Protein 7RM9 (pdb70)

GO terms:
  GO:0047995 (2R)-hydroxyphenylpyruvate reductase [NAD(P)H] activity (F, EXP)
  GO:0005829 cytosol (C, TAS)
  GO:0004470 malic enzyme activity (F, TAS)
  GO:0043490 malate-aspartate shuttle (P, IMP)
  GO:0030060 L-malate dehydrogenase (NAD+) activity (F, EXP)
  GO:0043490 malate-aspartate shuttle (P, TAS)
  GO:0005515 protein binding (F, IPI)
  GO:0005829 cytosol (C, IDA)
  GO:0005737 cytoplasm (C, IDA)
  GO:0019674 NAD+ metabolic process (P, IDA)
  GO:0006739 NADP+ metabolic process (P, IDA)
  GO:0070062 extracellular exosome (C, HDA)
  GO:0005576 extracellular region (C, HDA)

Sequence (658 aa):
MSEPIRVLVTGAAGQIAYSLLYSIGNGSVFGKDQPIILVLLDITPMMGVLDGVLMELQDCALPLLKDVIATDKEDVAFKDLDVAILVGSMPRREGMERKDLLKANVKIFKSQGAALDKYAKKSVKVIVVGNPANTNCLTASSKSAPSIPKENFSCLTRLDHNRAKAQIALKLGVTANDVKNVIIWGNHSSTQYPDVNHAKVKLQGKEVGVYEALKDDSWLKGEFVTTVQQRGAAVIKARKLSSSAMSAAKAICDHVRDIWFGTPEGEFVSMGVISDGNSYGVPDDLLYSFPVVIKNKTWKFVEGLPINDFSREKMDLTAKELTEEKESAFEFLSSMSEPIRVLVTGAAGQIAYSLLYSIGNGSVFGKDQPIILVLLDITPMMGVLDGVLMELQDCALPLLKDVIATDKEDVAFKDLDVAILVGSMPDLLKANVKIFKSQGAALDKYAKKSVKVIVVGNPANTNCLTASKSAPSIPKEENFSCLTRLDHNRAKAQIALKLGVTANDVKNVIIWGNHSSTQYPDVNHAKVKLQGKEVGVYEALKDDSWLKGEFVTTVQQRGAAVIKARKLSSAMSAAKAICDHVRDIWFGTPEGEFVSMGVISDGNSYGVPDDLLYSFPVVIKNKTWKFVEGLPINDFSREKMDLTAKELTEEKESAFEFLSS

Nearest PDB structures (foldseek):
  7rm9-assembly1_B  TM=9.940E-01  e=1.970E-64  Homo sapiens
  7rrl-assembly1_A  TM=9.859E-01  e=1.661E-63  Homo sapiens
  4mdh-assembly1_A  TM=9.901E-01  e=1.061E-57  Sus scrofa
  5nue-assembly1_B  TM=9.878E-01  e=7.211E-50  Arabidopsis thaliana
  5a1t-assembly1_A  TM=9.744E-01  e=2.202E-39  Trichomonas vaginalis

Radius of gyration: 25.95 Å; Cα contacts (8 Å, |Δi|>4): 1481; chains: 2; bounding box: 58×52×78 Å

Solvent-accessible surface area: 24828 Å² total; per-residue (Å²): 165,59,82,51,16,44,0,0,0,2,12,0,10,30,56,34,0,17,29,0,0,38,6,1,0,55,8,51,2,5,16,80,90,17,19,0,26,0,0,0,15,22,112,94,106,61,46,43,20,0,72,0,1,34,24,0,4,77,0,0,4,15,76,15,25,131,71,30,45,39,13,52,123,61,65,60,0,0,98,69,0,21,0,0,1,0,12,14,40,101,81,20,163,95,80,55,73,15,104,79,2,10,104,50,1,0,138,70,0,89,48,11,0,46,3,0,36,103,69,8,78,101,74,0,34,0,1,0,13,4,30,3,1,0,3,0,0,9,12,0,15,107,26,0,110,54,4,65,85,75,15,0,4,0,7,0,22,10,0,6,1,4,1,19,4,18,1,8,110,96,26,70,30,55,12,74,61,1,45,14,0,0,0,0,0,1,17,10,36,41,2,4,2,1,3,51,26,1,84,0,44,54,186,87,52,110,50,10,1,38,111,22,30,171,54,82,91,40,2,84,31,51,0,6,77,50,1,29,79,22,6,32,40,0,14,133,20,21,130,87,29,10,0,7,1,6,3,22,0,0,2,12,4,2,67,15,13,37,129,16,24,65,172,46,52,19,5,2,3,0,0,8,0,59,64,19,75,9,61,10,64,89,53,4,2,0,0,0,1,0,58,6,153,124,79,86,37,132,21,22,88,70,26,104,41,72,117,45,2,71,101,44,1,64,86,0,5,118,19,5,47,86,8,53,109,42,4,150,64,71,37,88,122,168,50,81,48,17,44,0,0,0,2,11,0,13,30,74,42,0,18,31,1,0,38,6,1,0,40,3,41,3,4,13,146,79,15,8,0,34,0,0,0,12,19,111,93,113,59,38,44,32,0,78,0,1,35,37,0,1,56,0,0,3,15,68,10,21,110,68,27,45,33,13,42,118,59,68,63,0,0,102,57,0,20,0,0,1,0,14,20,32,76,153,141,98,27,126,32,1,6,85,44,0,74,45,15,0,42,1,0,37,138,57,8,80,102,75,0,33,0,0,0,12,6,77,24,0,0,4,3,0,10,1,0,14,55,21,0,109,54,4,66,82,75,15,0,3,0,5,0,20,10,2,1,1,10,1,12,8,15,0,8,119,104,31,72,34,50,8,77,37,0,50,12,0,0,0,0,0,3,37,30,62,41,5,4,2,1,4,53,35,3,90,0,103,38,174,66,143,83,40,15,1,46,116,16,21,179,54,83,92,26,3,90,31,117,0,11,74,41,2,45,84,21,20,64,42,0,74,162,19,10,144,98,30,12,0,6,0,6,4,25,0,1,3,10,3,2,66,17,11,38,124,16,24,78,108,60,34,18,3,1,3,0,0,9,0,54,62,19,74,9,64,9,65,88,68,3,3,0,0,0,1,0,48,7,154,129,81,86,37,133,21,23,99,68,28,106,40,72,129,44,2,68,94,58,0,63,84,0,7,115,40,5,42,84,34,37,118,71,1,58,88,26,36,108,119

Organism: Homo sapiens (NCBI:txid9606)

Foldseek 3Di:
DDDEAEEEEEVCLDQQNLLAPVCVLQAVQQHPPHAYAYEYEYADVSQVSVVVVVVVVVVVVRPSDPYYHYDHDLLVRAAAHQEYEYADADADFAPDWLLVRLLVGLVVLLVNLLSNQPGYDLNHQYEAEYTQGFLSQLNSCVSRVSRPQQSTWYFPLLLVLVLLPVLCVLQVHDSVQKADFFFKFTLTLLTAGDQQPIWGQDPNDIDGSCVRRVCVCCNLPVSSNCSRCVQSVVCVVPVDTDNNSSSVSVSVVSNCLNAWDDPPGWGWIFGQCPPPPLPQDGSGRIIATWTHDPSGTDGDPDDDADPSNNVSNVVNSVVRVVSNVVNVVSVVD/DDDEAEEEEEVCLAQQNLLAPCCVLQQVQQHNPYAYAYEYEYAPVSQVSVVVSVVVVVVVVRPSDPYYHYDHDLLVRAAAHQEYEAADAPCVRLLRLLVVLLVNLLSNQPGYDLNHQYEAEHPQGFLSQLSSCVSRVSRPQQSTWYFPLLLVLLLLCVLCVLQVHDSVQKADFFFKFGLALLTDGHQQPMWGQDPRDIDRSCVRNVCVVCNLPVSSNCSRCVQVVVCVVPVGGPNNSSSVSVSVVSNCLNAWDDPPGWGWIFGQCPPPPLPQDGSGRIIATWTHDPSGTDGPPDDDADPSRNVSNVVSSVVRVVSNVVNVVSNVD

Structure (mmCIF, N/CA/C/O backbone):
data_7RM9
#
_entry.id   7RM9
#
_cell.length_a   51.503
_cell.length_b   84.312
_cell.length_c   77.652
_cell.angle_alpha   90.000
_cell.angle_beta   91.223
_cell.angle_gamma   90.000
#
_symmetry.space_group_name_H-M   'P 1 21 1'
#
loop_
_entity.id
_entity.type
_entity.pdbx_description
1 polymer 'Malate dehydrogenase, cytoplasmic'
2 non-polymer 'MALONATE ION'
3 water water
#
loop_
_atom_site.group_PDB
_atom_site.id
_atom_site.type_symbol
_atom_site.label_atom_id
_atom_site.label_alt_id
_atom_site.label_comp_id
_atom_site.label_asym_id
_atom_site.label_entity_id
_atom_site.label_seq_id
_atom_site.pdbx_PDB_ins_code
_atom_site.Cartn_x
_atom_site.Cartn_y
_atom_site.Cartn_z
_atom_site.occupancy
_atom_site.B_iso_or_equiv
_atom_site.auth_seq_id
_atom_site.auth_comp_id
_atom_site.auth_asym_id
_atom_site.auth_atom_id
_atom_site.pdbx_PDB_model_num
ATOM 1 N N . MET A 1 1 ? 79.63277 0.18718 177.58861 1.000 37.99554 1 MET A N 1
ATOM 2 C CA . MET A 1 1 ? 79.84933 1.63132 177.55531 1.000 35.96837 1 MET A CA 1
ATOM 3 C C . MET A 1 1 ? 80.87869 2.01467 176.49627 1.000 37.13632 1 MET A C 1
ATOM 4 O O . MET A 1 1 ? 81.90793 1.35459 176.34483 1.000 36.02787 1 MET A O 1
ATOM 9 N N . SER A 1 2 ? 80.60036 3.08718 175.76122 1.000 28.03587 2 SER A N 1
ATOM 10 C CA . SER A 1 2 ? 81.60148 3.65855 174.87720 1.000 27.40140 2 SER A CA 1
ATOM 11 C C . SER A 1 2 ? 82.58669 4.51009 175.67674 1.000 27.04272 2 SER A C 1
ATOM 12 O O . SER A 1 2 ? 82.37398 4.81917 176.85210 1.000 29.36557 2 SER A O 1
ATOM 15 N N . GLU A 1 3 ? 83.68866 4.88055 175.02412 1.000 26.51264 3 GLU A N 1
ATOM 16 C CA . GLU A 1 3 ? 84.58021 5.87513 175.59811 1.000 24.62517 3 GLU A CA 1
ATOM 17 C C . GLU A 1 3 ? 83.84771 7.21368 175.70605 1.000 24.27778 3 GLU A C 1
ATOM 18 O O . GLU A 1 3 ? 83.04058 7.54804 174.83261 1.000 24.60491 3 GLU A O 1
ATOM 20 N N . PRO A 1 4 ? 84.11201 7.99614 176.75221 1.000 22.79089 4 PRO A N 1
ATOM 21 C CA . PRO A 1 4 ? 83.38991 9.26305 176.93993 1.000 19.37460 4 PRO A CA 1
ATOM 22 C C . PRO A 1 4 ? 83.60699 10.21848 175.77627 1.000 20.55265 4 PRO A C 1
ATOM 23 O O . PRO A 1 4 ? 84.67345 10.24059 175.16071 1.000 21.89492 4 PRO A O 1
ATOM 27 N N . ILE A 1 5 ? 82.58313 11.01855 175.47367 1.000 17.44684 5 ILE A N 1
ATOM 28 C CA . ILE A 1 5 ? 82.73757 12.12327 174.52993 1.000 16.55419 5 ILE A CA 1
ATOM 29 C C . ILE A 1 5 ? 82.70445 13.42714 175.31462 1.000 19.84496 5 ILE A C 1
ATOM 30 O O . ILE A 1 5 ? 82.11613 13.51097 176.39980 1.000 19.40857 5 ILE A O 1
ATOM 35 N N . ARG A 1 6 ? 83.34501 14.45068 174.75640 1.000 17.47377 6 ARG A N 1
ATOM 36 C CA . ARG A 1 6 ? 83.45817 15.75870 175.38946 1.000 17.37679 6 ARG A CA 1
ATOM 37 C C . ARG A 1 6 ? 82.50671 16.70942 174.68009 1.000 18.05620 6 ARG A C 1
ATOM 38 O O . ARG A 1 6 ? 82.61101 16.90403 173.46211 1.000 15.73712 6 ARG A O 1
ATOM 46 N N . VAL A 1 7 ? 81.57053 17.27632 175.43552 1.000 15.45327 7 VAL A N 1
ATOM 47 C CA . VAL A 1 7 ? 80.49803 18.10426 174.89483 1.000 13.69729 7 VAL A CA 1
ATOM 48 C C . VAL A 1 7 ? 80.56829 19.45723 175.57844 1.000 14.35322 7 VAL A C 1
ATOM 49 O O . VAL A 1 7 ? 80.45931 19.53576 176.80958 1.000 17.08691 7 VAL A O 1
ATOM 53 N N . LEU A 1 8 ? 80.72535 20.52015 174.78864 1.000 13.37505 8 LEU A N 1
ATOM 54 C CA . LEU A 1 8 ? 80.71913 21.89320 175.28975 1.000 11.98498 8 LEU A CA 1
ATOM 55 C C . LEU A 1 8 ? 79.34738 22.53730 175.11905 1.000 12.84267 8 LEU A C 1
ATOM 56 O 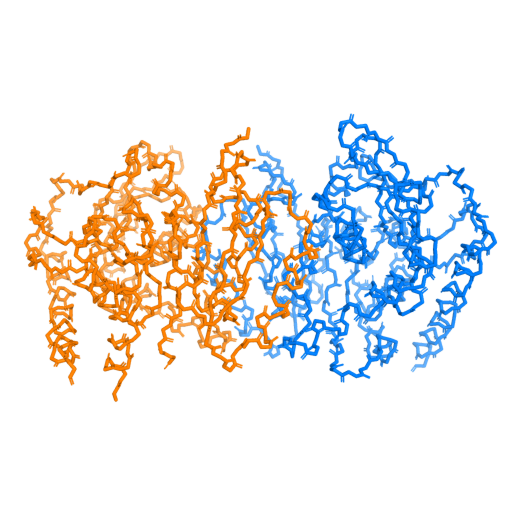O . LEU A 1 8 ? 78.72851 22.42098 174.06056 1.000 15.36376 8 LEU A O 1
ATOM 61 N N . VAL A 1 9 ? 78.87722 23.22518 176.16073 1.000 12.93343 9 VAL A N 1
ATOM 62 C CA . VAL A 1 9 ? 77.74627 24.14079 176.04965 1.000 12.89862 9 VAL A CA 1
ATOM 63 C C . VAL A 1 9 ? 78.23379 25.51361 176.49640 1.000 14.36238 9 VAL A C 1
ATOM 64 O O . VAL A 1 9 ? 78.71852 25.66310 177.62455 1.000 14.01788 9 VAL A O 1
ATOM 68 N N . THR A 1 10 ? 78.14593 26.50676 175.60534 1.000 14.22195 10 THR A N 1
ATOM 69 C CA . THR A 1 10 ? 78.50012 27.86908 175.99104 1.000 13.14436 10 THR A CA 1
ATOM 70 C C . THR A 1 10 ? 77.25883 28.58767 176.51052 1.000 13.09411 10 THR A C 1
ATOM 71 O O . THR A 1 10 ? 76.14330 28.06912 176.43837 1.000 15.65187 10 THR A O 1
ATOM 75 N N . GLY A 1 11 ? 77.45839 29.79563 177.03646 1.000 13.51889 11 GLY A N 1
ATOM 76 C CA . GLY A 1 11 ? 76.34635 30.46309 177.71752 1.000 15.15006 11 GLY A CA 1
ATOM 77 C C . GLY A 1 11 ? 75.76902 29.59758 178.81532 1.000 16.90399 11 GLY A C 1
ATOM 78 O O . GLY A 1 11 ? 74.54779 29.59459 179.04340 1.000 17.55021 11 GLY A O 1
ATOM 79 N N . ALA A 1 12 ? 76.63346 28.85220 179.50828 1.000 14.79980 12 ALA A N 1
ATOM 80 C CA . ALA A 1 12 ? 76.18402 27.73833 180.33197 1.000 16.19658 12 ALA A CA 1
ATOM 81 C C . ALA A 1 12 ? 75.48313 28.17409 181.60548 1.000 18.12173 12 ALA A C 1
ATOM 82 O O . ALA A 1 12 ? 74.83148 27.33712 182.23483 1.000 17.58591 12 ALA A O 1
ATOM 84 N N . ALA A 1 13 ? 75.62052 29.43910 182.01163 1.000 15.23821 13 ALA A N 1
ATOM 85 C CA . ALA A 1 13 ? 74.91450 29.96767 183.16989 1.000 17.68536 13 ALA A CA 1
ATOM 86 C C . ALA A 1 13 ? 73.55631 30.54663 182.80479 1.000 17.92624 13 ALA A C 1
ATOM 87 O O . ALA A 1 13 ? 72.83066 31.01290 183.69871 1.000 18.61981 13 ALA A O 1
ATOM 89 N N . GLY A 1 14 ? 73.18251 30.49255 181.52051 1.000 14.01042 14 GLY A N 1
ATOM 90 C CA . GLY A 1 14 ? 71.96885 31.11118 181.03810 1.000 16.12885 14 GLY A CA 1
ATOM 91 C C . GLY A 1 14 ? 70.79387 30.14731 180.94140 1.000 14.65568 14 GLY A C 1
ATOM 92 O O . GLY A 1 14 ? 70.86858 28.97234 181.29441 1.000 15.86030 14 GLY A O 1
ATOM 93 N N . GLN A 1 15 ? 69.68695 30.68717 180.41816 1.000 16.01954 15 GLN A N 1
ATOM 94 C CA . GLN A 1 15 ? 68.39936 30.01177 180.53563 1.000 15.34536 15 GLN A CA 1
ATOM 95 C C . GLN A 1 15 ? 68.30701 28.79974 179.60827 1.000 14.31919 15 GLN A C 1
ATOM 96 O O . GLN A 1 15 ? 67.82630 27.73431 180.00720 1.000 14.97620 15 GLN A O 1
ATOM 102 N N . ILE A 1 16 ? 68.70327 28.95792 178.34167 1.000 14.91402 16 ILE A N 1
ATOM 103 C CA . ILE A 1 16 ? 68.62581 27.84042 177.40285 1.000 13.37195 16 ILE A CA 1
ATOM 104 C C . ILE A 1 16 ? 69.47533 26.68107 177.89696 1.000 14.13615 16 ILE A C 1
ATOM 105 O O . ILE A 1 16 ? 69.03283 25.52776 177.92172 1.000 14.72591 16 ILE A O 1
ATOM 110 N N . ALA A 1 17 ? 70.70890 26.97464 178.31059 1.000 11.88989 17 ALA A N 1
ATOM 111 C CA . ALA A 1 17 ? 71.57854 25.92410 178.82922 1.000 12.53004 17 ALA A CA 1
ATOM 112 C C . ALA A 1 17 ? 70.95135 25.23507 180.03287 1.000 13.04841 17 ALA A C 1
ATOM 113 O O . ALA A 1 17 ? 71.04981 24.01405 180.17693 1.000 14.55194 17 ALA A O 1
ATOM 115 N N . TYR A 1 18 ? 70.27035 25.99621 180.89001 1.000 12.23033 18 TYR A N 1
ATOM 116 C CA . TYR A 1 18 ? 69.66685 25.39710 182.07663 1.000 12.26561 18 TYR A CA 1
ATOM 117 C C . TYR A 1 18 ? 68.59908 24.37610 181.71745 1.000 14.51803 18 TYR A C 1
ATOM 118 O O . TYR A 1 18 ? 68.38708 23.40828 182.45858 1.000 17.21971 18 TYR A O 1
ATOM 127 N N . SER A 1 19 ? 67.91435 24.57795 180.59719 1.000 13.59067 19 SER A N 1
ATOM 128 C CA . SER A 1 19 ? 66.91088 23.63747 180.13273 1.000 15.97571 19 SER A CA 1
ATOM 129 C C . SER A 1 19 ? 67.51211 22.47040 179.37461 1.000 15.24342 19 SER A C 1
ATOM 130 O O . SER A 1 19 ? 66.80451 21.48717 179.13109 1.000 16.33361 19 SER A O 1
ATOM 133 N N . LEU A 1 20 ? 68.79359 22.55378 178.99979 1.000 12.76550 20 LEU A N 1
ATOM 134 C CA . LEU A 1 20 ? 69.44127 21.56954 178.13940 1.000 13.31191 20 LEU A CA 1
ATOM 135 C C . LEU A 1 20 ? 70.32450 20.56460 178.87264 1.000 14.17234 20 LEU A C 1
ATOM 136 O O . LEU A 1 20 ? 70.41085 19.40821 178.44059 1.000 14.76646 20 LEU A O 1
ATOM 141 N N . LEU A 1 21 ? 70.99831 20.96256 179.95848 1.000 14.75309 21 LEU A N 1
ATOM 142 C CA . LEU A 1 21 ? 72.09114 20.13952 180.47464 1.000 15.21870 21 LEU A CA 1
ATOM 143 C C . LEU A 1 21 ? 71.60934 18.78660 180.99225 1.000 14.25320 21 LEU A C 1
ATOM 144 O O . LEU A 1 21 ? 72.29592 17.77253 180.80981 1.000 15.28968 21 LEU A O 1
ATOM 149 N N . TYR A 1 22 ? 70.43844 18.74828 181.64802 1.000 15.69360 22 TYR A N 1
ATOM 150 C CA . TYR A 1 22 ? 69.91596 17.48610 182.16767 1.000 16.30395 22 TYR A CA 1
ATOM 151 C C . TYR A 1 22 ? 69.72249 16.46754 181.05718 1.000 14.54098 22 TYR A C 1
ATOM 152 O O . TYR A 1 22 ? 70.04173 15.28509 181.22612 1.000 16.28496 22 TYR A O 1
ATOM 161 N N . SER A 1 23 ? 69.20173 16.90764 179.90958 1.000 14.58763 23 SER A N 1
ATOM 162 C CA . SER A 1 23 ? 68.97691 15.99468 178.79313 1.000 15.26009 23 SER A CA 1
ATOM 163 C C . SER A 1 23 ? 70.27929 15.44910 178.22318 1.000 15.91709 23 SER A C 1
ATOM 164 O O . SER A 1 23 ? 70.31364 14.31311 177.73614 1.000 17.83647 23 SER A O 1
ATOM 167 N N . ILE A 1 24 ? 71.34116 16.24799 178.22824 1.000 14.39560 24 ILE A N 1
ATOM 168 C CA . ILE A 1 24 ? 72.64037 15.72400 177.82703 1.000 14.87702 24 ILE A CA 1
ATOM 169 C C . ILE A 1 24 ? 73.12865 14.72819 178.86600 1.000 14.94590 24 ILE A C 1
ATOM 170 O O . ILE A 1 24 ? 73.52607 13.60576 178.54069 1.000 16.92457 24 ILE A O 1
ATOM 175 N N . GLY A 1 25 ? 73.05803 15.11760 180.13813 1.000 14.37419 25 GLY A N 1
ATOM 176 C CA . GLY A 1 25 ? 73.61117 14.30217 181.20100 1.000 15.97827 25 GLY A CA 1
ATOM 177 C C . GLY A 1 25 ? 72.88545 12.99129 181.42825 1.000 16.60476 25 GLY A C 1
ATOM 178 O O . GLY A 1 25 ? 73.48795 12.03060 181.91105 1.000 18.20875 25 GLY A O 1
ATOM 179 N N . ASN A 1 26 ? 71.58910 12.92433 181.10386 1.000 13.45844 26 ASN A N 1
ATOM 180 C CA . ASN A 1 26 ? 70.82977 11.72216 181.41920 1.000 14.37823 26 ASN A CA 1
ATOM 181 C C . ASN A 1 26 ? 70.81250 10.70194 180.28678 1.000 17.54401 26 ASN A C 1
ATOM 182 O O . ASN A 1 26 ? 70.14828 9.67237 180.41959 1.000 18.34909 26 ASN A O 1
ATOM 187 N N . GLY A 1 27 ? 71.53816 10.94717 179.18670 1.000 16.39020 27 GLY A N 1
ATOM 188 C CA . GLY A 1 27 ? 71.65464 9.97381 178.12647 1.000 15.74209 27 GLY A CA 1
ATOM 189 C C . GLY A 1 27 ? 70.65899 10.12470 177.00246 1.000 16.34904 27 GLY A C 1
ATOM 190 O O . GLY A 1 27 ? 70.73858 9.37732 176.01871 1.000 16.09195 27 GLY A O 1
ATOM 191 N N . SER A 1 28 ? 69.70882 11.05312 177.11831 1.000 16.73548 28 SER A N 1
ATOM 192 C CA . SER A 1 28 ? 68.64667 11.13876 176.12935 1.000 15.12585 28 SER A CA 1
ATOM 193 C C . SER A 1 28 ? 69.10552 11.71766 174.80160 1.000 17.37146 28 SER A C 1
ATOM 194 O O . SER A 1 28 ? 68.35977 11.60880 173.81678 1.000 17.57336 28 SER A O 1
ATOM 197 N N . VAL A 1 29 ? 70.29290 12.30891 174.72456 1.000 15.91599 29 VAL A N 1
ATOM 198 C CA . VAL A 1 29 ? 70.77132 12.88374 173.46304 1.000 15.14799 29 VAL A CA 1
ATOM 199 C C . VAL A 1 29 ? 71.74341 11.95065 172.74898 1.000 18.35838 29 VAL A C 1
ATOM 200 O O . VAL A 1 29 ? 71.55237 11.62501 171.57523 1.000 17.73027 29 VAL A O 1
ATOM 204 N N . PHE A 1 30 ? 72.78853 11.50330 173.44441 1.000 15.24404 30 PHE A N 1
ATOM 205 C CA . PHE A 1 30 ? 73.85561 10.72084 172.83917 1.000 14.90196 30 PHE A CA 1
ATOM 206 C C . PHE A 1 30 ? 73.73639 9.22735 173.12849 1.000 17.47380 30 PHE A C 1
ATOM 207 O O . PHE A 1 30 ? 74.54102 8.44267 172.60967 1.000 20.16804 30 PHE A O 1
ATOM 215 N N . GLY A 1 31 ? 72.74989 8.81628 173.91048 1.000 17.06814 31 GLY A N 1
ATOM 216 C CA . GLY A 1 31 ? 72.51870 7.39587 174.07169 1.000 18.03531 31 GLY A CA 1
ATOM 217 C C . GLY A 1 31 ? 72.78921 6.91550 175.48800 1.000 19.17197 31 GLY A C 1
ATOM 218 O O . GLY A 1 31 ? 73.63060 7.46001 176.21241 1.000 19.33228 31 GLY A O 1
ATOM 219 N N . LYS A 1 32 ? 72.06844 5.86274 175.88267 1.000 20.08088 32 LYS A N 1
ATOM 220 C CA . LYS A 1 32 ? 72.17472 5.30408 177.22871 1.000 21.39227 32 LYS A CA 1
ATOM 221 C C . LYS A 1 32 ? 73.52339 4.64977 177.50196 1.000 22.74213 32 LYS A C 1
ATOM 222 O O . LYS A 1 32 ? 73.83104 4.37048 178.66664 1.000 25.58659 32 LYS A O 1
ATOM 224 N N . ASP A 1 33 ? 74.32797 4.39361 176.47121 1.000 21.73200 33 ASP A N 1
ATOM 225 C CA . ASP A 1 33 ? 75.63883 3.78400 176.63722 1.000 24.94733 33 ASP A CA 1
ATOM 226 C C . ASP A 1 33 ? 76.76960 4.76031 176.35188 1.000 25.44850 33 ASP A C 1
ATOM 227 O O . ASP A 1 33 ? 77.89450 4.33032 176.07225 1.000 24.86342 33 ASP A O 1
ATOM 232 N N . GLN A 1 34 ? 76.50488 6.06452 176.39399 1.000 20.42602 34 GLN A N 1
ATOM 233 C CA . GLN A 1 34 ? 77.51998 7.05367 176.02953 1.000 19.60282 34 GLN A CA 1
ATOM 234 C C . GLN A 1 34 ? 77.81059 7.98262 177.19935 1.000 18.91834 34 GLN A C 1
ATOM 235 O O . GLN A 1 34 ? 77.04448 8.93254 177.45212 1.000 18.03017 34 GLN A O 1
ATOM 241 N N . PRO A 1 35 ? 78.89199 7.75336 177.94035 1.000 17.17458 35 PRO A N 1
ATOM 242 C CA . PRO A 1 35 ? 79.25777 8.68305 179.01309 1.000 17.07252 35 PRO A CA 1
ATOM 243 C C . PRO A 1 35 ? 79.66866 10.02595 178.44681 1.000 16.70546 35 PRO A C 1
ATOM 244 O O . PRO A 1 35 ? 80.19533 10.1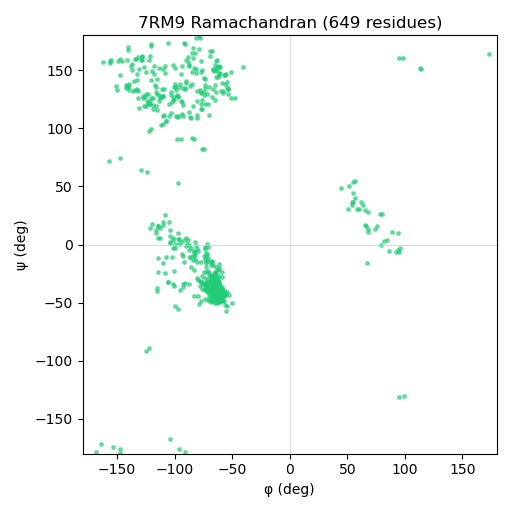2296 177.33803 1.000 17.59731 35 PRO A O 1
ATOM 248 N N . ILE A 1 36 ? 79.43348 11.06814 179.23682 1.000 14.72871 36 ILE A N 1
ATOM 249 C CA . ILE A 1 36 ? 79.62655 12.44567 178.80165 1.000 14.38280 36 ILE A CA 1
ATOM 250 C C . ILE A 1 36 ? 80.59605 13.14390 179.73889 1.000 16.25516 36 ILE A C 1
ATOM 251 O O . ILE A 1 36 ? 80.40215 13.12955 180.96115 1.000 16.14034 36 ILE A O 1
ATOM 256 N N . ILE A 1 37 ? 81.60890 13.79218 179.16761 1.000 14.31285 37 ILE A N 1
ATOM 257 C CA . ILE A 1 37 ? 82.35553 14.83592 179.85661 1.000 16.75659 37 ILE A CA 1
ATOM 258 C C . ILE A 1 37 ? 81.77134 16.15940 179.39122 1.000 17.98512 37 ILE A C 1
ATOM 259 O O . ILE A 1 37 ? 81.93335 16.53882 178.22543 1.000 16.08020 37 ILE A O 1
ATOM 264 N N . LEU A 1 38 ? 81.06893 16.84648 180.28900 1.000 15.93345 38 LEU A N 1
ATOM 265 C CA . LEU A 1 38 ? 80.34945 18.07281 179.96419 1.000 15.58702 38 LEU A CA 1
ATOM 266 C C . LEU A 1 38 ? 81.22080 19.28401 180.27031 1.000 17.13657 38 LEU A C 1
ATOM 267 O O . LEU A 1 38 ? 81.67462 19.46461 181.40567 1.000 17.68248 38 LEU A O 1
ATOM 272 N N . VAL A 1 39 ? 81.45059 20.11787 179.26663 1.000 15.50964 39 VAL A N 1
ATOM 273 C CA . VAL A 1 39 ? 82.25928 21.31599 179.41193 1.000 15.55832 39 VAL A CA 1
ATOM 274 C C . VAL A 1 39 ? 81.33726 22.51924 179.32182 1.000 15.37580 39 VAL A C 1
ATOM 275 O O . VAL A 1 39 ? 80.56490 22.63713 178.36549 1.000 16.92048 39 VAL A O 1
ATOM 279 N N . LEU A 1 40 ? 81.41483 23.40844 180.31422 1.000 16.02627 40 LEU A N 1
ATOM 280 C CA . LEU A 1 40 ? 80.50712 24.54473 180.41877 1.000 16.81756 40 LEU A CA 1
ATOM 281 C C . LEU A 1 40 ? 81.29614 25.84644 180.41947 1.000 15.75712 40 LEU A C 1
ATOM 282 O O . LEU A 1 40 ? 82.15698 26.04864 181.27833 1.000 17.92680 40 LEU A O 1
ATOM 287 N N . LEU A 1 41 ? 80.9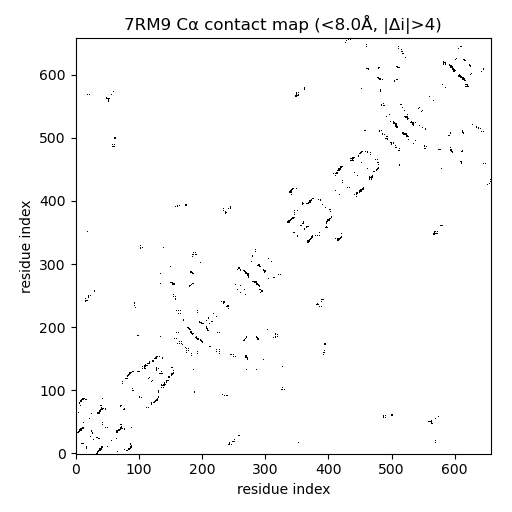8881 26.73751 179.47363 1.000 14.98197 41 LEU A N 1
ATOM 288 C CA . LEU A 1 41 ? 81.65979 28.02752 179.35383 1.000 14.26147 41 LEU A CA 1
ATOM 289 C C . LEU A 1 41 ? 80.67100 29.16251 179.57970 1.000 15.86378 41 LEU A C 1
ATOM 290 O O . LEU A 1 41 ? 79.55124 29.12274 179.07346 1.000 15.81253 41 LEU A O 1
ATOM 295 N N . ASP A 1 42 ? 81.08799 30.17293 180.33673 1.000 14.66411 42 ASP A N 1
ATOM 296 C CA . ASP A 1 42 ? 80.37974 31.44763 180.38188 1.000 16.50393 42 ASP A CA 1
ATOM 297 C C . ASP A 1 42 ? 81.39539 32.52395 180.74971 1.000 15.96865 42 ASP A C 1
ATOM 298 O O . ASP A 1 42 ? 82.59833 32.25796 180.83401 1.000 17.83095 42 ASP A O 1
ATOM 303 N N . ILE A 1 43 ? 80.91382 33.75024 180.96636 1.000 19.25037 43 ILE A N 1
ATOM 304 C CA . ILE A 1 43 ? 81.82291 34.85789 181.23658 1.000 17.71856 43 ILE A CA 1
ATOM 305 C C . ILE A 1 43 ? 82.19158 34.89645 182.71839 1.000 17.65249 43 ILE A C 1
ATOM 306 O O . ILE A 1 43 ? 81.51224 34.32470 183.58026 1.000 18.69220 43 ILE A O 1
ATOM 311 N N . THR A 1 44 ? 83.30815 35.57792 183.00834 1.000 16.30110 44 THR A N 1
ATOM 312 C CA . THR A 1 44 ? 83.90170 35.57459 184.34755 1.000 19.20909 44 THR A CA 1
ATOM 313 C C . THR A 1 44 ? 82.92281 35.89027 185.47145 1.000 20.22730 44 THR A C 1
ATOM 314 O O . THR A 1 44 ? 82.88785 35.12728 186.45033 1.000 18.73933 44 THR A O 1
ATOM 318 N N . PRO A 1 45 ? 82.11234 36.95734 185.41922 1.000 19.59745 45 PRO A N 1
ATOM 319 C CA . PRO A 1 45 ? 81.20894 37.23068 186.54597 1.000 18.28144 45 PRO A CA 1
ATOM 320 C C . PRO A 1 45 ? 80.04494 36.26517 186.64474 1.000 18.97926 45 PRO A C 1
ATOM 321 O O . PRO A 1 45 ? 79.21745 36.40314 187.55179 1.000 20.53541 45 PRO A O 1
ATOM 325 N N . MET A 1 46 ? 79.95031 35.29634 185.74369 1.000 16.97294 46 MET A N 1
ATOM 326 C CA . MET A 1 46 ? 78.91077 34.28627 185.81030 1.000 19.79007 46 MET A CA 1
ATOM 327 C C . MET A 1 46 ? 79.43384 32.97075 186.36751 1.000 19.32344 46 MET A C 1
ATOM 328 O O . MET A 1 46 ? 78.70063 31.97982 186.36184 1.000 17.28909 46 MET A O 1
ATOM 333 N N . MET A 1 47 ? 80.69259 32.91929 186.81806 1.000 16.46207 47 MET A N 1
ATOM 334 C CA . MET A 1 47 ? 81.19108 31.62654 187.26863 1.000 15.14944 47 MET A CA 1
ATOM 335 C C . MET A 1 47 ? 80.58818 31.20219 188.59441 1.000 17.82812 47 MET A C 1
ATOM 336 O O . MET A 1 47 ? 80.54315 30.00022 188.86994 1.000 18.75380 47 MET A O 1
ATOM 341 N N . GLY A 1 48 ? 80.10836 32.14668 189.40462 1.000 15.87811 48 GLY A N 1
ATOM 342 C CA . GLY A 1 48 ? 79.38198 31.76630 190.60361 1.000 19.94554 48 GLY A CA 1
ATOM 343 C C . GLY A 1 48 ? 78.06639 31.09060 190.26986 1.000 17.57037 48 GLY A C 1
ATOM 344 O O . GLY A 1 48 ? 77.70095 30.08096 190.88151 1.000 17.74027 48 GLY A O 1
ATOM 345 N N . VAL A 1 49 ? 77.34744 31.62590 189.28236 1.000 15.94646 49 VAL A N 1
ATOM 346 C CA . VAL A 1 49 ? 76.11874 30.97591 188.84350 1.000 15.33268 49 VAL A CA 1
ATOM 347 C C . VAL A 1 49 ? 76.42608 29.59183 188.30339 1.000 15.95350 49 VAL A C 1
ATOM 348 O O . VAL A 1 49 ? 75.69498 28.62698 188.56317 1.000 16.88843 49 VAL A O 1
ATOM 352 N N . LEU A 1 50 ? 77.51222 29.47437 187.53535 1.000 15.56988 50 LEU A N 1
ATOM 353 C CA . LEU A 1 50 ? 77.85262 28.18266 186.95639 1.000 13.56157 50 LEU A CA 1
ATOM 354 C C . LEU A 1 50 ? 78.23527 27.18318 188.04478 1.000 16.19483 50 LEU A C 1
ATOM 355 O O . LEU A 1 50 ? 77.94124 25.99227 187.92387 1.000 19.12873 50 LEU A O 1
ATOM 360 N N . ASP A 1 51 ? 78.85839 27.65068 189.12949 1.000 17.26831 51 ASP A N 1
ATOM 361 C CA . ASP A 1 51 ? 79.09362 26.77317 190.27215 1.000 17.12670 51 ASP A CA 1
ATOM 362 C C . ASP A 1 51 ? 77.77978 26.22919 190.82674 1.000 17.60577 51 ASP A C 1
ATOM 363 O O . ASP A 1 51 ? 77.70363 25.06878 191.24516 1.000 17.71528 51 ASP A O 1
ATOM 368 N N . GLY A 1 52 ? 76.74153 27.06116 190.85939 1.000 15.02979 52 GLY A N 1
ATOM 369 C CA . GLY A 1 52 ? 75.44302 26.57220 191.28690 1.000 12.89751 52 GLY A CA 1
ATOM 370 C C . GLY A 1 52 ? 74.89570 25.52101 190.34425 1.000 14.35488 52 GLY A C 1
ATOM 371 O O . GLY A 1 52 ? 74.28925 24.54163 190.78077 1.000 14.46214 52 GLY A O 1
ATOM 372 N N . VAL A 1 53 ? 75.09481 25.71479 189.03796 1.000 12.96024 53 VAL A N 1
ATOM 373 C CA . VAL A 1 53 ? 74.64485 24.71868 188.06843 1.000 12.26738 53 VAL A CA 1
ATOM 374 C C . VAL A 1 53 ? 75.40385 23.41443 188.27231 1.000 14.37398 53 VAL A C 1
ATOM 375 O O . VAL A 1 53 ? 74.81591 22.32747 188.21920 1.000 14.91970 53 VAL A O 1
ATOM 379 N N . LEU A 1 54 ? 76.72125 23.49881 188.52157 1.000 13.95093 54 LEU A N 1
ATOM 380 C CA . LEU A 1 54 ? 77.49827 22.28728 188.77838 1.000 14.41236 54 LEU A CA 1
ATOM 381 C C . LEU A 1 54 ? 76.97493 21.54678 190.00485 1.000 14.88497 54 LEU A C 1
ATOM 382 O O . LEU A 1 54 ? 76.87262 20.31217 189.99700 1.000 16.85852 54 LEU A O 1
ATOM 387 N N . MET A 1 55 ? 76.64817 22.28162 191.06945 1.000 15.14310 55 MET A N 1
ATOM 388 C CA . MET A 1 55 ? 76.06049 21.64768 192.24389 1.000 13.00828 55 MET A CA 1
ATOM 389 C C . MET A 1 55 ? 74.76652 20.91698 191.88427 1.000 13.16417 55 MET A C 1
ATOM 390 O O . MET A 1 55 ? 74.52586 19.78746 192.34341 1.000 13.94128 55 MET A O 1
ATOM 395 N N . GLU A 1 56 ? 73.90425 21.55188 191.07796 1.000 13.47443 56 GLU A N 1
ATOM 396 C CA . GLU A 1 56 ? 72.63805 20.91593 190.72472 1.000 11.52019 56 GLU A CA 1
ATOM 397 C C . GLU A 1 56 ? 72.85416 19.67827 189.87344 1.000 12.80141 56 GLU A C 1
ATOM 398 O O . GLU A 1 56 ? 72.14557 18.68230 190.03569 1.000 14.17135 56 GLU A O 1
ATOM 404 N N . LEU A 1 57 ? 73.83875 19.71251 188.96705 1.000 13.54265 57 LEU A N 1
ATOM 405 C CA . LEU A 1 57 ? 74.11527 18.51769 188.18640 1.000 12.84161 57 LEU A CA 1
ATOM 406 C C . LEU A 1 57 ? 74.61014 17.39140 189.08402 1.000 13.41616 57 LEU A C 1
ATOM 407 O O . LEU A 1 57 ? 74.23151 16.22997 188.89281 1.000 16.18328 57 LEU A O 1
ATOM 412 N N . GLN A 1 58 ? 75.45272 17.71454 190.07323 1.000 12.78225 58 GLN A N 1
ATOM 413 C CA . GLN A 1 58 ? 75.84472 16.70334 191.04828 1.000 12.37757 58 GLN A CA 1
ATOM 414 C C . GLN A 1 58 ? 74.61261 16.12826 191.72277 1.000 12.24932 58 GLN A C 1
ATOM 415 O O . GLN A 1 58 ? 74.47517 14.90351 191.87296 1.000 13.94923 58 GLN A O 1
ATOM 421 N N . ASP A 1 59 ? 73.69500 17.00649 192.10601 1.000 11.57759 59 ASP A N 1
ATOM 422 C CA . ASP A 1 59 ? 72.52524 16.60482 192.86885 1.000 12.75082 59 ASP A CA 1
ATOM 423 C C . ASP A 1 59 ? 71.51114 15.84861 192.02631 1.000 13.78631 59 ASP A C 1
ATOM 424 O O . ASP A 1 59 ? 70.56406 15.29538 192.58621 1.000 14.80666 59 ASP A O 1
ATOM 429 N N . CYS A 1 60 ? 71.68968 15.80624 190.70403 1.000 12.69382 60 CYS A N 1
ATOM 430 C CA . CYS A 1 60 ? 70.86260 14.96231 189.85117 1.000 12.79209 60 CYS A CA 1
ATOM 431 C C . CYS A 1 60 ? 71.31042 13.50257 189.83878 1.000 15.65015 60 CYS A C 1
ATOM 432 O O . CYS A 1 60 ? 70.56185 12.65214 189.34663 1.000 16.03544 60 CYS A O 1
ATOM 435 N N . ALA A 1 61 ? 72.52423 13.19963 190.30735 1.000 13.92936 61 ALA A N 1
ATOM 436 C CA . ALA A 1 61 ? 72.99345 11.81382 190.43752 1.000 14.80733 61 ALA A CA 1
ATOM 437 C C . ALA A 1 61 ? 72.92279 11.06219 189.10336 1.000 17.26456 61 ALA A C 1
ATOM 438 O O . ALA A 1 61 ? 72.31870 9.99086 188.99697 1.000 19.70148 61 ALA A O 1
ATOM 440 N N . LEU A 1 62 ? 73.55407 11.63920 188.07656 1.000 15.36395 62 LEU A N 1
ATOM 441 C CA . LEU A 1 62 ? 73.48365 11.11952 186.71720 1.000 12.71575 62 LEU A CA 1
ATOM 442 C C . LEU A 1 62 ? 74.65367 10.19105 186.41785 1.000 18.45258 62 LEU A C 1
ATOM 443 O O . LEU A 1 62 ? 75.78172 10.67272 186.25694 1.000 19.13686 62 LEU A O 1
ATOM 448 N N . PRO A 1 63 ? 74.42415 8.88905 186.23921 1.000 17.09337 63 PRO A N 1
ATOM 449 C CA . PRO A 1 63 ? 75.55508 7.95781 186.08112 1.000 15.87211 63 PRO A CA 1
ATOM 450 C C . PRO A 1 63 ? 76.36004 8.15769 184.80304 1.000 16.28945 63 PRO A C 1
ATOM 451 O O . PRO A 1 63 ? 77.54698 7.80155 184.78262 1.000 20.20366 63 PRO A O 1
ATOM 455 N N . LEU A 1 64 ? 75.76086 8.68791 183.72844 1.000 16.99392 64 LEU A N 1
ATOM 456 C CA . LEU A 1 64 ? 76.52119 8.90904 182.49824 1.000 16.03140 64 LEU A CA 1
ATOM 457 C C . LEU A 1 64 ? 77.31165 10.20630 182.51878 1.000 20.41711 64 LEU A C 1
ATOM 458 O O . LEU A 1 64 ? 78.14504 10.41507 181.63095 1.000 20.95451 64 LEU A O 1
ATOM 463 N N . LEU A 1 65 ? 77.08926 11.07067 183.50782 1.000 16.78439 65 LEU A N 1
ATOM 464 C CA . LEU A 1 65 ? 77.81810 12.33171 183.60922 1.000 17.52434 65 LEU A CA 1
ATOM 465 C C . LEU A 1 65 ? 79.12916 12.05576 184.33490 1.000 17.66668 65 LEU A C 1
ATOM 466 O O . LEU A 1 65 ? 79.20442 12.06183 185.57017 1.000 20.40352 65 LEU A O 1
ATOM 471 N N . LYS A 1 66 ? 80.16189 11.75901 183.54661 1.000 18.59962 66 LYS A N 1
ATOM 472 C CA . LYS A 1 66 ? 81.45401 11.37337 184.09933 1.000 20.48943 66 LYS A CA 1
ATOM 473 C C . LYS A 1 66 ? 82.12408 12.54730 184.78986 1.000 21.55449 66 LYS A C 1
ATOM 474 O O . LYS A 1 66 ? 82.75537 12.38293 185.84130 1.000 22.78513 66 LYS A O 1
ATOM 480 N N . ASP A 1 67 ? 82.00334 13.73930 184.21699 1.000 21.33766 67 ASP A N 1
ATOM 481 C CA . ASP A 1 67 ? 82.64483 14.89138 184.81623 1.000 19.55149 67 ASP A CA 1
ATOM 482 C C . ASP A 1 67 ? 81.99487 16.13352 184.23921 1.000 17.13028 67 ASP A C 1
ATOM 483 O O . ASP A 1 67 ? 81.38442 16.09256 183.16700 1.000 17.46297 67 ASP A O 1
ATOM 488 N N . VAL A 1 68 ? 82.10863 17.22964 184.98410 1.000 19.36308 68 VAL A N 1
ATOM 489 C CA . VAL A 1 68 ? 81.62534 18.53797 184.55789 1.000 18.86048 68 VAL A CA 1
ATOM 490 C C . VAL A 1 68 ? 82.73931 19.54420 184.79847 1.000 19.15762 68 VAL A C 1
ATOM 491 O O . VAL A 1 68 ? 83.27376 19.63553 185.91141 1.000 22.35797 68 VAL A O 1
ATOM 495 N N . ILE A 1 69 ? 83.10224 20.28185 183.75266 1.000 20.49174 69 ILE A N 1
ATOM 496 C CA . ILE A 1 69 ? 84.13495 21.30828 183.81062 1.000 20.64388 69 ILE A CA 1
ATOM 497 C C . ILE A 1 69 ? 83.46604 22.65632 183.59881 1.000 19.47178 69 ILE A C 1
ATOM 498 O O . ILE A 1 69 ? 82.74497 22.84281 182.61387 1.000 22.50633 69 ILE A O 1
ATOM 503 N N . ALA A 1 70 ? 83.68839 23.58541 184.51945 1.000 19.36284 70 ALA A N 1
ATOM 504 C CA . ALA A 1 70 ? 83.19545 24.95283 184.39722 1.000 18.72482 70 ALA A CA 1
ATOM 505 C C . ALA A 1 70 ? 84.37776 25.88838 184.17200 1.000 18.23525 70 ALA A C 1
ATOM 506 O O . ALA A 1 70 ? 85.38548 25.78956 184.88071 1.000 22.31437 70 ALA A O 1
ATOM 508 N N . THR A 1 71 ? 84.25247 26.80030 183.20518 1.000 14.05839 71 THR A N 1
ATOM 509 C CA . THR A 1 71 ? 85.38177 27.66151 182.86646 1.000 15.44632 71 THR A CA 1
ATOM 510 C C . THR A 1 71 ? 84.89110 28.95572 182.22854 1.000 17.32614 71 THR A C 1
ATOM 511 O O . THR A 1 71 ? 83.77116 29.03260 181.71833 1.000 16.55913 71 THR A O 1
ATOM 515 N N . ASP A 1 72 ? 85.74912 29.98312 182.27181 1.000 14.41817 72 ASP A N 1
ATOM 516 C CA . ASP A 1 72 ? 85.55884 31.19289 181.47770 1.000 14.57540 72 ASP A CA 1
ATOM 517 C C . ASP A 1 72 ? 86.66199 31.36289 180.43163 1.000 17.79592 72 ASP A C 1
ATOM 518 O O . ASP A 1 72 ? 86.81132 32.45233 179.86135 1.000 20.71988 72 ASP A O 1
ATOM 523 N N . LYS A 1 73 ? 87.41905 30.30133 180.14589 1.000 15.29980 73 LYS A N 1
ATOM 524 C CA . LYS A 1 73 ? 88.57465 30.36767 179.25734 1.000 16.19080 73 LYS A CA 1
ATOM 525 C C . LYS A 1 73 ? 88.35608 29.50544 178.01753 1.000 17.51686 73 LYS A C 1
ATOM 526 O O . LYS A 1 73 ? 87.99114 28.32657 178.12192 1.000 16.08098 73 LYS A O 1
ATOM 532 N N . GLU A 1 74 ? 88.61534 30.08790 176.84679 1.000 17.41461 74 GLU A N 1
ATOM 533 C CA . GLU A 1 74 ? 88.45032 29.33992 175.60338 1.000 15.37797 74 GLU A CA 1
ATOM 534 C C . GLU A 1 74 ? 89.40074 28.15279 175.51680 1.000 17.30189 74 GLU A C 1
ATOM 535 O O . GLU A 1 74 ? 89.04388 27.12109 174.93397 1.000 17.15606 74 GLU A O 1
ATOM 541 N N . ASP A 1 75 ? 90.62429 28.26779 176.05870 1.000 17.87750 75 ASP A N 1
ATOM 542 C CA . ASP A 1 75 ? 91.54772 27.14975 175.90240 1.000 17.58525 75 ASP A CA 1
ATOM 543 C C . ASP A 1 75 ? 91.15600 25.94039 176.74270 1.000 20.45686 75 ASP A C 1
ATOM 544 O O . ASP A 1 75 ? 91.52024 24.81212 176.39417 1.000 23.07788 75 ASP A O 1
ATOM 549 N N . VAL A 1 76 ? 90.38379 26.13678 177.80690 1.000 16.93158 76 VAL A N 1
ATOM 550 C CA . VAL A 1 76 ? 89.79544 25.00884 178.51829 1.000 18.56128 76 VAL A CA 1
ATOM 551 C C . VAL A 1 76 ? 88.51180 24.55281 177.83210 1.000 19.08612 76 VAL A C 1
ATOM 552 O O . VAL A 1 76 ? 88.29284 23.35284 177.62259 1.000 21.70338 76 VAL A O 1
ATOM 556 N N . ALA A 1 77 ? 87.66246 25.50140 177.43953 1.000 15.88032 77 ALA A N 1
ATOM 557 C CA . ALA A 1 77 ? 86.32752 25.15099 176.96382 1.000 15.57223 77 ALA A CA 1
ATOM 558 C C . ALA A 1 77 ? 86.35862 24.37627 175.65167 1.000 18.23484 77 ALA A C 1
ATOM 559 O O . ALA A 1 77 ? 85.49087 23.52832 175.41695 1.000 18.21676 77 ALA A O 1
ATOM 561 N N . PHE A 1 78 ? 87.32804 24.64034 174.77390 1.000 15.60966 78 PHE A N 1
ATOM 562 C CA . PHE A 1 78 ? 87.27357 24.05955 173.43603 1.000 15.89661 78 PHE A CA 1
ATOM 563 C C . PHE A 1 78 ? 88.23525 22.89771 173.23066 1.000 17.55735 78 PHE A C 1
ATOM 564 O O . PHE A 1 78 ? 88.26530 22.32420 172.13933 1.000 16.57905 78 PHE A O 1
ATOM 572 N N . LYS A 1 79 ? 88.97642 22.50830 174.26384 1.000 17.50910 79 LYS A N 1
ATOM 573 C CA . LYS A 1 79 ? 89.95868 21.43138 174.16357 1.000 19.14671 79 LYS A CA 1
ATOM 574 C C . LYS A 1 79 ? 89.32455 20.07265 173.87836 1.000 18.10677 79 LYS A C 1
ATOM 575 O O . LYS A 1 79 ? 88.47016 19.60502 174.64230 1.000 20.32965 79 LYS A O 1
ATOM 581 N N . ASP A 1 80 ? 89.77535 19.42386 172.79417 1.000 15.46366 80 ASP A N 1
ATOM 582 C CA . ASP A 1 80 ? 89.49223 18.00972 172.52390 1.000 16.59793 80 ASP A CA 1
ATOM 583 C C . ASP A 1 80 ? 88.00416 17.70417 172.39307 1.000 16.29597 80 ASP A C 1
ATOM 584 O O . ASP A 1 80 ? 87.56914 16.58878 172.69805 1.000 18.15360 80 ASP A O 1
ATOM 589 N N . LEU A 1 81 ? 87.22543 18.66412 171.91287 1.000 14.98330 81 LEU A N 1
ATOM 590 C CA . LEU A 1 81 ? 85.77249 18.51983 171.89507 1.000 14.75730 81 LEU A CA 1
ATOM 591 C C . LEU A 1 81 ? 85.31181 17.56164 170.80372 1.000 15.22500 81 LEU A C 1
ATOM 592 O O . LEU A 1 81 ? 85.84592 17.55515 169.68604 1.000 16.71729 81 LEU A O 1
ATOM 597 N N . ASP A 1 82 ? 84.27386 16.78873 171.12151 1.000 14.74923 82 ASP A N 1
ATOM 598 C CA . ASP A 1 82 ? 83.51608 16.04076 170.12610 1.000 14.83026 82 ASP A CA 1
ATOM 599 C C . ASP A 1 82 ? 82.31213 16.82291 169.61950 1.000 15.13109 82 ASP A C 1
ATOM 600 O O . ASP A 1 82 ? 81.93497 16.67758 168.45035 1.000 15.66343 82 ASP A O 1
ATOM 605 N N . VAL A 1 83 ? 81.68587 17.62166 170.48273 1.000 15.51216 83 VAL A N 1
ATOM 606 C CA . VAL A 1 83 ? 80.48246 18.39076 170.15916 1.000 13.59858 83 VAL A CA 1
ATOM 607 C C . VAL A 1 83 ? 80.59701 19.74937 170.83673 1.000 12.05705 83 VAL A C 1
ATOM 608 O O . VAL A 1 83 ? 81.00413 19.83858 171.99736 1.000 14.84322 83 VAL A O 1
ATOM 612 N N . ALA A 1 84 ? 80.24817 20.81153 170.11083 1.000 12.51654 84 ALA A N 1
ATOM 613 C CA . ALA A 1 84 ? 80.21334 22.16265 170.66367 1.000 11.84511 84 ALA A CA 1
ATOM 614 C C . ALA A 1 84 ? 78.84243 22.74976 170.38114 1.000 14.27874 84 ALA A C 1
ATOM 615 O O . ALA A 1 84 ? 78.46028 22.88590 169.21654 1.000 13.36266 84 ALA A O 1
ATOM 617 N N . ILE A 1 85 ? 78.09835 23.09043 171.43329 1.000 14.94370 85 ILE A N 1
ATOM 618 C CA . ILE A 1 85 ? 76.77052 23.68655 171.30331 1.000 13.36073 85 ILE A CA 1
ATOM 619 C C . ILE A 1 85 ? 76.89793 25.15053 171.69563 1.000 13.63134 85 ILE A C 1
ATOM 620 O O . ILE A 1 85 ? 77.08112 25.48581 172.87287 1.000 13.10963 85 ILE A O 1
ATOM 625 N N . LEU A 1 86 ? 76.85060 26.03226 170.70100 1.000 14.76894 86 LEU A N 1
ATOM 626 C CA . LEU A 1 86 ? 77.23764 27.42977 170.89979 1.000 12.80673 86 LEU A CA 1
ATOM 627 C C . LEU A 1 86 ? 75.96297 28.23326 171.12584 1.000 13.77853 86 LEU A C 1
ATOM 628 O O . LEU A 1 86 ? 75.34072 28.73700 170.18975 1.000 15.06949 86 LEU A O 1
ATOM 633 N N . VAL A 1 87 ? 75.59921 28.34954 172.39739 1.000 13.78992 87 VAL A N 1
ATOM 634 C CA . VAL A 1 87 ? 74.38925 29.03108 172.83080 1.000 15.18070 87 VAL A CA 1
ATOM 635 C C . VAL A 1 87 ? 74.67453 30.47277 173.21807 1.000 18.98153 87 VAL A C 1
ATOM 636 O O . VAL A 1 87 ? 73.88203 31.37340 172.92771 1.000 18.85046 87 VAL A O 1
ATOM 640 N N . GLY A 1 88 ? 75.81197 30.68902 173.87039 1.000 19.49565 88 GLY A N 1
ATOM 641 C CA . GLY A 1 88 ? 76.11976 31.94552 174.51012 1.000 20.78978 88 GLY A CA 1
ATOM 642 C C . GLY A 1 88 ? 76.12862 33.09685 173.54004 1.000 28.95875 88 GLY A C 1
ATOM 643 O O . GLY A 1 88 ? 76.73804 33.03063 172.46458 1.000 28.10035 88 GLY A O 1
ATOM 644 N N . SER A 1 89 ? 75.44772 34.16349 173.93822 1.000 29.01450 89 SER A N 1
ATOM 645 C CA . SER A 1 89 ? 75.13208 35.28833 173.07459 1.000 25.71302 89 SER A CA 1
ATOM 646 C C . SER A 1 89 ? 74.20088 36.21064 173.83400 1.000 24.51263 89 SER A C 1
ATOM 647 O O . SER A 1 89 ? 73.61153 35.81007 174.84163 1.000 28.55319 89 SER A O 1
ATOM 650 N N . MET A 1 90 ? 74.06232 37.42175 173.37314 1.000 22.59239 90 MET A N 1
ATOM 651 C CA . MET A 1 90 ? 73.03688 38.27527 173.95376 1.000 23.44588 90 MET A CA 1
ATOM 652 C C . MET A 1 90 ? 71.69026 37.91557 173.33553 1.000 27.31214 90 MET A C 1
ATOM 653 O O . MET A 1 90 ? 71.61041 37.71260 172.12104 1.000 23.83305 90 MET A O 1
ATOM 658 N N . PRO A 1 91 ? 70.64421 37.73569 174.13512 1.000 25.07470 91 PRO A N 1
ATOM 659 C CA . PRO A 1 91 ? 69.33589 37.40146 173.57410 1.000 28.26558 91 PRO A CA 1
ATOM 660 C C . PRO A 1 91 ? 68.62431 38.67009 173.13415 1.000 25.96749 91 PRO A C 1
ATOM 661 O O . PRO A 1 91 ? 69.03105 39.78756 173.44646 1.000 25.30394 91 PRO A O 1
ATOM 665 N N . ARG A 1 92 ? 67.54127 38.49624 172.40360 1.000 27.87531 92 ARG A N 1
ATOM 666 C CA . ARG A 1 92 ? 66.78500 39.71303 172.18772 1.000 26.48028 92 ARG A CA 1
ATOM 667 C C . ARG A 1 92 ? 65.76893 39.86611 173.30486 1.000 29.41635 92 ARG A C 1
ATOM 668 O O . ARG A 1 92 ? 65.44042 38.91768 174.02524 1.000 24.35048 92 ARG A O 1
ATOM 676 N N . ARG A 1 93 ? 65.32816 41.09814 173.47991 1.000 24.24154 93 ARG A N 1
ATOM 677 C CA . ARG A 1 93 ? 64.26349 41.43381 174.40042 1.000 30.22467 93 ARG A CA 1
ATOM 678 C C . ARG A 1 93 ? 63.02881 41.73579 173.58039 1.000 25.89008 93 ARG A C 1
ATOM 679 O O . ARG A 1 93 ? 63.08033 41.79023 172.34751 1.000 28.04952 93 ARG A O 1
ATOM 687 N N . GLU A 1 94 ? 61.91685 41.93956 174.28410 1.000 25.06243 94 GLU A N 1
ATOM 688 C CA . GLU A 1 94 ? 60.64828 42.20422 173.62397 1.000 27.13503 94 GLU A CA 1
ATOM 689 C C . GLU A 1 94 ? 60.78139 43.36389 172.64653 1.000 29.96127 94 GLU A C 1
ATOM 690 O O . GLU A 1 94 ? 61.30192 44.42591 172.99260 1.000 31.51559 94 GLU A O 1
ATOM 696 N N . GLY A 1 95 ? 60.31833 43.14958 171.41548 1.000 30.43672 95 GLY A N 1
ATOM 697 C CA . GLY A 1 95 ? 60.29507 44.19075 170.41072 1.000 29.34730 95 GLY A CA 1
ATOM 698 C C . GLY A 1 95 ? 61.51152 44.25738 169.50846 1.000 35.18273 95 GLY A C 1
ATOM 699 O O . GLY A 1 95 ? 61.51083 45.05040 168.55769 1.000 35.23069 95 GLY A O 1
ATOM 700 N N . MET A 1 96 ? 62.54830 43.46439 169.76713 1.000 31.18552 96 MET A N 1
ATOM 701 C CA . MET A 1 96 ? 63.69806 43.44494 168.87413 1.000 26.25795 96 MET A CA 1
ATOM 702 C C . MET A 1 96 ? 63.52425 42.42236 167.75453 1.000 31.23926 96 MET A C 1
ATOM 703 O O . MET A 1 96 ? 62.71500 41.49578 167.83022 1.000 29.97764 96 MET A O 1
ATOM 708 N N . GLU A 1 97 ? 64.32143 42.60406 166.71234 1.000 25.84691 97 GLU A N 1
ATOM 709 C CA . GLU A 1 97 ? 64.55017 41.59500 165.69180 1.000 26.48265 97 GLU A CA 1
ATOM 710 C C . GLU A 1 97 ? 65.87607 40.90429 165.97357 1.000 26.28371 97 GLU A C 1
ATOM 711 O O . GLU A 1 97 ? 66.78077 41.49506 166.56480 1.000 25.15295 97 GLU A O 1
ATOM 717 N N . ARG A 1 98 ? 65.98556 39.64263 165.55367 1.000 22.22915 98 ARG A N 1
ATOM 718 C CA . ARG A 1 98 ? 67.21588 38.90621 165.81875 1.000 21.39440 98 ARG A CA 1
ATOM 719 C C . ARG A 1 98 ? 68.41005 39.55849 165.13085 1.000 19.87722 98 ARG A C 1
ATOM 720 O O . ARG A 1 98 ? 69.52651 39.49590 165.64769 1.000 23.88792 98 ARG A O 1
ATOM 728 N N . LYS A 1 99 ? 68.19183 40.21434 163.98345 1.000 21.89168 99 LYS A N 1
ATOM 729 C CA . LYS A 1 99 ? 69.29256 40.87346 163.28163 1.000 22.83441 99 LYS A CA 1
ATOM 730 C C . LYS A 1 99 ? 69.83112 42.08876 164.03315 1.000 24.01357 99 LYS A C 1
ATOM 731 O O . LYS A 1 99 ? 70.95496 42.52373 163.74347 1.000 24.08074 99 LYS A O 1
ATOM 737 N N . ASP A 1 100 ? 69.06970 42.63842 164.98965 1.000 23.57993 100 ASP A N 1
ATOM 738 C CA . ASP A 1 100 ? 69.59244 43.70603 165.83638 1.000 25.02654 100 ASP A CA 1
ATOM 739 C C . ASP A 1 100 ? 70.79494 43.24254 166.64664 1.000 24.07828 100 ASP A C 1
ATOM 740 O O . ASP A 1 100 ? 71.56338 44.07489 167.13958 1.000 25.44741 100 ASP A O 1
ATOM 745 N N . LEU A 1 101 ? 70.96438 41.93831 166.81490 1.000 21.58218 101 LEU A N 1
ATOM 746 C CA . LEU A 1 101 ? 72.03346 41.39073 167.63586 1.000 19.65981 101 LEU A CA 1
ATOM 747 C C . LEU A 1 101 ? 73.25720 41.00144 166.81736 1.000 19.59556 101 LEU A C 1
ATOM 748 O O . LEU A 1 101 ? 74.25357 40.54003 167.38931 1.000 19.94574 101 LEU A O 1
ATOM 753 N N . LEU A 1 102 ? 73.21684 41.19980 165.49921 1.000 20.29207 102 LEU A N 1
ATOM 754 C CA . LEU A 1 102 ? 74.29810 40.72649 164.63635 1.000 19.49534 102 LEU A CA 1
ATOM 755 C C . LEU A 1 102 ? 75.65214 41.25824 165.08705 1.000 20.80272 102 LEU A C 1
ATOM 756 O O . LEU A 1 102 ? 76.57961 40.48420 165.34312 1.000 18.48169 102 LEU A O 1
ATOM 761 N N . LYS A 1 103 ? 75.80096 42.58312 165.17092 1.000 18.69441 103 LYS A N 1
ATOM 762 C CA . LYS A 1 103 ? 77.12780 43.10859 165.47194 1.000 19.36651 103 LYS A CA 1
ATOM 763 C C . LYS A 1 103 ? 77.54134 42.79108 166.90219 1.000 22.41373 103 LYS A C 1
ATOM 764 O O . LYS A 1 103 ? 78.73261 42.58595 167.16191 1.000 24.80089 103 LYS A O 1
ATOM 770 N N . ALA A 1 104 ? 76.57407 42.69334 167.82115 1.000 18.38623 104 ALA A N 1
ATOM 771 C CA . ALA A 1 104 ? 76.88062 42.29579 169.19541 1.000 20.86307 104 ALA A CA 1
ATOM 772 C C . ALA A 1 104 ? 77.50904 40.90809 169.24338 1.000 24.64030 104 ALA A C 1
ATOM 773 O O . ALA A 1 104 ? 78.52629 40.69470 169.91454 1.000 24.46801 104 ALA A O 1
ATOM 775 N N . ASN A 1 105 ? 76.92978 39.95009 168.52308 1.000 19.28769 105 ASN A N 1
ATOM 776 C CA . ASN A 1 105 ? 77.28576 38.55850 168.75782 1.000 18.04181 105 ASN A CA 1
ATOM 777 C C . ASN A 1 105 ? 78.27690 37.97257 167.75464 1.000 20.35297 105 ASN A C 1
ATOM 778 O O . ASN A 1 105 ? 78.95478 36.99905 168.09448 1.000 21.60422 105 ASN A O 1
ATOM 783 N N . VAL A 1 106 ? 78.40715 38.52537 166.54381 1.000 21.09730 106 VAL A N 1
ATOM 784 C CA . VAL A 1 106 ? 79.32101 37.87354 165.59934 1.000 17.05870 106 VAL A CA 1
ATOM 785 C C . VAL A 1 106 ? 80.76381 37.98743 166.07160 1.000 22.50596 106 VAL A C 1
ATOM 786 O O . VAL A 1 106 ? 81.59315 37.12662 165.76303 1.000 22.26313 106 VAL A O 1
ATOM 790 N N . LYS A 1 107 ? 81.08845 39.03150 166.83174 1.000 22.49911 107 LYS A N 1
ATOM 791 C CA . LYS A 1 107 ? 82.43848 39.15961 167.35919 1.000 23.39188 107 LYS A CA 1
ATOM 792 C C . LYS A 1 107 ? 82.78124 37.97093 168.25705 1.000 23.69763 107 LYS A C 1
ATOM 793 O O . LYS A 1 107 ? 83.90775 37.45846 168.23067 1.000 23.24037 107 LYS A O 1
ATOM 799 N N . ILE A 1 108 ? 81.80099 37.48814 169.02371 1.000 22.37742 108 ILE A N 1
ATOM 800 C CA . ILE A 1 108 ? 82.01944 36.32752 169.88119 1.000 21.09476 108 ILE A CA 1
ATOM 801 C C . ILE A 1 108 ? 82.23850 35.06729 169.05159 1.000 20.87780 108 ILE A C 1
ATOM 802 O O . ILE A 1 108 ? 83.09993 34.24060 169.36980 1.000 18.24456 108 ILE A O 1
ATOM 807 N N . PHE A 1 109 ? 81.48620 34.90393 167.96094 1.000 21.28365 109 PHE A N 1
ATOM 808 C CA . PHE A 1 109 ? 81.58542 33.66471 167.20068 1.000 20.93741 109 PHE A CA 1
ATOM 809 C C . PHE A 1 109 ? 82.84256 33.59632 166.35502 1.000 21.24658 109 PHE A C 1
ATOM 810 O O . PHE A 1 109 ? 83.34431 32.50038 166.08275 1.000 19.79500 109 PHE A O 1
ATOM 818 N N . LYS A 1 110 ? 83.38268 34.74050 165.94963 1.000 18.03777 110 LYS A N 1
ATOM 819 C CA . LYS A 1 110 ? 84.69573 34.72304 165.32633 1.000 19.87308 110 LYS A CA 1
ATOM 820 C C . LYS A 1 110 ? 85.74841 34.22434 166.30557 1.000 20.14833 110 LYS A C 1
ATOM 821 O O . LYS A 1 110 ? 86.58242 33.38233 165.95616 1.000 19.46551 110 LYS A O 1
ATOM 827 N N . SER A 1 111 ? 85.69925 34.70801 167.55250 1.000 17.85115 111 SER A N 1
ATOM 828 C CA . SER A 1 111 ? 86.62971 34.22178 168.56373 1.000 20.50170 111 SER A CA 1
ATOM 829 C C . SER A 1 111 ? 86.45219 32.73050 168.80901 1.000 19.10628 111 SER A C 1
ATOM 830 O O . SER A 1 111 ? 87.43376 31.99394 168.93787 1.000 21.40805 111 SER A O 1
ATOM 833 N N . GLN A 1 112 ? 85.20154 32.26491 168.89394 1.000 17.38435 112 GLN A N 1
ATOM 834 C CA . GLN A 1 112 ? 84.99322 30.85601 169.19890 1.000 17.59027 112 GLN A CA 1
ATOM 835 C C . GLN A 1 112 ? 85.33657 29.96840 168.01101 1.000 16.42505 112 GLN A C 1
ATOM 836 O O . GLN A 1 112 ? 85.82525 28.84736 168.19150 1.000 16.49899 112 GLN A O 1
ATOM 842 N N . GLY A 1 113 ? 85.12748 30.45401 166.78860 1.000 16.27130 113 GLY A N 1
ATOM 843 C CA . GLY A 1 113 ? 85.61657 29.71205 165.64444 1.000 19.40349 113 GLY A CA 1
ATOM 844 C C . GLY A 1 113 ? 87.12294 29.53287 165.68772 1.000 15.87022 113 GLY A C 1
ATOM 845 O O . GLY A 1 113 ? 87.63713 28.44113 165.44436 1.000 17.36655 113 GLY A O 1
ATOM 846 N N . ALA A 1 114 ? 87.84525 30.59378 166.04423 1.000 16.99245 114 ALA A N 1
ATOM 847 C CA . ALA A 1 114 ? 89.29689 30.49572 166.13194 1.000 21.03336 114 ALA A CA 1
ATOM 848 C C . ALA A 1 114 ? 89.71700 29.50546 167.21258 1.000 17.42539 114 ALA A C 1
ATOM 849 O O . ALA A 1 114 ? 90.69239 28.76186 167.03666 1.000 19.27820 114 ALA A O 1
ATOM 851 N N . ALA A 1 115 ? 88.97588 29.46528 168.32665 1.000 17.84182 115 ALA A N 1
ATOM 852 C CA . ALA A 1 115 ? 89.29072 28.52190 169.39553 1.000 18.13239 115 ALA A CA 1
ATOM 853 C C . ALA A 1 115 ? 89.00559 27.09335 168.96379 1.000 16.72161 115 ALA A C 1
ATOM 854 O O . ALA A 1 115 ? 89.79892 26.18442 169.23740 1.000 15.70611 115 ALA A O 1
ATOM 856 N N . LEU A 1 116 ? 87.87028 26.87300 168.29319 1.000 16.22121 116 LEU A N 1
ATOM 857 C CA . LEU A 1 116 ? 87.61754 25.56932 167.69710 1.000 14.97192 116 LEU A CA 1
ATOM 858 C C . LEU A 1 116 ? 88.76082 25.16039 166.77935 1.000 17.41567 116 LEU A C 1
ATOM 859 O O . LEU A 1 116 ? 89.18099 23.99989 166.77992 1.000 17.05830 116 LEU A O 1
ATOM 864 N N . ASP A 1 117 ? 89.28512 26.11736 166.00326 1.000 18.02604 117 ASP A N 1
ATOM 865 C CA . ASP A 1 117 ? 90.27906 25.81140 164.97970 1.000 19.37053 117 ASP A CA 1
ATOM 866 C C . ASP A 1 117 ? 91.56673 25.26154 165.57507 1.000 21.27118 117 ASP A C 1
ATOM 867 O O . ASP A 1 117 ? 92.28240 24.49941 164.91356 1.000 22.29187 117 ASP A O 1
ATOM 872 N N . LYS A 1 118 ? 91.91116 25.65669 166.79797 1.000 18.87872 118 LYS A N 1
ATOM 873 C CA . LYS A 1 118 ? 93.17282 25.18765 167.35285 1.000 21.05673 118 LYS A CA 1
ATOM 874 C C . LYS A 1 118 ? 93.01965 24.17246 168.47052 1.000 21.17347 118 LYS A C 1
ATOM 875 O O . LYS A 1 118 ? 93.93237 23.36963 168.67664 1.000 22.18593 118 LYS A O 1
ATOM 879 N N . TYR A 1 119 ? 91.89255 24.16029 169.17659 1.000 19.44700 119 TYR A N 1
ATOM 880 C CA . TYR A 1 119 ? 91.79774 23.34638 170.37954 1.000 18.30698 119 TYR A CA 1
ATOM 881 C C . TYR A 1 119 ? 90.95825 22.08944 170.22118 1.000 18.83248 119 TYR A C 1
ATOM 882 O O . TYR A 1 119 ? 91.24322 21.09358 170.89433 1.000 20.19685 119 TYR A O 1
ATOM 891 N N . ALA A 1 120 ? 89.91796 22.11453 169.37926 1.000 17.50181 120 ALA A N 1
ATOM 892 C CA . ALA A 1 120 ? 88.96679 21.01087 169.31177 1.000 17.31444 120 ALA A CA 1
ATOM 893 C C . ALA A 1 120 ? 89.49651 19.88887 168.42340 1.000 18.64343 120 ALA A C 1
ATOM 894 O O . ALA A 1 120 ? 90.45757 20.06518 167.66495 1.000 17.98132 120 ALA A O 1
ATOM 896 N N . LYS A 1 121 ? 88.87325 18.71108 168.53271 1.000 16.21305 121 LYS A N 1
ATOM 897 C CA . LYS A 1 121 ? 89.10033 17.67548 167.52713 1.000 15.24834 121 LYS A CA 1
ATOM 898 C C . LYS A 1 121 ? 88.63591 18.18662 166.17355 1.000 17.49204 121 LYS A C 1
ATOM 899 O O . LYS A 1 121 ? 87.66882 18.94509 166.07519 1.000 19.46791 121 LYS A O 1
ATOM 905 N N . LYS A 1 122 ? 89.32468 17.76057 165.10968 1.000 17.18240 122 LYS A N 1
ATOM 906 C CA . LYS A 1 122 ? 88.88673 18.20871 163.79885 1.000 17.72921 122 LYS A CA 1
ATOM 907 C C . LYS A 1 122 ? 87.57251 17.57019 163.38390 1.000 20.25531 122 LYS A C 1
ATOM 908 O O . LYS A 1 122 ? 86.95360 18.04221 162.42891 1.000 21.29078 122 LYS A O 1
ATOM 914 N N . SER A 1 123 ? 87.14164 16.52270 164.07709 1.000 17.83139 123 SER A N 1
ATOM 915 C CA . SER A 1 123 ? 85.87060 15.85487 163.84425 1.000 17.86199 123 SER A CA 1
ATOM 916 C C . SER A 1 123 ? 84.72778 16.46723 164.64473 1.000 14.54261 123 SER A C 1
ATOM 917 O O . SER A 1 123 ? 83.59993 15.95561 164.57592 1.000 16.12694 123 SER A O 1
ATOM 920 N N . VAL A 1 124 ? 84.98840 17.55334 165.37838 1.000 14.35272 124 VAL A N 1
ATOM 921 C CA . VAL A 1 124 ? 83.96471 18.16994 166.21619 1.000 15.79767 124 VAL A CA 1
ATOM 922 C C . VAL A 1 124 ? 82.73778 18.54862 165.38442 1.000 14.35985 124 VAL A C 1
ATOM 923 O O . VAL A 1 124 ? 82.84467 19.03457 164.24948 1.000 15.51426 124 VAL A O 1
ATOM 927 N N . LYS A 1 125 ? 81.55130 18.29412 165.93863 1.000 14.31078 125 LYS A N 1
ATOM 928 C CA . LYS A 1 125 ? 80.30298 18.79442 165.37491 1.000 16.26926 125 LYS A CA 1
ATOM 929 C C . LYS A 1 125 ? 79.92687 20.06477 166.11979 1.000 14.42085 125 LYS A C 1
ATOM 930 O O . LYS A 1 125 ? 79.89671 20.07001 167.35359 1.000 16.59786 125 LYS A O 1
ATOM 936 N N . VAL A 1 126 ? 79.68437 21.14587 165.38121 1.000 12.59641 126 VAL A N 1
ATOM 937 C CA . VAL A 1 126 ? 79.41049 22.45435 165.96975 1.000 12.92152 126 VAL A CA 1
ATOM 938 C C . VAL A 1 126 ? 77.96608 22.81313 165.64424 1.000 14.58791 126 VAL A C 1
ATOM 939 O O . VAL A 1 126 ? 77.59417 22.88589 164.46732 1.000 15.26287 126 VAL A O 1
ATOM 943 N N . ILE A 1 127 ? 77.17075 23.07458 166.68037 1.000 13.60136 127 ILE A N 1
ATOM 944 C CA . ILE A 1 127 ? 75.74710 23.40324 166.54387 1.000 12.88042 127 ILE A CA 1
ATOM 945 C C . ILE A 1 127 ? 75.54470 24.80039 167.11322 1.000 12.17044 127 ILE A C 1
ATOM 946 O O . ILE A 1 127 ? 75.74570 25.00638 168.31518 1.000 13.23369 127 ILE A O 1
ATOM 951 N N . VAL A 1 128 ? 75.13803 25.75068 166.26572 1.000 12.83870 128 VAL A N 1
ATOM 952 C CA . VAL A 1 128 ? 75.06325 27.16057 166.63987 1.000 13.09222 128 VAL A CA 1
ATOM 953 C C . VAL A 1 128 ? 73.61548 27.53816 166.93805 1.000 13.56875 128 VAL A C 1
ATOM 954 O O . VAL A 1 128 ? 72.72938 27.37018 166.08610 1.000 15.37873 128 VAL A O 1
ATOM 958 N N . VAL A 1 129 ? 73.39557 28.08812 168.13766 1.000 11.68929 129 VAL A N 1
ATOM 959 C CA . VAL A 1 129 ? 72.07374 28.46032 168.63130 1.000 13.42379 129 VAL A CA 1
ATOM 960 C C . VAL A 1 129 ? 71.94455 29.96426 168.84035 1.000 15.09329 129 VAL A C 1
ATOM 961 O O . VAL A 1 129 ? 70.87706 30.54229 168.58782 1.000 18.71120 129 VAL A O 1
ATOM 965 N N . GLY A 1 130 ? 73.00674 30.61804 169.30959 1.000 18.54844 130 GLY A N 1
ATOM 966 C CA . GLY A 1 130 ? 72.91171 32.03520 169.62178 1.000 17.90563 130 GLY A CA 1
ATOM 967 C C . GLY A 1 130 ? 72.58205 32.86720 168.39346 1.000 18.55568 130 GLY A C 1
ATOM 968 O O . GLY A 1 130 ? 73.03937 32.58508 167.28707 1.000 18.87083 130 GLY A O 1
ATOM 969 N N . ASN A 1 131 ? 71.76979 33.92820 168.60326 1.000 22.07202 131 ASN A N 1
ATOM 970 C CA . ASN A 1 131 ? 71.23611 34.73152 167.51286 1.000 21.68213 131 ASN A CA 1
ATOM 971 C C . ASN A 1 131 ? 72.21866 35.82213 167.09173 1.000 21.63460 131 ASN A C 1
ATOM 972 O O . ASN A 1 131 ? 73.01090 36.30714 167.90642 1.000 21.76301 131 ASN A O 1
ATOM 977 N N . PRO A 1 132 ? 72.23691 36.19924 165.80369 1.000 20.80299 132 PRO A N 1
ATOM 978 C CA . PRO A 1 132 ? 71.54056 35.56831 164.67665 1.000 19.41622 132 PRO A CA 1
ATOM 979 C C . PRO A 1 132 ? 72.25697 34.30059 164.22999 1.000 17.75135 132 PRO A C 1
ATOM 980 O O . PRO A 1 132 ? 73.41601 34.35144 163.83971 1.000 19.14626 132 PRO A O 1
ATOM 984 N N . ALA A 1 133 ? 71.54533 33.17450 164.27651 1.000 17.12438 133 ALA A N 1
ATOM 985 C CA . ALA A 1 133 ? 72.21061 31.87582 164.29899 1.000 15.54205 133 ALA A CA 1
ATOM 986 C C . ALA A 1 133 ? 72.92051 31.56431 162.98646 1.000 16.02394 133 ALA A C 1
ATOM 987 O O . ALA A 1 133 ? 74.05572 31.08412 163.00173 1.000 14.49094 133 ALA A O 1
ATOM 989 N N . ASN A 1 134 ? 72.28353 31.82396 161.84169 1.000 15.89914 134 ASN A N 1
ATOM 990 C CA . ASN A 1 134 ? 72.91842 31.46427 160.57952 1.000 16.15474 134 ASN A CA 1
ATOM 991 C C . ASN A 1 134 ? 74.22245 32.22272 160.39422 1.000 13.86352 134 ASN A C 1
ATOM 992 O O . ASN A 1 134 ? 75.25837 31.63927 160.05366 1.000 16.05956 134 ASN A O 1
ATOM 997 N N . THR A 1 135 ? 74.17797 33.54033 160.59125 1.000 14.51144 135 THR A N 1
ATOM 998 C CA . THR A 1 135 ? 75.35636 34.36262 160.33710 1.000 13.82383 135 THR A CA 1
ATOM 999 C C . THR A 1 135 ? 76.42196 34.15176 161.40397 1.000 16.92735 135 THR A C 1
ATOM 1000 O O . THR A 1 135 ? 77.62039 34.18546 161.09957 1.000 15.12336 135 THR A O 1
ATOM 1004 N N . ASN A 1 136 ? 76.01401 33.88807 162.64631 1.000 15.21364 136 ASN A N 1
ATOM 1005 C CA . ASN A 1 136 ? 76.98562 33.50272 163.66577 1.000 16.47362 136 ASN A CA 1
ATOM 1006 C C . ASN A 1 136 ? 77.68398 32.20561 163.28555 1.000 16.00346 136 ASN A C 1
ATOM 1007 O O . ASN A 1 136 ? 78.90113 32.06665 163.45323 1.000 15.69693 136 ASN A O 1
ATOM 1012 N N . CYS A 1 137 ? 76.91762 31.24260 162.76493 1.000 14.06406 137 CYS A N 1
ATOM 1013 C CA . CYS A 1 137 ? 77.48628 29.96822 162.35552 1.000 14.12285 137 CYS A CA 1
ATOM 1014 C C . CYS A 1 137 ? 78.44349 30.14006 161.18206 1.000 15.93996 137 CYS A C 1
ATOM 1015 O O . CYS A 1 137 ? 79.53616 29.56100 161.16933 1.000 16.03483 137 CYS A O 1
ATOM 1018 N N . LEU A 1 138 ? 78.02865 30.90222 160.17076 1.000 15.64207 138 LEU A N 1
ATOM 1019 C CA . LEU A 1 138 ? 78.90445 31.16087 159.03361 1.000 14.29920 138 LEU A CA 1
ATOM 1020 C C . LEU A 1 138 ? 80.20347 31.79949 159.49090 1.000 17.54352 138 LEU A C 1
ATOM 1021 O O . LEU A 1 138 ? 81.28806 31.41724 159.03019 1.000 15.56655 138 LEU A O 1
ATOM 1026 N N . THR A 1 139 ? 80.10436 32.76463 160.41349 1.000 15.51227 139 THR A N 1
ATOM 1027 C CA . THR A 1 139 ? 81.28559 33.44720 160.93614 1.000 15.72933 139 THR A CA 1
ATOM 1028 C C . THR A 1 139 ? 82.21600 32.47051 161.63419 1.000 17.70613 139 THR A C 1
ATOM 1029 O O . THR A 1 139 ? 83.43659 32.48288 161.42076 1.000 18.70550 139 THR A O 1
ATOM 1033 N N . ALA A 1 140 ? 81.65085 31.62213 162.48861 1.000 14.68812 140 ALA A N 1
ATOM 1034 C CA . ALA A 1 140 ? 82.45665 30.63818 163.19943 1.000 15.60334 140 ALA A CA 1
ATOM 1035 C C . ALA A 1 140 ? 83.16478 29.69896 162.23141 1.000 16.78417 140 ALA A C 1
ATOM 1036 O O . ALA A 1 140 ? 84.35137 29.40275 162.40118 1.000 16.29736 140 ALA A O 1
ATOM 1038 N N . SER A 1 141 ? 82.45527 29.23767 161.19699 1.000 16.09533 141 SER A N 1
ATOM 1039 C CA A SER A 1 141 ? 83.05745 28.29901 160.25465 0.564 15.71359 141 SER A CA 1
ATOM 1040 C CA B SER A 1 141 ? 83.05019 28.30369 160.24724 0.436 15.73371 141 SER A CA 1
ATOM 1041 C C . SER A 1 141 ? 84.21407 28.93920 159.49441 1.000 16.05555 141 SER A C 1
ATOM 1042 O O . SER A 1 141 ? 85.23082 28.28207 159.23421 1.000 19.08931 141 SER A O 1
ATOM 1047 N N . LYS A 1 142 ? 84.07922 30.21364 159.13231 1.000 17.73715 142 LYS A N 1
ATOM 1048 C CA . LYS A 1 142 ? 85.14077 30.87637 158.37786 1.000 17.80445 142 LYS A CA 1
ATOM 1049 C C . LYS A 1 142 ? 86.38539 31.08427 159.23335 1.000 22.32697 142 LYS A C 1
ATOM 1050 O O . LYS A 1 142 ? 87.50114 31.13963 158.70203 1.000 20.22437 142 LYS A O 1
ATOM 1056 N N . SER A 1 143 ? 86.21471 31.19714 160.54994 1.000 18.53789 143 SER A N 1
ATOM 1057 C CA . SER A 1 143 ? 87.32404 31.30356 161.48759 1.000 17.64720 143 SER A CA 1
ATOM 1058 C C . SER A 1 143 ? 87.91488 29.95537 161.87024 1.000 19.39353 143 SER A C 1
ATOM 1059 O O . SER A 1 143 ? 88.92347 29.92114 162.58984 1.000 20.18611 143 SER A O 1
ATOM 1062 N N . ALA A 1 144 ? 87.31301 28.85610 161.41780 1.000 18.24025 144 ALA A N 1
ATOM 1063 C CA . ALA A 1 144 ? 87.79109 27.50481 161.69512 1.000 16.65167 144 ALA A CA 1
ATOM 1064 C C . ALA A 1 144 ? 88.02386 26.75245 160.38751 1.000 17.53234 144 ALA A C 1
ATOM 1065 O O . ALA A 1 144 ? 87.40156 25.71663 160.14013 1.000 17.53202 144 ALA A O 1
ATOM 1067 N N . PRO A 1 145 ? 88.94777 27.22619 159.54007 1.000 18.00062 145 PRO A N 1
ATOM 1068 C CA . PRO A 1 145 ? 89.13946 26.57290 158.23243 1.000 20.02957 145 PRO A CA 1
ATOM 1069 C C . PRO A 1 145 ? 89.64630 25.14095 158.31766 1.000 16.32537 145 PRO A C 1
ATOM 1070 O O . PRO A 1 145 ? 89.49434 24.39560 157.34054 1.000 20.58604 145 PRO A O 1
ATOM 1074 N N . SER A 1 146 ? 90.23891 24.72381 159.43765 1.000 16.83463 146 SER A N 1
ATOM 1075 C CA . SER A 1 146 ? 90.76323 23.37029 159.54878 1.000 18.08800 146 SER A CA 1
ATOM 1076 C C . SER A 1 146 ? 89.71385 22.35897 159.99770 1.000 17.85322 146 SER A C 1
ATOM 1077 O O . SER A 1 146 ? 90.01637 21.16539 160.06655 1.000 21.23000 146 SER A O 1
ATOM 1080 N N . ILE A 1 147 ? 88.49675 22.79864 160.28649 1.000 16.53436 147 ILE A N 1
ATOM 1081 C CA . ILE A 1 147 ? 87.38076 21.90766 160.59186 1.000 17.60331 147 ILE A CA 1
ATOM 1082 C C . ILE A 1 147 ? 86.47173 21.84174 159.36759 1.000 16.02472 147 ILE A C 1
ATOM 1083 O O . ILE A 1 147 ? 86.12941 22.89472 158.81300 1.000 17.83251 147 ILE A O 1
ATOM 1088 N N . PRO A 1 148 ? 86.07480 20.65575 158.91857 1.000 15.60365 148 PRO A N 1
ATOM 1089 C CA . PRO A 1 148 ? 85.24355 20.56919 157.71223 1.000 18.77518 148 PRO A CA 1
ATOM 1090 C C . PRO A 1 148 ? 84.00577 21.44617 157.84567 1.000 17.29102 148 PRO A C 1
ATOM 1091 O O . PRO A 1 148 ? 83.33757 21.45940 158.88992 1.000 17.45646 148 PRO A O 1
ATOM 1095 N N . LYS A 1 149 ? 83.71584 22.21921 156.79143 1.000 17.01431 149 LYS A N 1
ATOM 1096 C CA . LYS A 1 149 ? 82.60815 23.15789 156.88286 1.000 17.63801 149 LYS A CA 1
ATOM 1097 C C . LYS A 1 149 ? 81.27658 22.43846 157.04584 1.000 16.45027 149 LYS A C 1
ATOM 1098 O O . LYS A 1 149 ? 80.33133 23.02082 157.59022 1.000 15.84125 149 LYS A O 1
ATOM 1104 N N . GLU A 1 150 ? 81.19688 21.17898 156.61732 1.000 15.38202 150 GLU A N 1
ATOM 1105 C CA . GLU A 1 150 ? 79.98071 20.40362 156.82116 1.000 18.09650 150 GLU A CA 1
ATOM 1106 C C . GLU A 1 150 ? 79.72945 20.08731 158.29181 1.000 16.91710 150 GLU A C 1
ATOM 1107 O O . GLU A 1 150 ? 78.61512 19.67359 158.63685 1.000 16.15276 150 GLU A O 1
ATOM 1113 N N . ASN A 1 151 ? 80.72931 20.25601 159.16607 1.000 15.28542 151 ASN A N 1
ATOM 1114 C CA . ASN A 1 151 ? 80.55803 19.95906 160.59024 1.000 15.60984 151 ASN A CA 1
ATOM 1115 C C . ASN A 1 151 ? 79.85880 21.08082 161.34607 1.000 16.11993 151 ASN A C 1
ATOM 1116 O O . ASN A 1 151 ? 79.61157 20.93587 162.55292 1.000 15.60175 151 ASN A O 1
ATOM 1121 N N . PHE A 1 152 ? 79.56778 22.19335 160.67760 1.000 13.53336 152 PHE A N 1
ATOM 1122 C CA . PHE A 1 152 ? 78.88138 23.32626 161.27768 1.000 15.39404 152 PHE A CA 1
ATOM 1123 C C . PHE A 1 152 ? 77.41505 23.30559 160.87761 1.000 13.45960 152 PHE A C 1
ATOM 1124 O O . PHE A 1 152 ? 77.07947 23.09681 159.70766 1.000 16.72160 152 PHE A O 1
ATOM 1132 N N . SER A 1 153 ? 76.54051 23.54450 161.84845 1.000 12.84958 153 SER A N 1
ATOM 1133 C CA . SER A 1 153 ? 75.11742 23.61063 161.57986 1.000 14.24883 153 SER A CA 1
ATOM 1134 C C . SER A 1 153 ? 74.52330 24.65136 162.51009 1.000 13.06894 153 SER A C 1
ATOM 1135 O O . SER A 1 153 ? 75.10375 24.97917 163.54657 1.000 14.60273 153 SER A O 1
ATOM 1138 N N . CYS A 1 154 ? 73.37061 25.18006 162.13745 1.000 14.50230 154 CYS A N 1
ATOM 1139 C CA . CYS A 1 154 ? 72.68935 26.08432 163.04488 1.000 16.56509 154 CYS A CA 1
ATOM 1140 C C . CYS A 1 154 ? 71.25404 25.62350 163.21420 1.000 15.35958 154 CYS A C 1
ATOM 1141 O O . CYS A 1 154 ? 70.72816 24.84111 162.41589 1.000 13.71268 154 CYS A O 1
ATOM 1144 N N . LEU A 1 155 ? 70.63242 26.10105 164.28299 1.000 14.71555 155 LEU A N 1
ATOM 1145 C CA . LEU A 1 155 ? 69.36657 25.54034 164.73986 1.000 14.20656 155 LEU A CA 1
ATOM 1146 C C . LEU A 1 155 ? 68.18851 26.19545 164.02780 1.000 16.62173 155 LEU A C 1
ATOM 1147 O O . LEU A 1 155 ? 67.87026 27.35989 164.28474 1.000 20.72919 155 LEU A O 1
ATOM 1152 N N . THR A 1 156 ? 67.52514 25.44052 163.14637 1.000 13.25942 156 THR A N 1
ATOM 1153 C CA . THR A 1 156 ? 66.16559 25.76788 162.74016 1.000 14.09755 156 THR A CA 1
ATOM 1154 C C . THR A 1 156 ? 65.19204 24.69744 163.20521 1.000 14.72553 156 THR A C 1
ATOM 1155 O O . THR A 1 156 ? 64.01372 24.75697 162.85304 1.000 15.15351 156 THR A O 1
ATOM 1159 N N . ARG A 1 157 ? 65.65774 23.71592 163.98470 1.000 12.76326 157 ARG A N 1
ATOM 1160 C CA . ARG A 1 157 ? 64.76242 22.65021 164.41524 1.000 12.98340 157 ARG A CA 1
ATOM 1161 C C . ARG A 1 157 ? 63.65178 23.18203 165.31470 1.000 14.50171 157 ARG A C 1
ATOM 1162 O O . ARG A 1 157 ? 62.58371 22.56686 165.40107 1.000 13.22724 157 ARG A O 1
ATOM 1170 N N . LEU A 1 158 ? 63.87267 24.31171 165.99997 1.000 13.30292 158 LEU A N 1
ATOM 1171 C CA . LEU A 1 158 ? 62.77671 24.88445 166.78393 1.000 12.33506 158 LEU A CA 1
ATOM 1172 C C . LEU A 1 158 ? 61.68964 25.45230 165.87418 1.000 14.84085 158 LEU A C 1
ATOM 1173 O O . LEU A 1 158 ? 60.49613 25.23626 166.12003 1.000 12.78581 158 LEU A O 1
ATOM 1178 N N . ASP A 1 159 ? 62.07479 26.17658 164.81940 1.000 12.98106 159 ASP A N 1
ATOM 1179 C CA . ASP A 1 159 ? 61.09014 26.58912 163.81918 1.000 14.92660 159 ASP A CA 1
ATOM 1180 C C . ASP A 1 159 ? 60.36955 25.38042 163.23884 1.000 13.62668 159 ASP A C 1
ATOM 1181 O O . ASP A 1 159 ? 59.15234 25.40852 163.02168 1.000 14.44533 159 ASP A O 1
ATOM 1186 N N . HIS A 1 160 ? 61.12977 24.31908 162.96164 1.000 12.55089 160 HIS A N 1
ATOM 1187 C CA . HIS A 1 160 ? 60.58668 23.08612 162.40198 1.000 11.62293 160 HIS A CA 1
ATOM 1188 C C . HIS A 1 160 ? 59.53573 22.48712 163.33303 1.000 12.93655 160 HIS A C 1
ATOM 1189 O O . HIS A 1 160 ? 58.42496 22.15465 162.90667 1.000 14.56017 160 HIS A O 1
ATOM 1196 N N . ASN A 1 161 ? 59.85482 22.38771 164.62449 1.000 13.09296 161 ASN A N 1
ATOM 1197 C CA . ASN A 1 161 ? 58.89951 21.81326 165.56511 1.000 11.07276 161 ASN A CA 1
ATOM 1198 C C . ASN A 1 161 ? 57.69431 22.72412 165.74678 1.000 13.69667 161 ASN A C 1
ATOM 1199 O O . ASN A 1 161 ? 56.57174 22.23720 165.88951 1.000 12.80966 161 ASN A O 1
ATOM 1204 N N . ARG A 1 162 ? 57.90891 24.04840 165.74594 1.000 12.22565 162 ARG A N 1
ATOM 1205 C CA . ARG A 1 162 ? 56.79444 24.98851 165.80016 1.000 12.24893 162 ARG A CA 1
ATOM 1206 C C . ARG A 1 162 ? 55.85843 24.81257 164.61799 1.000 13.02650 162 ARG A C 1
ATOM 1207 O O . ARG A 1 162 ? 54.63094 24.89503 164.77500 1.000 13.82729 162 ARG A O 1
ATOM 1215 N N . ALA A 1 163 ? 56.42587 24.61464 163.41965 1.000 11.79751 163 ALA A N 1
ATOM 1216 C CA . ALA A 1 163 ? 55.61185 24.42075 162.22889 1.000 12.45183 163 ALA A CA 1
ATOM 1217 C C . ALA A 1 163 ? 54.78260 23.14840 162.33672 1.000 15.29036 163 ALA A C 1
ATOM 1218 O O . ALA A 1 163 ? 53.58404 23.16221 162.03387 1.000 14.84701 163 ALA A O 1
ATOM 1220 N N . LYS A 1 164 ? 55.39912 22.04854 162.78533 1.000 13.11782 164 LYS A N 1
ATOM 1221 C CA . LYS A 1 164 ? 54.64807 20.81716 163.01942 1.000 13.79151 164 LYS A CA 1
ATOM 1222 C C . LYS A 1 164 ? 53.49902 21.06314 163.97852 1.000 15.20460 164 LYS A C 1
ATOM 1223 O O . LYS A 1 164 ? 52.37879 20.58418 163.75899 1.000 16.68837 164 LYS A O 1
ATOM 1229 N N . ALA A 1 165 ? 53.75545 21.81695 165.04514 1.000 12.97780 165 ALA A N 1
ATOM 1230 C CA . ALA A 1 165 ? 52.71431 22.04627 166.04983 1.000 14.49825 165 ALA A CA 1
ATOM 1231 C C . ALA A 1 165 ? 51.53376 22.83032 165.47795 1.000 17.05983 165 ALA A C 1
ATOM 1232 O O . ALA A 1 165 ? 50.37539 22.57214 165.83470 1.000 17.95499 165 ALA A O 1
ATOM 1234 N N . GLN A 1 166 ? 51.79520 23.79935 164.59576 1.000 14.38844 166 GLN A N 1
ATOM 1235 C CA . GLN A 1 166 ? 50.68519 24.55888 164.02807 1.000 15.37734 166 GLN A CA 1
ATOM 1236 C C . GLN A 1 166 ? 49.88554 23.71183 163.04994 1.000 18.27843 166 GLN A C 1
ATOM 1237 O O . GLN A 1 166 ? 48.65709 23.82344 162.99114 1.000 16.73628 166 GLN A O 1
ATOM 1243 N N . ILE A 1 167 ? 50.56090 22.86961 162.26581 1.000 13.77214 167 ILE A N 1
ATOM 1244 C CA . ILE A 1 167 ? 49.83943 21.97453 161.36389 1.000 14.08476 167 ILE A CA 1
ATOM 1245 C C . ILE A 1 167 ? 49.00246 20.99251 162.17253 1.000 18.48203 167 ILE A C 1
ATOM 1246 O O . ILE A 1 167 ? 47.84405 20.70115 161.82880 1.000 18.51638 167 ILE A O 1
ATOM 1251 N N . ALA A 1 168 ? 49.57253 20.47778 163.26999 1.000 16.80227 168 ALA A N 1
ATOM 1252 C CA . ALA A 1 168 ? 48.85278 19.51673 164.10312 1.000 19.17067 168 ALA A CA 1
ATOM 1253 C C . ALA A 1 168 ? 47.56263 20.11900 164.63647 1.000 19.75576 168 ALA A C 1
ATOM 1254 O O . ALA A 1 168 ? 46.52917 19.44359 164.69141 1.000 20.84726 168 ALA A O 1
ATOM 1256 N N . LEU A 1 169 ? 47.60000 21.39948 165.01798 1.000 17.70177 169 LEU A N 1
ATOM 1257 C CA . LEU A 1 169 ? 46.39183 22.06718 165.50232 1.000 18.89289 169 LEU A CA 1
ATOM 1258 C C . LEU A 1 169 ? 45.34097 22.19055 164.40905 1.000 22.59253 169 LEU A C 1
ATOM 1259 O O . LEU A 1 169 ? 44.14129 22.03084 164.67147 1.000 21.82294 169 LEU A O 1
ATOM 1264 N N . LYS A 1 170 ? 45.76363 22.53052 163.19047 1.000 18.34091 170 LYS A N 1
ATOM 1265 C CA . LYS A 1 170 ? 44.79309 22.71646 162.11648 1.000 21.25256 170 LYS A CA 1
ATOM 1266 C C . LYS A 1 170 ? 44.18383 21.39726 161.66644 1.000 20.67157 170 LYS A C 1
ATOM 1267 O O . LYS A 1 170 ? 43.03321 21.37627 161.20795 1.000 20.38929 170 LYS A O 1
ATOM 1273 N N . LEU A 1 171 ? 44.92577 20.29433 161.77469 1.000 18.94702 171 LEU A N 1
ATOM 1274 C CA . LEU A 1 171 ? 44.43965 19.01236 161.27957 1.000 20.91934 171 LEU A CA 1
ATOM 1275 C C . LEU A 1 171 ? 43.91970 18.09334 162.38223 1.000 21.95342 171 LEU A C 1
ATOM 1276 O O . LEU A 1 171 ? 43.27768 17.08166 162.07110 1.000 23.48535 171 LEU A O 1
ATOM 1281 N N . GLY A 1 172 ? 44.15206 18.42273 163.65074 1.000 19.29649 172 GLY A N 1
ATOM 1282 C CA . GLY A 1 172 ? 43.60813 17.61793 164.73097 1.000 22.94066 172 GLY A CA 1
ATOM 1283 C C . GLY A 1 172 ? 44.38573 16.35944 165.04528 1.000 25.86392 172 GLY A C 1
ATOM 1284 O O . GLY A 1 172 ? 43.80987 15.39587 165.56307 1.000 26.90798 172 GLY A O 1
ATOM 1285 N N . VAL A 1 173 ? 45.68891 16.34088 164.76140 1.000 22.88660 173 VAL A N 1
ATOM 1286 C CA . VAL A 1 173 ? 46.54865 15.19756 165.03151 1.000 20.80486 173 VAL A CA 1
ATOM 1287 C C . VAL A 1 173 ? 47.66256 15.64574 165.97805 1.000 24.99610 173 VAL A C 1
ATOM 1288 O O . VAL A 1 173 ? 47.81248 16.82935 166.27773 1.000 24.25620 173 VAL A O 1
ATOM 1292 N N . THR A 1 174 ? 48.43101 14.67894 166.46864 1.000 25.44150 174 THR A N 1
ATOM 1293 C CA . THR A 1 174 ? 49.60289 15.02480 167.25608 1.000 29.05980 174 THR A CA 1
ATOM 1294 C C . THR A 1 174 ? 50.71354 15.49388 166.32591 1.000 26.87575 174 THR A C 1
ATOM 1295 O O . THR A 1 174 ? 50.81353 15.05321 165.17821 1.000 25.13694 174 THR A O 1
ATOM 1299 N N . ALA A 1 175 ? 51.56417 16.38898 166.84063 1.000 26.03391 175 ALA A N 1
ATOM 1300 C CA . ALA A 1 175 ? 52.58150 17.01291 166.00237 1.000 24.63250 175 ALA A CA 1
ATOM 1301 C C . ALA A 1 175 ? 53.56044 16.00410 165.42190 1.000 23.98120 175 ALA A C 1
ATOM 1302 O O . ALA A 1 175 ? 54.17489 16.28268 164.39034 1.000 26.02836 175 ALA A O 1
ATOM 1304 N N . ASN A 1 176 ? 53.69806 14.82960 166.03140 1.000 29.57992 176 ASN A N 1
ATOM 1305 C CA . ASN A 1 176 ? 54.61483 13.83786 165.49125 1.000 32.23093 176 ASN A CA 1
ATOM 1306 C C . ASN A 1 176 ? 54.01423 13.00272 164.36429 1.000 31.10979 176 ASN A C 1
ATOM 1307 O O . ASN A 1 176 ? 54.75375 12.25444 163.71515 1.000 35.51624 176 ASN A O 1
ATOM 1312 N N . ASP A 1 177 ? 52.70846 13.10547 164.11296 1.000 26.04828 177 ASP A N 1
ATOM 1313 C CA . ASP A 1 177 ? 52.10797 12.55895 162.90016 1.000 28.46950 177 ASP A CA 1
ATOM 1314 C C . ASP A 1 177 ? 52.28151 13.47036 161.69575 1.000 25.83305 177 ASP A C 1
ATOM 1315 O O . ASP A 1 177 ? 51.80732 13.12822 160.60613 1.000 24.27306 177 ASP A O 1
ATOM 1320 N N . VAL A 1 178 ? 52.90680 14.62671 161.87172 1.000 21.62724 178 VAL A N 1
ATOM 1321 C CA . VAL A 1 178 ? 53.27697 15.50152 160.76910 1.000 17.07152 178 VAL A CA 1
ATOM 1322 C C . VAL A 1 178 ? 54.74490 15.24934 160.47892 1.000 23.90668 178 VAL A C 1
ATOM 1323 O O . VAL A 1 178 ? 55.56625 15.17232 161.40196 1.000 27.01612 178 VAL A O 1
ATOM 1327 N N . LYS A 1 179 ? 55.08051 15.07633 159.21479 1.000 18.28185 179 LYS A N 1
ATOM 1328 C CA . LYS A 1 179 ? 56.48882 14.90103 158.89795 1.000 21.63861 179 LYS A CA 1
ATOM 1329 C C . LYS A 1 179 ? 56.82074 15.62914 157.61040 1.000 18.54875 179 LYS A C 1
ATOM 1330 O O . LYS A 1 179 ? 55.94954 15.94114 156.79349 1.000 16.99863 179 LYS A O 1
ATOM 1336 N N . ASN A 1 180 ? 58.11198 15.92182 157.46036 1.000 16.30387 180 ASN A N 1
ATOM 1337 C CA . ASN A 1 180 ? 58.65363 16.46865 156.22843 1.000 13.85247 180 ASN A CA 1
ATOM 1338 C C . ASN A 1 180 ? 58.15285 17.88810 155.96761 1.000 14.63658 180 ASN A C 1
ATOM 1339 O O . ASN A 1 180 ? 58.09699 18.33850 154.81884 1.000 14.05505 180 ASN A O 1
ATOM 1344 N N . VAL A 1 181 ? 57.83078 18.61671 157.05270 1.000 14.50762 181 VAL A N 1
ATOM 1345 C CA . VAL A 1 181 ? 57.86824 20.06700 156.96883 1.000 13.62355 181 VAL A CA 1
ATOM 1346 C C . VAL A 1 181 ? 59.31416 20.48022 156.69887 1.000 12.29484 181 VAL A C 1
ATOM 1347 O O . VAL A 1 181 ? 60.25734 19.72529 156.94327 1.000 16.66644 181 VAL A O 1
ATOM 1351 N N . ILE A 1 182 ? 59.48097 21.68252 156.16099 1.000 12.81323 182 ILE A N 1
ATOM 1352 C CA . ILE A 1 182 ? 60.80646 22.22844 155.85070 1.000 14.50609 182 ILE A CA 1
ATOM 1353 C C . ILE A 1 182 ? 60.85265 23.67335 156.31064 1.000 14.60403 182 ILE A C 1
ATOM 1354 O O . ILE A 1 182 ? 59.93786 24.44836 156.01612 1.000 14.67861 182 ILE A O 1
ATOM 1359 N N . ILE A 1 183 ? 61.90804 24.05046 157.02308 1.000 12.98416 183 ILE A N 1
ATOM 1360 C CA . ILE A 1 183 ? 62.20620 25.45773 157.24476 1.000 11.54161 183 ILE A CA 1
ATOM 1361 C C . ILE A 1 183 ? 63.34795 25.81229 156.30741 1.000 12.85836 183 ILE A C 1
ATOM 1362 O O . ILE A 1 183 ? 64.45559 25.29063 156.45897 1.000 13.94077 183 ILE A O 1
ATOM 1367 N N . TRP A 1 184 ? 63.09187 26.66265 155.31681 1.000 12.70992 184 TRP A N 1
ATOM 1368 C CA . TRP A 1 184 ? 64.15687 27.09800 154.42236 1.000 12.27464 184 TRP A CA 1
ATOM 1369 C C . TRP A 1 184 ? 64.74152 28.42068 154.89517 1.000 13.80416 184 TRP A C 1
ATOM 1370 O O . TRP A 1 184 ? 64.00281 29.33507 155.27373 1.000 14.21071 184 TRP A O 1
ATOM 1381 N N . GLY A 1 185 ? 66.06117 28.53809 154.83318 1.000 11.33389 185 GLY A N 1
ATOM 1382 C CA . GLY A 1 185 ? 66.70237 29.84255 154.87016 1.000 13.21855 185 GLY A CA 1
ATOM 1383 C C . GLY A 1 185 ? 67.16199 30.27466 156.25852 1.000 12.10652 185 GLY A C 1
ATOM 1384 O O . GLY A 1 185 ? 67.87459 29.54027 156.94671 1.000 14.18677 185 GLY A O 1
ATOM 1385 N N . ASN A 1 186 ? 66.81448 31.50445 156.62613 1.000 13.33465 186 ASN A N 1
ATOM 1386 C CA . ASN A 1 186 ? 67.31173 32.17442 157.82934 1.000 15.68568 186 ASN A CA 1
ATOM 1387 C C . ASN A 1 186 ? 66.41887 31.91285 159.03389 1.000 14.72902 186 ASN A C 1
ATOM 1388 O O . ASN A 1 186 ? 65.19304 31.95299 158.92716 1.000 15.69552 186 ASN A O 1
ATOM 1393 N N . HIS A 1 187 ? 67.03665 31.67423 160.19489 1.000 15.52479 187 HIS A N 1
ATOM 1394 C CA . HIS A 1 187 ? 66.28853 31.63834 161.45641 1.000 15.47014 187 HIS A CA 1
ATOM 1395 C C . HIS A 1 187 ? 65.97579 33.08222 161.83981 1.000 16.76600 187 HIS A C 1
ATOM 1396 O O . HIS A 1 187 ? 66.65705 33.71444 162.65792 1.000 21.13892 187 HIS A O 1
ATOM 1403 N N . SER A 1 188 ? 64.91511 33.60144 161.22715 1.000 14.81376 188 SER A N 1
ATOM 1404 C CA . SER A 1 188 ? 64.55188 35.01142 161.30993 1.000 17.43075 188 SER A CA 1
ATOM 1405 C C . SER A 1 188 ? 63.11473 35.15839 160.83506 1.000 18.59955 188 SER A C 1
ATOM 1406 O O . SER A 1 188 ? 62.43703 34.16869 160.54044 1.000 17.48781 188 SER A O 1
ATOM 1409 N N . SER A 1 189 ? 62.67975 36.40889 160.68320 1.000 19.85206 189 SER A N 1
ATOM 1410 C CA . SER A 1 189 ? 61.35856 36.71265 160.16133 1.000 21.69552 189 SER A CA 1
ATOM 1411 C C . SER A 1 189 ? 61.22221 36.48082 158.66923 1.000 21.30996 189 SER A C 1
ATOM 1412 O O . SER A 1 189 ? 60.11293 36.65135 158.15814 1.000 21.65087 189 SER A O 1
ATOM 1415 N N . THR A 1 190 ? 62.28229 36.10996 157.94651 1.000 18.55373 190 THR A N 1
ATOM 1416 C CA . THR A 1 190 ? 62.13090 35.71495 156.54946 1.000 16.24410 190 THR A CA 1
ATOM 1417 C C . THR A 1 190 ? 62.15223 34.20586 156.36260 1.000 16.01758 190 THR A C 1
ATOM 1418 O O . THR A 1 190 ? 62.13650 33.74087 155.21209 1.000 18.85883 190 THR A O 1
ATOM 1422 N N . GLN A 1 191 ? 62.21509 33.43183 157.44802 1.000 16.20814 191 GLN A N 1
ATOM 1423 C CA . GLN A 1 191 ? 62.22267 31.98142 157.30195 1.000 15.24155 191 GLN A CA 1
ATOM 1424 C C . GLN A 1 191 ? 61.00043 31.54267 156.51460 1.000 16.27807 191 GLN A C 1
ATOM 1425 O O . GLN A 1 191 ? 59.93166 32.14984 156.59589 1.000 18.31679 191 GLN A O 1
ATOM 1431 N N . TYR A 1 192 ? 61.16260 30.49263 155.72137 1.000 15.42580 192 TYR A N 1
ATOM 1432 C CA . TYR A 1 192 ? 60.02501 30.00071 154.96235 1.000 14.57402 192 TYR A CA 1
ATOM 1433 C C . TYR A 1 192 ? 59.62792 28.63460 155.49883 1.000 14.85593 192 TYR A C 1
ATOM 1434 O O . TYR A 1 192 ? 60.29188 27.63065 155.19984 1.000 14.75157 192 TYR A O 1
ATOM 1443 N N . PRO A 1 193 ? 58.55004 28.54230 156.29223 1.000 13.18691 193 PRO A N 1
ATOM 1444 C CA . PRO A 1 193 ? 58.03158 27.24252 156.72865 1.000 12.84311 193 PRO A CA 1
ATOM 1445 C C . PRO A 1 193 ? 57.19170 26.66397 155.60455 1.000 16.11012 193 PRO A C 1
ATOM 1446 O O . PRO A 1 193 ? 56.12033 27.18485 155.27607 1.000 15.13979 193 PRO A O 1
ATOM 1450 N N . ASP A 1 194 ? 57.69132 25.59332 154.99557 1.000 14.14661 194 ASP A N 1
ATOM 1451 C CA . ASP A 1 194 ? 57.16554 25.05047 153.74695 1.000 14.25130 194 ASP A CA 1
ATOM 1452 C C . ASP A 1 194 ? 56.53373 23.69919 154.03031 1.000 14.17967 194 ASP A C 1
ATOM 1453 O O . ASP A 1 194 ? 57.17735 22.82874 154.62636 1.000 13.46949 194 ASP A O 1
ATOM 1458 N N . VAL A 1 195 ? 55.27479 23.52183 153.62311 1.000 15.62126 195 VAL A N 1
ATOM 1459 C CA . VAL A 1 195 ? 54.61455 22.23983 153.81743 1.000 11.52395 195 VAL A CA 1
ATOM 1460 C C . VAL A 1 195 ? 54.19309 21.61738 152.48521 1.000 13.20634 195 VAL A C 1
ATOM 1461 O O . VAL A 1 195 ? 53.36768 20.69982 152.46753 1.000 17.21465 195 VAL A O 1
ATOM 1465 N N . ASN A 1 196 ? 54.76126 22.09059 151.36428 1.000 14.63851 196 ASN A N 1
ATOM 1466 C CA . ASN A 1 196 ? 54.45171 21.47924 150.06919 1.000 13.18770 196 ASN A CA 1
ATOM 1467 C C . ASN A 1 196 ? 54.89433 20.02495 149.98078 1.000 14.76876 196 ASN A C 1
ATOM 1468 O O . ASN A 1 196 ? 54.36171 19.27919 149.14884 1.000 19.44982 196 ASN A O 1
ATOM 1473 N N . HIS A 1 197 ? 55.84761 19.59876 150.80748 1.000 15.41105 197 HIS A N 1
ATOM 1474 C CA . HIS A 1 197 ? 56.35752 18.23809 150.76665 1.000 14.93316 197 HIS A CA 1
ATOM 1475 C C . HIS A 1 197 ? 56.05783 17.48697 152.05772 1.000 15.60084 197 HIS A C 1
ATOM 1476 O O . HIS A 1 197 ? 56.55316 16.37076 152.25429 1.000 18.23589 197 HIS A O 1
ATOM 1483 N N . ALA A 1 198 ? 55.23124 18.06000 152.92661 1.000 15.23193 198 ALA A N 1
ATOM 1484 C CA . ALA A 1 198 ? 54.93433 17.46092 154.21311 1.000 16.50388 198 ALA A CA 1
ATOM 1485 C C . ALA A 1 198 ? 53.76332 16.49955 154.08816 1.000 16.99784 198 ALA A C 1
ATOM 1486 O O . ALA A 1 198 ? 52.92650 16.61845 153.18774 1.000 19.25549 198 ALA A O 1
ATOM 1488 N N . LYS A 1 199 ? 53.72519 15.53024 154.99539 1.000 17.70907 199 LYS A N 1
ATOM 1489 C CA . LYS A 1 199 ? 52.69635 14.50179 155.00354 1.000 20.38309 199 LYS A CA 1
ATOM 1490 C C . LYS A 1 199 ? 52.11947 14.38537 156.40289 1.000 20.86427 199 LYS A C 1
ATOM 1491 O O . LYS A 1 199 ? 52.80198 14.63328 157.40461 1.000 20.88031 199 LYS A O 1
ATOM 1497 N N . VAL A 1 200 ? 50.85950 13.98889 156.47355 1.000 20.44150 200 VAL A N 1
ATOM 1498 C CA . VAL A 1 200 ? 50.19889 13.82612 157.75565 1.000 22.66925 200 VAL A CA 1
ATOM 1499 C C . VAL A 1 200 ? 49.48934 12.48019 157.76142 1.000 25.23180 200 VAL A C 1
ATOM 1500 O O . VAL A 1 200 ? 48.97425 12.03055 156.73288 1.000 22.67610 200 VAL A O 1
ATOM 1504 N N . LYS A 1 201 ? 49.51721 11.81008 158.90833 1.000 26.14129 201 LYS A N 1
ATOM 1505 C CA . LYS A 1 201 ? 48.77190 10.57247 159.10158 1.000 32.13460 201 LYS A CA 1
ATOM 1506 C C . LYS A 1 201 ? 47.36366 10.93932 159.56845 1.000 31.85145 201 LYS A C 1
ATOM 1507 O O . LYS A 1 201 ? 47.19104 11.49760 160.65813 1.000 27.52474 201 LYS A O 1
ATOM 1509 N N . LEU A 1 202 ? 46.36310 10.65047 158.73286 1.000 27.74250 202 LEU A N 1
ATOM 1510 C CA . LEU A 1 202 ? 44.96430 10.95979 159.02053 1.000 32.09532 202 LEU A CA 1
ATOM 1511 C C . LEU A 1 202 ? 44.13499 9.71217 158.77186 1.000 36.55742 202 LEU A C 1
ATOM 1512 O O . LEU A 1 202 ? 44.06116 9.23667 157.63329 1.000 40.61495 202 LEU A O 1
ATOM 1517 N N . GLN A 1 203 ? 43.49957 9.20037 159.82621 0.712 37.75502 203 GLN A N 1
ATOM 1518 C CA . GLN A 1 203 ? 42.70605 7.97412 159.75140 0.712 42.01826 203 GLN A CA 1
ATOM 1519 C C . GLN A 1 203 ? 43.50708 6.84756 159.10442 0.712 39.11964 203 GLN A C 1
ATOM 1520 O O . GLN A 1 203 ? 43.06615 6.20061 158.15243 0.712 42.43412 203 GLN A O 1
ATOM 1526 N N . GLY A 1 204 ? 44.71916 6.63969 159.61693 0.833 41.58890 204 GLY A N 1
ATOM 1527 C CA . GLY A 1 204 ? 45.56297 5.55308 159.16125 0.833 38.50266 204 GLY A CA 1
ATOM 1528 C C . GLY A 1 204 ? 46.07778 5.66819 157.74490 0.833 42.26612 204 GLY A C 1
ATOM 1529 O O . GLY A 1 204 ? 46.63090 4.69428 157.22679 0.833 44.22652 204 GLY A O 1
ATOM 1530 N N . LYS A 1 205 ? 45.91760 6.82073 157.09630 0.848 33.86458 205 LYS A N 1
ATOM 1531 C CA . LYS A 1 205 ? 46.42652 7.02850 155.74982 0.848 37.19357 205 LYS A CA 1
ATOM 1532 C C . LYS A 1 205 ? 47.32453 8.25826 155.72356 0.848 36.64345 205 LYS A C 1
ATOM 1533 O O . LYS A 1 205 ? 47.11476 9.21574 156.47475 0.848 32.46799 205 LYS A O 1
ATOM 1535 N N . GLU A 1 206 ? 48.32647 8.21861 154.84485 1.000 32.92360 206 GLU A N 1
ATOM 1536 C CA . GLU A 1 206 ? 49.27930 9.31119 154.67860 1.000 34.68254 206 GLU A CA 1
ATOM 1537 C C . GLU A 1 206 ? 48.81292 10.23384 153.56178 1.000 31.23888 206 GLU A C 1
ATOM 1538 O O . GLU A 1 206 ? 48.64138 9.79603 152.42065 1.000 35.23211 206 GLU A O 1
ATOM 1544 N N . VAL A 1 207 ? 48.62908 11.51286 153.88681 1.000 29.57552 207 VAL A N 1
ATOM 1545 C CA . VAL A 1 207 ? 48.06816 12.49393 152.97131 1.000 24.58054 207 VAL A CA 1
ATOM 1546 C C . VAL A 1 207 ? 48.95406 13.73191 153.00630 1.000 22.79848 207 VAL A C 1
ATOM 1547 O O . VAL A 1 207 ? 49.53662 14.06515 154.04291 1.000 23.95499 207 VAL A O 1
ATOM 1551 N N . GLY A 1 208 ? 49.06383 14.41066 151.86683 1.000 20.45777 208 GLY A N 1
ATOM 1552 C CA . GLY A 1 208 ? 49.78180 15.67368 151.83775 1.000 20.11154 208 GLY A CA 1
ATOM 1553 C C . GLY A 1 208 ? 49.08161 16.73489 152.66688 1.000 19.50427 208 GLY A C 1
ATOM 1554 O O . GLY A 1 208 ? 47.86375 16.73899 152.81469 1.000 20.82182 208 GLY A O 1
ATOM 1555 N N . VAL A 1 209 ? 49.86978 17.65496 153.22531 1.000 17.19725 209 VAL A N 1
ATOM 1556 C CA . VAL A 1 209 ? 49.29361 18.66115 154.11594 1.000 18.92377 209 VAL A CA 1
ATOM 1557 C C . VAL A 1 209 ? 48.38018 19.62174 153.35115 1.000 19.53232 209 VAL A C 1
ATOM 1558 O O . VAL A 1 209 ? 47.29996 19.98211 153.83585 1.000 18.86599 209 VAL A O 1
ATOM 1562 N N . TYR A 1 210 ? 48.77672 20.05440 152.14717 1.000 17.08614 210 TYR A N 1
ATOM 1563 C CA . TYR A 1 210 ? 47.89146 20.93243 151.38636 1.000 17.70668 210 TYR A CA 1
ATOM 1564 C C . TYR A 1 210 ? 46.59464 20.21771 151.03656 1.000 21.07312 210 TYR A C 1
ATOM 1565 O O . TYR A 1 210 ? 45.50636 20.79561 151.13142 1.000 19.52784 210 TYR A O 1
ATOM 1574 N N . GLU A 1 211 ? 46.70468 18.95086 150.64635 1.000 19.36272 211 GLU A N 1
ATOM 1575 C CA . GLU A 1 211 ? 45.54082 18.14368 150.29980 1.000 21.18306 211 GLU A CA 1
ATOM 1576 C C . GLU A 1 211 ? 44.64014 17.92085 151.50800 1.000 21.16357 211 GLU A C 1
ATOM 1577 O O . GLU A 1 211 ? 43.40705 17.90724 151.38412 1.000 24.97621 211 GLU A O 1
ATOM 1583 N N . ALA A 1 212 ? 45.23596 17.75000 152.68758 1.000 19.15896 212 ALA A N 1
ATOM 1584 C CA . ALA A 1 212 ? 44.44206 17.46607 153.87938 1.000 20.56347 212 ALA A CA 1
ATOM 1585 C C . ALA A 1 212 ? 43.69909 18.69752 154.37800 1.000 21.40097 212 ALA A C 1
ATOM 1586 O O . ALA A 1 212 ? 42.55771 18.58706 154.84374 1.000 23.71633 212 ALA A O 1
ATOM 1588 N N . LEU A 1 213 ? 44.32168 19.87549 154.31307 1.000 18.36157 213 LEU A N 1
ATOM 1589 C CA . LEU A 1 213 ? 43.70724 21.04263 154.93673 1.000 22.94473 213 LEU A CA 1
ATOM 1590 C C . LEU A 1 213 ? 42.74271 21.77483 154.01720 1.000 21.32928 213 LEU A C 1
ATOM 1591 O O . LEU A 1 213 ? 41.74491 22.32583 154.49939 1.000 23.21909 213 LEU A O 1
ATOM 1596 N N . LYS A 1 214 ? 43.02302 21.80605 152.71371 1.000 20.87676 214 LYS A N 1
ATOM 1597 C CA . LYS A 1 214 ? 42.17493 22.50839 151.75396 1.000 19.25425 214 LYS A CA 1
ATOM 1598 C C . LYS A 1 214 ? 41.98416 23.97232 152.15388 1.000 20.07851 214 LYS A C 1
ATOM 1599 O O . LYS A 1 214 ? 40.87590 24.50770 152.13038 1.000 24.79208 214 LYS A O 1
ATOM 1605 N N . ASP A 1 215 ? 43.07629 24.62083 152.56136 1.000 21.19033 215 ASP A N 1
ATOM 1606 C CA . ASP A 1 215 ? 43.06507 26.04454 152.87827 1.000 15.37754 215 ASP A CA 1
ATOM 1607 C C . ASP A 1 215 ? 44.44412 26.58636 152.50016 1.000 16.42447 215 ASP A C 1
ATOM 1608 O O . ASP A 1 215 ? 45.27452 26.88113 153.36345 1.000 18.72867 215 ASP A O 1
ATOM 1613 N N . ASP A 1 216 ? 44.65752 26.73111 151.18905 1.000 20.41738 216 ASP A N 1
ATOM 1614 C CA . ASP A 1 216 ? 45.93392 27.22877 150.68167 1.000 18.22900 216 ASP A CA 1
ATOM 1615 C C . ASP A 1 216 ? 46.27603 28.58953 151.27141 1.000 18.39862 216 ASP A C 1
ATOM 1616 O O . ASP A 1 216 ? 47.44466 28.86578 151.57225 1.000 17.78421 216 ASP A O 1
ATOM 1621 N N . SER A 1 217 ? 45.27861 29.47116 151.39198 1.000 18.52179 217 SER A N 1
ATOM 1622 C CA . SER A 1 217 ? 45.53379 30.82402 151.87683 1.000 18.22920 217 SER A CA 1
ATOM 1623 C C . SER A 1 217 ? 46.08262 30.80937 153.29508 1.000 19.41107 217 SER A C 1
ATOM 1624 O O . SER A 1 217 ? 46.95270 31.61903 153.63628 1.000 20.53672 217 SER A O 1
ATOM 1627 N N . TRP A 1 218 ? 45.57053 29.91502 154.14832 1.000 16.31422 218 TRP A N 1
ATOM 1628 C CA . TRP A 1 218 ? 46.11612 29.83346 155.49899 1.000 15.04920 218 TRP A CA 1
ATOM 1629 C C . TRP A 1 218 ? 47.56049 29.35356 155.46293 1.000 16.03520 218 TRP A C 1
ATOM 1630 O O . TRP A 1 218 ? 48.43697 29.94264 156.10485 1.000 15.90744 218 TRP A O 1
ATOM 1641 N N . LEU A 1 219 ? 47.82921 28.29442 154.69537 1.000 15.59889 219 LEU A N 1
ATOM 1642 C CA . LEU A 1 219 ? 49.17859 27.72730 154.66853 1.000 15.17937 219 LEU A CA 1
ATOM 1643 C C . LEU A 1 219 ? 50.19486 28.70997 154.11123 1.000 18.31651 219 LEU A C 1
ATOM 1644 O O . LEU A 1 219 ? 51.37066 28.66582 154.49246 1.000 18.00435 219 LEU A O 1
ATOM 1649 N N . LYS A 1 220 ? 49.77717 29.57553 153.18545 1.000 15.62368 220 LYS A N 1
ATOM 1650 C CA . LYS A 1 220 ? 50.67891 30.54268 152.57294 1.000 17.09533 220 LYS A CA 1
ATOM 1651 C C . LYS A 1 220 ? 50.69185 31.88044 153.29306 1.000 15.98495 220 LYS A C 1
ATOM 1652 O O . LYS A 1 220 ? 51.56696 32.71071 153.01350 1.000 21.49877 220 LYS A O 1
ATOM 1658 N N . GLY A 1 221 ? 49.77644 32.09014 154.23322 1.000 17.15446 221 GLY A N 1
ATOM 1659 C CA . GLY A 1 221 ? 49.65749 33.36563 154.90390 1.000 17.01023 221 GLY A CA 1
ATOM 1660 C C . GLY A 1 221 ? 49.81075 33.25214 156.40516 1.000 16.36644 221 GLY A C 1
ATOM 1661 O O . GLY A 1 221 ? 50.92387 33.34043 156.92802 1.000 17.90623 221 GLY A O 1
ATOM 1662 N N . GLU A 1 222 ? 48.69699 33.02101 157.10613 1.000 16.69188 222 GLU A N 1
ATOM 1663 C CA . GLU A 1 222 ? 48.71574 33.07486 158.56591 1.000 15.21244 222 GLU A CA 1
ATOM 1664 C C . GLU A 1 222 ? 49.64340 32.02364 159.17387 1.000 17.66980 222 GLU A C 1
ATOM 1665 O O . GLU A 1 222 ? 50.26381 32.26980 160.21461 1.000 17.51567 222 GLU A O 1
ATOM 1667 N N . PHE A 1 223 ? 49.73125 30.83851 158.56191 1.000 15.94452 223 PHE A N 1
ATOM 1668 C CA . PHE A 1 223 ? 50.64779 29.81099 159.05512 1.000 16.29326 223 PHE A CA 1
ATOM 1669 C C . PHE A 1 223 ? 52.08383 30.31888 159.05092 1.000 14.78910 223 PHE A C 1
ATOM 1670 O O . PHE A 1 223 ? 52.82506 30.15099 160.03149 1.000 15.55858 223 PHE A O 1
ATOM 1678 N N . VAL A 1 224 ? 52.48498 30.95108 157.95175 1.000 14.54336 224 VAL A N 1
ATOM 1679 C CA . VAL A 1 224 ? 53.84658 31.46516 157.83174 1.000 14.64164 224 VAL A CA 1
ATOM 1680 C C . VAL A 1 224 ? 54.08954 32.55410 158.86810 1.000 14.26192 224 VAL A C 1
ATOM 1681 O O . VAL A 1 224 ? 55.10915 32.55679 159.56971 1.000 17.04657 224 VAL A O 1
ATOM 1685 N N . THR A 1 225 ? 53.14301 33.49141 158.98283 1.000 16.40744 225 THR A N 1
ATOM 1686 C CA . THR A 1 225 ? 53.27213 34.57110 159.95837 1.000 15.44489 225 THR A CA 1
ATOM 1687 C C . THR A 1 225 ? 53.33700 34.03464 161.38444 1.000 14.86618 225 THR A C 1
ATOM 1688 O O . THR A 1 225 ? 54.13321 34.51219 162.20145 1.000 16.40955 225 THR A O 1
ATOM 1692 N N . THR A 1 226 ? 52.48938 33.05476 161.71542 1.000 14.66307 226 THR A N 1
ATOM 1693 C CA . THR A 1 226 ? 52.49630 32.50760 163.07395 1.000 13.58712 226 THR A CA 1
ATOM 1694 C C . THR A 1 226 ? 53.83765 31.87155 163.41446 1.000 14.41942 226 THR A C 1
ATOM 1695 O O . THR A 1 226 ? 54.37040 32.07650 164.50869 1.000 13.55145 226 THR A O 1
ATOM 1699 N N . VAL A 1 227 ? 54.39248 31.07580 162.49508 1.000 15.99102 227 VAL A N 1
ATOM 1700 C CA . VAL A 1 227 ? 55.67826 30.44299 162.77625 1.000 13.48700 227 VAL A CA 1
ATOM 1701 C C . VAL A 1 227 ? 56.78833 31.49280 162.86474 1.000 15.56387 227 VAL A C 1
ATOM 1702 O O . VAL A 1 227 ? 57.63113 31.44697 163.76585 1.000 14.37732 227 VAL A O 1
ATOM 1706 N N . GLN A 1 228 ? 56.78947 32.47685 161.95826 1.000 15.88934 228 GLN A N 1
ATOM 1707 C CA . GLN A 1 228 ? 57.81503 33.52194 162.00728 1.000 18.75594 228 GLN A CA 1
ATOM 1708 C C . GLN A 1 228 ? 57.76507 34.30892 163.31442 1.000 18.05234 228 GLN A C 1
ATOM 1709 O O . GLN A 1 228 ? 58.81088 34.70073 163.85924 1.000 21.11090 228 GLN A O 1
ATOM 1715 N N . GLN A 1 229 ? 56.57035 34.56613 163.83365 1.000 16.53047 229 GLN A N 1
ATOM 1716 C CA . GLN A 1 229 ? 56.46023 35.44855 164.98792 1.000 19.30004 229 GLN A CA 1
ATOM 1717 C C . GLN A 1 229 ? 56.40831 34.69198 166.30735 1.000 16.80003 229 GLN A C 1
ATOM 1718 O O . GLN A 1 229 ? 56.30422 35.32210 167.36455 1.000 18.21336 229 GLN A O 1
ATOM 1724 N N . ARG A 1 230 ? 56.56988 33.36319 166.27783 1.000 15.47731 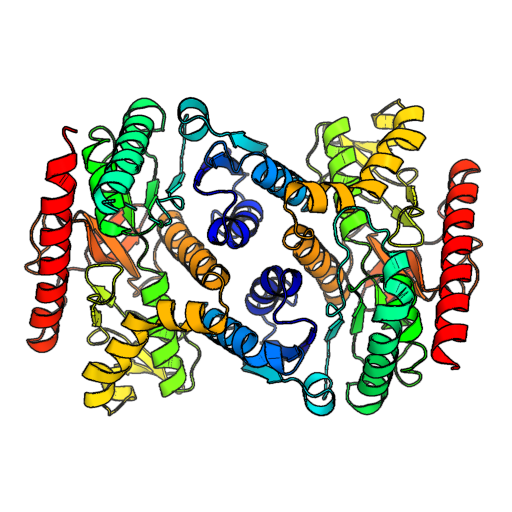230 ARG A N 1
ATOM 1725 C CA . ARG A 1 230 ? 56.36334 32.56343 167.48366 1.000 13.30821 230 ARG A CA 1
ATOM 1726 C C . ARG A 1 230 ? 57.40381 32.88041 168.55706 1.000 16.35971 230 ARG A C 1
ATOM 1727 O O . ARG A 1 230 ? 57.06201 32.97548 169.74132 1.000 16.65248 230 ARG A O 1
ATOM 1735 N N . GLY A 1 231 ? 58.67243 33.05376 168.16650 1.000 15.67162 231 GLY A N 1
ATOM 1736 C CA . GLY A 1 231 ? 59.69812 33.37398 169.14960 1.000 14.97677 231 GLY A CA 1
ATOM 1737 C C . GLY A 1 231 ? 59.40410 34.66287 169.89026 1.000 14.57996 231 GLY A C 1
ATOM 1738 O O . GLY A 1 231 ? 59.55849 34.73618 171.11225 1.000 14.96918 231 GLY A O 1
ATOM 1739 N N . ALA A 1 232 ? 58.93960 35.68243 169.16651 1.000 16.37324 232 ALA A N 1
ATOM 1740 C CA . ALA A 1 232 ? 58.59262 36.94611 169.80749 1.000 15.34667 232 ALA A CA 1
ATOM 1741 C C . ALA A 1 232 ? 57.37109 36.80570 170.70420 1.000 16.35481 232 ALA A C 1
ATOM 1742 O O . ALA A 1 232 ? 57.28765 37.47599 171.73859 1.000 18.80894 232 ALA A O 1
ATOM 1744 N N . ALA A 1 233 ? 56.42313 35.94030 170.32790 1.000 16.24728 233 ALA A N 1
ATOM 1745 C CA . ALA A 1 233 ? 55.24076 35.72512 171.15216 1.000 14.78316 233 ALA A CA 1
ATOM 1746 C C . ALA A 1 233 ? 55.60974 35.08013 172.48342 1.000 16.81972 233 ALA A C 1
ATOM 1747 O O . ALA A 1 233 ? 55.02982 35.40843 173.52564 1.000 18.16312 233 ALA A O 1
ATOM 1749 N N . VAL A 1 234 ? 56.56437 34.14703 172.46960 1.000 15.38015 234 VAL A N 1
ATOM 1750 C CA . VAL A 1 234 ? 56.97476 33.53310 173.72706 1.000 15.84508 234 VAL A CA 1
ATOM 1751 C C . VAL A 1 234 ? 57.66997 34.55686 174.61948 1.000 18.24633 234 VAL A C 1
ATOM 1752 O O . VAL A 1 234 ? 57.42983 34.60605 175.83386 1.000 16.90920 234 VAL A O 1
ATOM 1756 N N . ILE A 1 235 ? 58.52675 35.39963 174.03314 1.000 16.80923 235 ILE A N 1
ATOM 1757 C CA . ILE A 1 235 ? 59.23540 36.41421 174.81145 1.000 19.40492 235 ILE A CA 1
ATOM 1758 C C . ILE A 1 235 ? 58.25112 37.38974 175.44282 1.000 19.24115 235 ILE A C 1
ATOM 1759 O O . ILE A 1 235 ? 58.40589 37.78126 176.60830 1.000 19.34601 235 ILE A O 1
ATOM 1764 N N . LYS A 1 236 ? 57.22862 37.80301 174.68630 1.000 18.57306 236 LYS A N 1
ATOM 1765 C CA . LYS A 1 236 ? 56.23239 38.71724 175.23590 1.000 16.85858 236 LYS A CA 1
ATOM 1766 C C . LYS A 1 236 ? 55.47638 38.06613 176.39002 1.000 19.87798 236 LYS A C 1
ATOM 1767 O O . LYS A 1 236 ? 55.14910 38.72600 177.38241 1.000 21.87848 236 LYS A O 1
ATOM 1773 N N . ALA A 1 237 ? 55.21199 36.76570 176.29032 1.000 16.01354 237 ALA A N 1
ATOM 1774 C CA . ALA A 1 237 ? 54.43485 36.09491 177.32862 1.000 15.67046 237 ALA A CA 1
ATOM 1775 C C . ALA A 1 237 ? 55.27030 35.82572 178.57674 1.000 18.83880 237 ALA A C 1
ATOM 1776 O O . ALA A 1 237 ? 54.84046 36.13111 179.69447 1.000 19.11053 237 ALA A O 1
ATOM 1778 N N . ARG A 1 238 ? 56.47129 35.26189 178.40966 1.000 16.90935 238 ARG A N 1
ATOM 1779 C CA . ARG A 1 238 ? 57.27992 34.84724 179.55085 1.000 16.80669 238 ARG A CA 1
ATOM 1780 C C . ARG A 1 238 ? 58.24367 35.91801 180.04571 1.000 19.19465 238 ARG A C 1
ATOM 1781 O O . ARG A 1 238 ? 58.76401 35.78503 181.16321 1.000 21.67726 238 ARG A O 1
ATOM 1789 N N . LYS A 1 239 ? 58.48853 36.96811 179.25382 1.000 17.01235 239 LYS A N 1
ATOM 1790 C CA . LYS A 1 239 ? 59.49025 38.00086 179.52400 1.000 17.43042 239 LYS A CA 1
ATOM 1791 C C . LYS A 1 239 ? 60.89803 37.43095 179.47483 1.000 23.13060 239 LYS A C 1
ATOM 1792 O O . LYS A 1 239 ? 61.85067 38.04836 179.96348 1.000 23.64943 239 LYS A O 1
ATOM 1798 N N . LEU A 1 240 ? 61.01412 36.24525 178.88313 1.000 19.58852 240 LEU A N 1
ATOM 1799 C CA . LEU A 1 240 ? 62.24873 35.49783 178.70857 1.000 20.86738 240 LEU A CA 1
ATOM 1800 C C . LEU A 1 240 ? 62.09498 34.74044 177.40540 1.000 19.79751 240 LEU A C 1
ATOM 1801 O O . LEU A 1 240 ? 60.97512 34.51942 176.94075 1.000 19.68082 240 LEU A O 1
ATOM 1806 N N . SER A 1 241 ? 63.21943 34.32167 176.83267 1.000 22.30082 241 SER A N 1
ATOM 1807 C CA . SER A 1 241 ? 63.14238 33.58782 175.57890 1.000 19.38043 241 SER A CA 1
ATOM 1808 C C . SER A 1 241 ? 62.68456 32.15225 175.82404 1.000 19.95707 241 SER A C 1
ATOM 1809 O O . SER A 1 241 ? 62.60835 31.67590 176.96058 1.000 21.21588 241 SER A O 1
ATOM 1812 N N A SER A 1 242 ? 62.48383 31.38192 174.74997 0.509 18.34443 242 SER A N 1
ATOM 1813 N N B SER A 1 242 ? 62.23528 31.54326 174.73808 0.491 18.09301 242 SER A N 1
ATOM 1814 C CA A SER A 1 242 ? 61.83142 30.06298 174.83780 0.509 19.17095 242 SER A CA 1
ATOM 1815 C CA B SER A 1 242 ? 62.13376 30.10442 174.69524 0.491 19.01813 242 SER A CA 1
ATOM 1816 C C A SER A 1 242 ? 62.82532 28.91737 175.08013 0.509 15.36748 242 SER A C 1
ATOM 1817 C C B SER A 1 242 ? 63.41054 29.53232 175.27063 0.491 17.94931 242 SER A C 1
ATOM 1818 O O A SER A 1 242 ? 63.10714 28.10734 174.20290 0.509 16.47513 242 SER A O 1
ATOM 1819 O O B SER A 1 242 ? 64.51544 29.84963 174.81563 0.491 19.59522 242 SER A O 1
ATOM 1824 N N . ALA A 1 243 ? 63.27272 28.78342 176.33253 1.000 16.89798 243 ALA A N 1
ATOM 1825 C CA . ALA A 1 243 ? 64.37574 27.89727 176.70240 1.000 13.95319 243 ALA A CA 1
ATOM 1826 C C . ALA A 1 243 ? 63.98013 26.42385 176.73946 1.000 15.63537 243 ALA A C 1
ATOM 1827 O O . ALA A 1 243 ? 64.73186 25.57311 176.24644 1.000 15.09696 243 ALA A O 1
ATOM 1829 N N . MET A 1 244 ? 62.82233 26.09329 177.32252 1.000 14.92193 244 MET A N 1
ATOM 1830 C CA . MET A 1 244 ? 62.34344 24.70717 177.30252 1.000 14.12618 244 MET A CA 1
ATOM 1831 C C . MET A 1 244 ? 62.26976 24.15568 175.88701 1.000 14.20328 244 MET A C 1
ATOM 1832 O O . MET A 1 244 ? 62.80587 23.08213 175.58603 1.000 14.45459 244 MET A O 1
ATOM 1837 N N . SER A 1 245 ? 61.58952 24.87882 175.00782 1.000 14.14512 245 SER A N 1
ATOM 1838 C CA . SER A 1 245 ? 61.37740 24.37449 173.66102 1.000 12.44135 245 SER A CA 1
ATOM 1839 C C . SER A 1 245 ? 62.63008 24.51006 172.80430 1.000 12.03293 245 SER A C 1
ATOM 1840 O O . SER A 1 245 ? 62.86628 23.66731 171.93154 1.000 12.99415 245 SER A O 1
ATOM 1843 N N . ALA A 1 246 ? 63.44750 25.54310 173.03437 1.000 12.34175 246 ALA A N 1
ATOM 1844 C CA . ALA A 1 246 ? 64.70804 25.60148 172.29813 1.000 13.34314 246 ALA A CA 1
ATOM 1845 C C . ALA A 1 246 ? 65.62106 24.45088 172.70101 1.000 13.07476 246 ALA A C 1
ATOM 1846 O O . ALA A 1 246 ? 66.25545 23.82559 171.84227 1.000 13.17526 246 ALA A O 1
ATOM 1848 N N . ALA A 1 247 ? 65.72757 24.17252 174.00594 1.000 13.53894 247 ALA A N 1
ATOM 1849 C CA . ALA A 1 247 ? 66.55065 23.04802 174.43389 1.000 13.70468 247 ALA A CA 1
ATOM 1850 C C . ALA A 1 247 ? 66.04452 21.73711 173.84475 1.000 13.82216 247 ALA A C 1
ATOM 1851 O O . ALA A 1 247 ? 66.83930 20.89032 173.42398 1.000 14.59127 247 ALA A O 1
ATOM 1853 N N . LYS A 1 248 ? 64.72427 21.53806 173.80895 1.000 12.41776 248 LYS A N 1
ATOM 1854 C CA . LYS A 1 248 ? 64.22188 20.30621 173.22036 1.000 12.54320 248 LYS A CA 1
ATOM 1855 C C . LYS A 1 248 ? 64.61550 20.21030 171.74954 1.000 14.52960 248 LYS A C 1
ATOM 1856 O O . LYS A 1 248 ? 65.01692 19.13988 171.26962 1.000 14.16394 248 LYS A O 1
ATOM 1862 N N . ALA A 1 249 ? 64.53378 21.33041 171.02967 1.000 12.43680 249 ALA A N 1
ATOM 1863 C CA . ALA A 1 249 ? 64.89152 21.33303 169.61489 1.000 11.67524 249 ALA A CA 1
ATOM 1864 C C . ALA A 1 249 ? 66.38551 21.07635 169.41768 1.000 11.97085 249 ALA A C 1
ATOM 1865 O O . ALA A 1 249 ? 66.77870 20.37296 168.48007 1.000 13.22808 249 ALA A O 1
ATOM 1867 N N . ILE A 1 250 ? 67.22529 21.61189 170.30610 1.000 10.66025 250 ILE A N 1
ATOM 1868 C CA . ILE A 1 250 ? 68.65781 21.30818 170.25590 1.000 12.02094 250 ILE A CA 1
ATOM 1869 C C . ILE A 1 250 ? 68.87424 19.81163 170.41123 1.000 12.61507 250 ILE A C 1
ATOM 1870 O O . ILE A 1 250 ? 69.67762 19.20144 169.69751 1.000 13.73304 250 ILE A O 1
ATOM 1875 N N . CYS A 1 251 ? 68.19037 19.20582 171.38778 1.000 13.99459 251 CYS A N 1
ATOM 1876 C CA . CYS A 1 251 ? 68.30515 17.76643 171.57937 1.000 14.36402 251 CYS A CA 1
ATOM 1877 C C . CYS A 1 251 ? 67.90737 17.00671 170.31875 1.000 13.88044 251 CYS A C 1
ATOM 1878 O O . CYS A 1 251 ? 68.58420 16.04979 169.93065 1.000 14.78134 251 CYS A O 1
ATOM 1881 N N . ASP A 1 252 ? 66.80175 17.40574 169.68083 1.000 12.11559 252 ASP A N 1
ATOM 1882 C CA . ASP A 1 252 ? 66.35508 16.76091 168.44351 1.000 15.98951 252 ASP A CA 1
ATOM 1883 C C . ASP A 1 252 ? 67.40908 16.88077 167.34877 1.000 14.27765 252 ASP A C 1
ATOM 1884 O O . ASP A 1 252 ? 67.72338 15.90764 166.65614 1.000 15.30045 252 ASP A O 1
ATOM 1889 N N . HIS A 1 253 ? 67.90825 18.10115 167.14526 1.000 12.12860 253 HIS A N 1
ATOM 1890 C CA . HIS A 1 253 ? 68.91897 18.38956 166.13054 1.000 13.31388 253 HIS A CA 1
ATOM 1891 C C . HIS A 1 253 ? 70.17488 17.55323 166.35674 1.000 12.58277 253 HIS A C 1
ATOM 1892 O O . HIS A 1 253 ? 70.69672 16.91694 165.42631 1.000 14.77994 253 HIS A O 1
ATOM 1899 N N . VAL A 1 254 ? 70.67604 17.53600 167.59515 1.000 13.02315 254 VAL A N 1
ATOM 1900 C CA . VAL A 1 254 ? 71.91565 16.81912 167.88827 1.000 14.39407 254 VAL A CA 1
ATOM 1901 C C . VAL A 1 254 ? 71.69202 15.31064 167.84224 1.000 15.87730 254 VAL A C 1
ATOM 1902 O O . VAL A 1 254 ? 72.53325 14.55678 167.33730 1.000 16.24091 254 VAL A O 1
ATOM 1906 N N . ARG A 1 255 ? 70.56209 14.84109 168.36795 1.000 15.28275 255 ARG A N 1
ATOM 1907 C CA . ARG A 1 255 ? 70.26004 13.41730 168.29584 1.000 15.44041 255 ARG A CA 1
ATOM 1908 C C . ARG A 1 255 ? 70.19088 12.93564 166.85470 1.000 17.24134 255 ARG A C 1
ATOM 1909 O O . ARG A 1 255 ? 70.68639 11.85112 166.53242 1.000 18.95353 255 ARG A O 1
ATOM 1917 N N . ASP A 1 256 ? 69.58233 13.72240 165.96799 1.000 14.82615 256 ASP A N 1
ATOM 1918 C CA . ASP A 1 256 ? 69.50068 13.28459 164.58220 1.000 15.36075 256 ASP A CA 1
ATOM 1919 C C . ASP A 1 256 ? 70.87574 13.27320 163.91301 1.000 17.76116 256 ASP A C 1
ATOM 1920 O O . ASP A 1 256 ? 71.13347 12.42084 163.05119 1.000 17.60274 256 ASP A O 1
ATOM 1925 N N . ILE A 1 257 ? 71.78418 14.17914 164.29322 1.000 14.50031 257 ILE A N 1
ATOM 1926 C CA . ILE A 1 257 ? 73.16259 14.04426 163.81280 1.000 15.62826 257 ILE A CA 1
ATOM 1927 C C . ILE A 1 257 ? 73.76821 12.75053 164.34107 1.000 16.53948 257 ILE A C 1
ATOM 1928 O O . ILE A 1 257 ? 74.37945 11.97126 163.59550 1.000 18.16259 257 ILE A O 1
ATOM 1933 N N . TRP A 1 258 ? 73.58580 12.49148 165.63827 1.000 15.33333 258 TRP A N 1
ATOM 1934 C CA . TRP A 1 258 ? 74.31700 11.40057 166.27996 1.000 16.13761 258 TRP A CA 1
ATOM 1935 C C . TRP A 1 258 ? 73.80503 10.03219 165.85187 1.000 17.64345 258 TRP A C 1
ATOM 1936 O O . TRP A 1 258 ? 74.59475 9.08957 165.69529 1.000 20.52216 258 TRP A O 1
ATOM 1947 N N . PHE A 1 259 ? 72.48697 9.89200 165.68670 1.000 18.65053 259 PHE A N 1
ATOM 1948 C CA . PHE A 1 259 ? 71.89673 8.60144 165.38087 1.000 19.23042 259 PHE A CA 1
ATOM 1949 C C . PHE A 1 259 ? 71.34998 8.50247 163.97009 1.000 19.30800 259 PHE A C 1
ATOM 1950 O O . PHE A 1 259 ? 71.10096 7.38627 163.50375 1.000 22.29782 259 PHE A O 1
ATOM 1958 N N . GLY A 1 260 ? 71.15554 9.62369 163.28719 1.000 19.04172 260 GLY A N 1
ATOM 1959 C CA . GLY A 1 260 ? 70.59262 9.59186 161.95553 1.000 17.16915 260 GLY A CA 1
ATOM 1960 C C . GLY A 1 260 ? 69.10378 9.89113 161.94389 1.000 20.26144 260 GLY A C 1
ATOM 1961 O O . GLY A 1 260 ? 68.39877 9.76892 162.95025 1.000 20.91878 260 GLY A O 1
ATOM 1962 N N . THR A 1 261 ? 68.62061 10.28018 160.77072 1.000 17.66087 261 THR A N 1
ATOM 1963 C CA . THR A 1 261 ? 67.22019 10.63994 160.63935 1.000 18.14012 261 THR A CA 1
ATOM 1964 C C . THR A 1 261 ? 66.36163 9.39086 160.44807 1.000 19.12174 261 THR A C 1
ATOM 1965 O O . THR A 1 261 ? 66.83733 8.37137 159.93265 1.000 20.33498 261 THR A O 1
ATOM 1969 N N . PRO A 1 262 ? 65.09493 9.45019 160.86643 1.000 22.82852 262 PRO A N 1
ATOM 1970 C CA . PRO A 1 262 ? 64.21980 8.27990 160.74546 1.000 26.33163 262 PRO A CA 1
ATOM 1971 C C . PRO A 1 262 ? 63.97549 7.91529 159.29247 1.000 27.63559 262 PRO A C 1
ATOM 1972 O O . PRO A 1 262 ? 64.04883 8.75421 158.39499 1.000 21.69985 262 PRO A O 1
ATOM 1976 N N . GLU A 1 263 ? 63.66594 6.64348 159.06527 1.000 29.22783 263 GLU A N 1
ATOM 1977 C CA . GLU A 1 263 ? 63.37702 6.19097 157.71370 1.000 31.73395 263 GLU A CA 1
ATOM 1978 C C . GLU A 1 263 ? 62.21312 6.98950 157.13506 1.000 27.26387 263 GLU A C 1
ATOM 1979 O O . GLU A 1 263 ? 61.20150 7.21379 157.80309 1.000 31.26168 263 GLU A O 1
ATOM 1985 N N . GLY A 1 264 ? 62.38809 7.46802 155.91149 1.000 26.15839 264 GLY A N 1
ATOM 1986 C CA . GLY A 1 264 ? 61.35049 8.20249 155.22291 1.000 28.70968 264 GLY A CA 1
ATOM 1987 C C . GLY A 1 264 ? 61.18612 9.65171 155.63061 1.000 28.07068 264 GLY A C 1
ATOM 1988 O O . GLY A 1 264 ? 60.32604 10.33479 155.06321 1.000 26.23530 264 GLY A O 1
ATOM 1989 N N . GLU A 1 265 ? 61.97788 10.15104 156.57815 1.000 22.42058 265 GLU A N 1
ATOM 1990 C CA . GLU A 1 265 ? 61.84448 11.51693 157.06762 1.000 20.12625 265 GLU A CA 1
ATOM 1991 C C . GLU A 1 265 ? 63.09553 12.33125 156.78780 1.000 17.42287 265 GLU A C 1
ATOM 1992 O O . GLU A 1 265 ? 64.21755 11.80988 156.82492 1.000 23.09202 265 GLU A O 1
ATOM 1998 N N . PHE A 1 266 ? 62.89696 13.62102 156.52961 1.000 15.71073 266 PHE A N 1
ATOM 1999 C CA . PHE A 1 266 ? 64.00079 14.56839 156.52664 1.000 13.90100 266 PHE A CA 1
ATOM 2000 C C . PHE A 1 266 ? 63.72405 15.65995 157.55322 1.000 13.33704 266 PHE A C 1
ATOM 2001 O O . PHE A 1 266 ? 62.59602 15.82114 158.02728 1.000 17.10378 266 PHE A O 1
ATOM 2009 N N . VAL A 1 267 ? 64.78259 16.37780 157.93933 1.000 13.95136 267 VAL A N 1
ATOM 2010 C CA . VAL A 1 267 ? 64.68740 17.39707 158.97671 1.000 14.91631 267 VAL A CA 1
ATOM 2011 C C . VAL A 1 267 ? 65.36226 18.66751 158.48579 1.000 12.18825 267 VAL A C 1
ATOM 2012 O O . VAL A 1 267 ? 66.18232 18.64838 157.56459 1.000 14.13424 267 VAL A O 1
ATOM 2016 N N . SER A 1 268 ? 65.02187 19.77950 159.13559 1.000 13.78551 268 SER A N 1
ATOM 2017 C CA . SER A 1 268 ? 65.55500 21.08289 158.77176 1.000 15.55241 268 SER A CA 1
ATOM 2018 C C . SER A 1 268 ? 66.82495 21.36034 159.56210 1.000 13.65707 268 SER A C 1
ATOM 2019 O O . SER A 1 268 ? 66.85300 21.17053 160.78436 1.000 14.33050 268 SER A O 1
ATOM 2022 N N . MET A 1 269 ? 67.86345 21.83559 158.86783 1.000 13.65058 269 MET A N 1
ATOM 2023 C CA . MET A 1 269 ? 69.10766 22.20830 159.51609 1.000 15.17671 269 MET A CA 1
ATOM 2024 C C . MET A 1 269 ? 69.76548 23.31129 158.70351 1.000 13.25073 269 MET A C 1
ATOM 2025 O O . MET A 1 269 ? 69.80616 23.22742 157.47877 1.000 11.93982 269 MET A O 1
ATOM 2030 N N . GLY A 1 270 ? 70.27554 24.33537 159.38282 1.000 12.95231 270 GLY A N 1
ATOM 2031 C CA . GLY A 1 270 ? 71.11783 25.31089 158.72243 1.000 12.79705 270 GLY A CA 1
ATOM 2032 C C . GLY A 1 270 ? 72.47825 24.69101 158.44306 1.000 13.99762 270 GLY A C 1
ATOM 2033 O O . GLY A 1 270 ? 73.15489 24.23499 159.37750 1.000 14.11313 270 GLY A O 1
ATOM 2034 N N . VAL A 1 271 ? 72.88385 24.63777 157.17008 1.000 12.74223 271 VAL A N 1
ATOM 2035 C CA . VAL A 1 271 ? 74.17090 24.05774 156.77691 1.000 12.14033 271 VAL A CA 1
ATOM 2036 C C . VAL A 1 271 ? 74.77547 24.90491 155.66499 1.000 14.85073 271 VAL A C 1
ATOM 2037 O O . VAL A 1 271 ? 74.12386 25.77897 155.09263 1.000 13.09694 271 VAL A O 1
ATOM 2041 N N . ILE A 1 272 ? 76.04221 24.63071 155.35186 1.000 13.42915 272 ILE A N 1
ATOM 2042 C CA . ILE A 1 272 ? 76.70366 25.36290 154.27754 1.000 16.22414 272 ILE A CA 1
ATOM 2043 C C . ILE A 1 272 ? 76.05343 25.01169 152.94600 1.000 13.33938 272 ILE A C 1
ATOM 2044 O O . ILE A 1 272 ? 75.81849 23.83849 152.63343 1.000 14.48749 272 ILE A O 1
ATOM 2049 N N . SER A 1 273 ? 75.76826 26.03759 152.15085 1.000 14.31954 273 SER A N 1
ATOM 2050 C CA . SER A 1 273 ? 74.92494 25.87888 150.97483 1.000 13.02650 273 SER A CA 1
ATOM 2051 C C . SER A 1 273 ? 75.67076 25.37170 149.74749 1.000 16.39256 273 SER A C 1
ATOM 2052 O O . SER A 1 273 ? 75.02306 25.08220 148.73602 1.000 17.83629 273 SER A O 1
ATOM 2055 N N . ASP A 1 274 ? 76.99405 25.24858 149.80632 1.000 15.53370 274 ASP A N 1
ATOM 2056 C CA . ASP A 1 274 ? 77.76846 24.94670 148.60434 1.000 15.49358 274 ASP A CA 1
ATOM 2057 C C . ASP A 1 274 ? 77.21011 23.73997 147.85525 1.000 14.50663 274 ASP A C 1
ATOM 2058 O O . ASP A 1 274 ? 77.05628 22.65477 148.42347 1.000 18.19023 274 ASP A O 1
ATOM 2063 N N . GLY A 1 275 ? 76.93349 23.93229 146.56919 1.000 16.56199 275 GLY A N 1
ATOM 2064 C CA . GLY A 1 275 ? 76.56865 22.83012 145.71401 1.000 17.95586 275 GLY A CA 1
ATOM 2065 C C . GLY A 1 275 ? 75.10580 22.46530 145.75961 1.000 17.73429 275 GLY A C 1
ATOM 2066 O O . GLY A 1 275 ? 74.70292 21.48341 145.11774 1.000 20.46548 275 GLY A O 1
ATOM 2067 N N . ASN A 1 276 ? 74.29621 23.21302 146.49466 1.000 15.83220 276 ASN A N 1
ATOM 2068 C CA . ASN A 1 276 ? 72.87004 22.92277 146.51401 1.000 16.36638 276 ASN A CA 1
ATOM 2069 C C . ASN A 1 276 ? 72.27111 23.07343 145.11886 1.000 16.55506 276 ASN A C 1
ATOM 2070 O O . ASN A 1 276 ? 72.74546 23.85575 144.29055 1.000 18.18092 276 ASN A O 1
ATOM 2075 N N . SER A 1 277 ? 71.17632 22.35061 144.88849 1.000 16.73050 277 SER A N 1
ATOM 2076 C CA . SER A 1 277 ? 70.48622 22.35979 143.60446 1.000 14.75681 277 SER A CA 1
ATOM 2077 C C . SER A 1 277 ? 69.15535 23.10542 143.67012 1.000 17.89362 277 SER A C 1
ATOM 2078 O O . SER A 1 277 ? 68.26419 22.86754 142.84568 1.000 19.39068 277 SER A O 1
ATOM 2081 N N . TYR A 1 278 ? 69.01928 24.04062 144.61576 1.000 17.29545 278 TYR A N 1
ATOM 2082 C CA . TYR A 1 278 ? 67.76965 24.77051 144.80723 1.000 16.80530 278 TYR A CA 1
ATOM 2083 C C . TYR A 1 278 ? 67.87802 26.25097 144.46678 1.000 17.58784 278 TYR A C 1
ATOM 2084 O O . TYR A 1 278 ? 66.98314 27.02415 144.82533 1.000 20.93330 278 TYR A O 1
ATOM 2093 N N . GLY A 1 279 ? 68.93747 26.66786 143.77570 1.000 18.51209 279 GLY A N 1
ATOM 2094 C CA . GLY A 1 279 ? 69.04290 28.05586 143.38313 1.000 18.65068 279 GLY A CA 1
ATOM 2095 C C . GLY A 1 279 ? 69.43558 28.99797 144.49526 1.000 19.39872 279 GLY A C 1
ATOM 2096 O O . GLY A 1 279 ? 69.27022 30.21015 144.34148 1.000 23.33359 279 GLY A O 1
ATOM 2097 N N . VAL A 1 280 ? 69.95588 28.47564 145.60675 1.000 18.13619 280 VAL A N 1
ATOM 2098 C CA . VAL A 1 280 ? 70.45880 29.26367 146.72883 1.000 18.51735 280 VAL A CA 1
ATOM 2099 C C . VAL A 1 280 ? 71.91850 29.60812 146.45544 1.000 16.21137 280 VAL A C 1
ATOM 2100 O O . VAL A 1 280 ? 72.67461 28.72986 146.01662 1.000 18.08788 280 VAL A O 1
ATOM 2104 N N . PRO A 1 281 ? 72.36484 30.84298 146.69750 1.000 16.47252 281 PRO A N 1
ATOM 2105 C CA . PRO A 1 281 ? 73.78786 31.15734 146.51966 1.000 18.83312 281 PRO A CA 1
ATOM 2106 C C . PRO A 1 281 ? 74.66837 30.22166 147.32949 1.000 19.71225 281 PRO A C 1
ATOM 2107 O O . PRO A 1 281 ? 74.31145 29.79631 148.42946 1.000 19.14748 281 PRO A O 1
ATOM 2111 N N . ASP A 1 282 ? 75.84046 29.92243 146.78303 1.000 20.43880 282 ASP A N 1
ATOM 2112 C CA . ASP A 1 282 ? 76.83401 29.21047 147.55839 1.000 18.02708 282 ASP A CA 1
ATOM 2113 C C . ASP A 1 282 ? 77.38039 30.10950 148.66557 1.000 17.77182 282 ASP A C 1
ATOM 2114 O O . ASP A 1 282 ? 77.15312 31.32370 148.69664 1.000 21.52159 282 ASP A O 1
ATOM 2119 N N . ASP A 1 283 ? 78.09189 29.47468 149.59982 1.000 17.58795 283 ASP A N 1
ATOM 2120 C CA . ASP A 1 283 ? 78.78973 30.15000 150.70248 1.000 18.14950 283 ASP A CA 1
ATOM 2121 C C . ASP A 1 283 ? 77.82608 30.90723 151.61219 1.000 18.20431 283 ASP A C 1
ATOM 2122 O O . ASP A 1 283 ? 78.13958 31.98634 152.11483 1.000 19.84373 283 ASP A O 1
ATOM 2127 N N . LEU A 1 284 ? 76.64006 30.34476 151.82026 1.000 17.83093 284 LEU A N 1
ATOM 2128 C CA . LEU A 1 284 ? 75.70472 30.84764 152.81724 1.000 15.36401 284 LEU A CA 1
ATOM 2129 C C . LEU A 1 284 ? 75.47317 29.72883 153.81078 1.000 16.76698 284 LEU A C 1
ATOM 2130 O O . LEU A 1 284 ? 75.54354 28.55069 153.44672 1.000 15.73245 284 LEU A O 1
ATOM 2135 N N . LEU A 1 285 ? 75.20790 30.09670 155.06413 1.000 14.70681 285 LEU A N 1
ATOM 2136 C CA . LEU A 1 285 ? 74.68207 29.15660 156.03936 1.000 12.92705 285 LEU A CA 1
ATOM 2137 C C . LEU A 1 285 ? 73.17004 29.29732 155.98400 1.000 14.41881 285 LEU A C 1
ATOM 2138 O O . LEU A 1 285 ? 72.63724 30.34531 156.35272 1.000 13.30131 285 LEU A O 1
ATOM 2143 N N . TYR A 1 286 ? 72.49940 28.26678 155.48181 1.000 12.49173 286 TYR A N 1
ATOM 2144 C CA . TYR A 1 286 ? 71.11487 28.36325 155.02467 1.000 12.57638 286 TYR A CA 1
ATOM 2145 C C . TYR A 1 286 ? 70.40193 27.07862 155.41165 1.000 14.79797 286 TYR A C 1
ATOM 2146 O O . TYR A 1 286 ? 70.95251 25.98908 155.24280 1.000 13.42795 286 TYR A O 1
ATOM 2155 N N . SER A 1 287 ? 69.17403 27.19432 155.92017 1.000 11.54324 287 SER A N 1
ATOM 2156 C CA . SER A 1 287 ? 68.44458 25.99648 156.32655 1.000 13.71573 287 SER A CA 1
ATOM 2157 C C . SER A 1 287 ? 67.87470 25.24091 155.12217 1.000 13.26712 287 SER A C 1
ATOM 2158 O O . SER A 1 287 ? 67.23771 25.83022 154.24192 1.000 11.48232 287 SER A O 1
ATOM 2161 N N . PHE A 1 288 ? 68.11960 23.93645 155.09189 1.000 12.94574 288 PHE A N 1
ATOM 2162 C CA . PHE A 1 288 ? 67.72758 23.02763 154.02707 1.000 12.19511 288 PHE A CA 1
ATOM 2163 C C . PHE A 1 288 ? 67.10927 21.78467 154.63563 1.000 13.84938 288 PHE A C 1
ATOM 2164 O O . PHE A 1 288 ? 67.37602 21.46043 155.79707 1.000 13.58180 288 PHE A O 1
ATOM 2172 N N . PRO A 1 289 ? 66.31999 21.03491 153.86039 1.000 13.87976 289 PRO A N 1
ATOM 2173 C CA . PRO A 1 289 ? 65.92949 19.68123 154.28241 1.000 13.70030 289 PRO A CA 1
ATOM 2174 C C . PRO A 1 289 ? 67.08003 18.70869 154.06233 1.000 12.59931 289 PRO A C 1
ATOM 2175 O O . PRO A 1 289 ? 67.67201 18.66888 152.97734 1.000 14.70848 289 PRO A O 1
ATOM 2179 N N . VAL A 1 290 ? 67.38774 17.90974 155.08464 1.000 11.69288 290 VAL A N 1
ATOM 2180 C CA . VAL A 1 290 ? 68.52581 16.99292 154.99963 1.000 15.71495 290 VAL A CA 1
ATOM 2181 C C . VAL A 1 290 ? 68.13801 15.63193 155.56632 1.000 15.36049 290 VAL A C 1
ATOM 2182 O O . VAL A 1 290 ? 67.24378 15.51479 156.40858 1.000 15.18757 290 VAL A O 1
ATOM 2186 N N . VAL A 1 291 ? 68.83577 14.59314 155.10662 1.000 14.73404 291 VAL A N 1
ATOM 2187 C CA . VAL A 1 291 ? 68.83005 13.29551 155.77322 1.000 14.13210 291 VAL A CA 1
ATOM 2188 C C . VAL A 1 291 ? 70.23298 13.07331 156.31539 1.000 14.77013 291 VAL A C 1
ATOM 2189 O O . VAL A 1 291 ? 71.21048 13.62390 155.79631 1.000 16.11012 291 VAL A O 1
ATOM 2193 N N . ILE A 1 292 ? 70.33348 12.30360 157.39528 1.000 15.43413 292 ILE A N 1
ATOM 2194 C CA . ILE A 1 292 ? 71.58923 12.12409 158.10656 1.000 15.60548 292 ILE A CA 1
ATOM 2195 C C . ILE A 1 292 ? 71.80378 10.64327 158.35910 1.000 15.86347 292 ILE A C 1
ATOM 2196 O O . ILE A 1 292 ? 70.90083 9.96032 158.84173 1.000 16.99038 292 ILE A O 1
ATOM 2201 N N . LYS A 1 293 ? 73.00204 10.16009 158.05148 1.000 16.25455 293 LYS A N 1
ATOM 2202 C CA . LYS A 1 293 ? 73.41086 8.82170 158.44100 1.000 18.66584 293 LYS A CA 1
ATOM 2203 C C . LYS A 1 293 ? 74.91209 8.85906 158.69252 1.000 16.80838 293 LYS A C 1
ATOM 2204 O O . LYS A 1 293 ? 75.63150 9.64146 158.07033 1.000 20.03135 293 LYS A O 1
ATOM 2210 N N . ASN A 1 294 ? 75.36784 8.06082 159.66335 1.000 21.10946 294 ASN A N 1
ATOM 2211 C CA . ASN A 1 294 ? 76.78844 8.01020 160.01330 1.000 20.71075 294 ASN A CA 1
ATOM 2212 C C . ASN A 1 294 ? 77.33385 9.40293 160.32292 1.000 20.95502 294 ASN A C 1
ATOM 2213 O O . ASN A 1 294 ? 78.46185 9.74667 159.97076 1.000 22.62010 294 ASN A O 1
ATOM 2218 N N . LYS A 1 295 ? 76.49889 10.21732 160.96421 1.000 20.72542 295 LYS A N 1
ATOM 2219 C CA . LYS A 1 295 ? 76.81899 11.56682 161.41767 1.000 18.83525 295 LYS A CA 1
ATOM 2220 C C . LYS A 1 295 ? 77.09634 12.52799 160.27398 1.000 18.94525 295 LYS A C 1
ATOM 2221 O O . LYS A 1 295 ? 77.62796 13.61860 160.50130 1.000 21.85948 295 LYS A O 1
ATOM 2227 N N . THR A 1 296 ? 76.69550 12.17946 159.05031 1.000 16.05537 296 THR A N 1
ATOM 2228 C CA . THR A 1 296 ? 76.92081 13.02210 157.88153 1.000 16.28444 296 THR A CA 1
ATOM 2229 C C . THR A 1 296 ? 75.58495 13.38943 157.25151 1.000 16.77114 296 THR A C 1
ATOM 2230 O O . THR A 1 296 ? 74.77477 12.51002 156.93597 1.000 17.75087 296 THR A O 1
ATOM 2234 N N . TRP A 1 297 ? 75.35755 14.68101 157.06925 1.000 16.95826 297 TRP A N 1
ATOM 2235 C CA . TRP A 1 297 ? 74.12161 15.12813 156.45276 1.000 16.82469 297 TRP A CA 1
ATOM 2236 C C . TRP A 1 297 ? 74.27325 15.16130 154.93931 1.000 16.72040 297 TRP A C 1
ATOM 2237 O O . TRP A 1 297 ? 75.38328 15.25918 154.40184 1.000 17.90740 297 TRP A O 1
ATOM 2248 N N . LYS A 1 298 ? 73.14044 15.01765 154.25567 1.000 16.41625 298 LYS A N 1
ATOM 2249 C CA . LYS A 1 298 ? 73.07513 15.12049 152.81058 1.000 17.20128 298 LYS A CA 1
ATOM 2250 C C . LYS A 1 298 ? 71.80722 15.87076 152.44267 1.000 17.97925 298 LYS A C 1
ATOM 2251 O O . LYS A 1 298 ? 70.75659 15.64407 153.04761 1.000 16.27536 298 LYS A O 1
ATOM 2257 N N . PHE A 1 299 ? 71.91308 16.77845 151.47060 1.000 16.85188 299 PHE A N 1
ATOM 2258 C CA . PHE A 1 299 ? 70.73300 17.47494 150.98470 1.000 16.12823 299 PHE A CA 1
ATOM 2259 C C . PHE A 1 299 ? 69.71384 16.47647 150.46223 1.000 15.99383 299 PHE A C 1
ATOM 2260 O O . PHE A 1 299 ? 70.06546 15.51980 149.76447 1.000 16.73184 299 PHE A O 1
ATOM 2268 N N . VAL A 1 300 ? 68.44317 16.72556 150.77470 1.000 16.98941 300 VAL A N 1
ATOM 2269 C CA . VAL A 1 300 ? 67.33501 16.07588 150.08164 1.000 15.03887 300 VAL A CA 1
ATOM 2270 C C . VAL A 1 300 ? 67.18342 16.74565 148.72306 1.000 15.39928 300 VAL A C 1
ATOM 2271 O O . VAL A 1 300 ? 66.90925 17.94906 148.64128 1.000 17.48373 300 VAL A O 1
ATOM 2275 N N . GLU A 1 301 ? 67.38975 15.97671 147.66060 1.000 17.73070 301 GLU A N 1
ATOM 2276 C CA . GLU A 1 301 ? 67.38063 16.50255 146.30621 1.000 18.11200 301 GLU A CA 1
ATOM 2277 C C . GLU A 1 301 ? 66.05970 16.18947 145.61985 1.000 16.82864 301 GLU A C 1
ATOM 2278 O O . GLU A 1 301 ? 65.36527 15.23156 145.96958 1.000 20.26107 301 GLU A O 1
ATOM 2284 N N . GLY A 1 302 ? 65.71520 17.01452 144.63976 1.000 17.46930 302 GLY A N 1
ATOM 2285 C CA . GLY A 1 302 ? 64.58895 16.70780 143.77355 1.000 16.48919 302 GLY A CA 1
ATOM 2286 C C . GLY A 1 302 ? 63.23087 17.19576 144.22368 1.000 17.25552 302 GLY A C 1
ATOM 2287 O O . GLY A 1 302 ? 62.22380 16.79632 143.62185 1.000 19.61351 302 GLY A O 1
ATOM 2288 N N . LEU A 1 303 ? 63.15640 18.05150 145.24379 1.000 15.89934 303 LEU A N 1
ATOM 2289 C CA . LEU A 1 303 ? 61.86178 18.55944 145.68927 1.000 16.23827 303 LEU A CA 1
ATOM 2290 C C . LEU A 1 303 ? 61.41467 19.70036 144.78626 1.000 15.64077 303 LEU A C 1
ATOM 2291 O O . LEU A 1 303 ? 62.13740 20.69064 144.66069 1.000 17.04989 303 LEU A O 1
ATOM 2296 N N . PRO A 1 304 ? 60.23966 19.62034 144.16058 1.000 17.30359 304 PRO A N 1
ATOM 2297 C CA . PRO A 1 304 ? 59.82077 20.70347 143.25846 1.000 14.99985 304 PRO A CA 1
ATOM 2298 C C . PRO A 1 304 ? 59.49165 21.97326 144.02678 1.000 13.69109 304 PRO A C 1
ATOM 2299 O O . PRO A 1 304 ? 58.78631 21.94033 145.04231 1.000 17.19405 304 PRO A O 1
ATOM 2303 N N . ILE A 1 305 ? 59.98469 23.09402 143.51392 1.000 14.75263 305 ILE A N 1
ATOM 2304 C CA . ILE A 1 305 ? 59.84679 24.41122 144.13372 1.000 15.37448 305 ILE A CA 1
ATOM 2305 C C . ILE A 1 305 ? 58.88107 25.23251 143.28993 1.000 16.05487 305 ILE A C 1
ATOM 2306 O O . ILE A 1 305 ? 59.21666 25.63392 142.16735 1.000 17.52219 305 ILE A O 1
ATOM 2311 N N . ASN A 1 306 ? 57.69483 25.52287 143.82967 1.000 16.05039 306 ASN A N 1
ATOM 2312 C CA . ASN A 1 306 ? 56.73460 26.29551 143.04982 1.000 17.80875 306 ASN A CA 1
ATOM 2313 C C . ASN A 1 306 ? 57.05012 27.79065 143.13855 1.000 16.17737 306 ASN A C 1
ATOM 2314 O O . ASN A 1 306 ? 58.01314 28.22156 143.78169 1.000 15.31058 306 ASN A O 1
ATOM 2319 N N . ASP A 1 307 ? 56.26201 28.59620 142.42010 1.000 17.68374 307 ASP A N 1
ATOM 2320 C CA . ASP A 1 307 ? 56.58526 30.01337 142.29614 1.000 19.20909 307 ASP A CA 1
ATOM 2321 C C . ASP A 1 307 ? 56.55513 30.70962 143.65407 1.000 19.33606 307 ASP A C 1
ATOM 2322 O O . ASP A 1 307 ? 57.42456 31.53662 143.95641 1.000 20.26729 307 ASP A O 1
ATOM 2326 N N . PHE A 1 308 ? 55.55516 30.39286 144.47854 1.000 18.16606 308 PHE A N 1
ATOM 2327 C CA . PHE A 1 308 ? 55.46936 30.97068 145.81850 1.000 18.69695 308 PHE A CA 1
ATOM 2328 C C . PHE A 1 308 ? 56.69435 30.60415 146.65039 1.000 15.65940 308 PHE A C 1
ATOM 2329 O O . PHE A 1 308 ? 57.30498 31.46449 147.30299 1.000 15.38367 308 PHE A O 1
ATOM 2337 N N . SER A 1 309 ? 57.05455 29.31829 146.65491 1.000 15.55621 309 SER A N 1
ATOM 2338 C CA . SER A 1 309 ? 58.20474 28.87445 147.43134 1.000 15.44623 309 SER A CA 1
ATOM 2339 C C . SER A 1 309 ? 59.48656 29.51842 146.92058 1.000 15.72333 309 SER A C 1
ATOM 2340 O O . SER A 1 309 ? 60.32671 29.94126 147.71447 1.000 14.59235 309 SER A O 1
ATOM 2343 N N . ARG A 1 310 ? 59.61957 29.65315 145.59498 1.000 15.75513 310 ARG A N 1
ATOM 2344 C CA . ARG A 1 310 ? 60.81442 30.26933 145.02525 1.000 16.69495 310 ARG A CA 1
ATOM 2345 C C . ARG A 1 310 ? 60.98525 31.68994 145.54712 1.000 16.26480 310 ARG A C 1
ATOM 2346 O O . ARG A 1 310 ? 62.07880 32.08761 145.97311 1.000 16.37370 310 ARG A O 1
ATOM 2354 N N . GLU A 1 311 ? 59.90288 32.47041 145.52214 1.000 16.63224 311 GLU A N 1
ATOM 2355 C CA . GLU A 1 311 ? 59.96144 33.84844 145.99795 1.000 17.98885 311 GLU A CA 1
ATOM 2356 C C . GLU A 1 311 ? 60.40692 33.90742 147.44742 1.000 18.13693 311 GLU A C 1
ATOM 2357 O O . GLU A 1 311 ? 61.28300 34.70471 147.80517 1.000 18.83816 311 GLU A O 1
ATOM 2363 N N . LYS A 1 312 ? 59.83946 33.04289 148.29029 1.000 16.75060 312 LYS A N 1
ATOM 2364 C CA . LYS A 1 312 ? 60.19534 33.06004 149.70768 1.000 15.64763 312 LYS A CA 1
ATOM 2365 C C . LYS A 1 312 ? 61.64601 32.63176 149.93245 1.000 17.67146 312 LYS A C 1
ATOM 2366 O O . LYS A 1 312 ? 62.35672 33.23498 150.74426 1.000 16.47337 312 LYS A O 1
ATOM 2372 N N . MET A 1 313 ? 62.09745 31.58240 149.24210 1.000 14.94871 313 MET A N 1
ATOM 2373 C CA . MET A 1 313 ? 63.48284 31.13456 149.38934 1.000 15.52026 313 MET A CA 1
ATOM 2374 C C . MET A 1 313 ? 64.47964 32.17650 148.92022 1.000 15.97240 313 MET A C 1
ATOM 2375 O O . MET A 1 313 ? 65.55626 32.31317 149.51087 1.000 16.56928 313 MET A O 1
ATOM 2380 N N . ASP A 1 314 ? 64.14584 32.92402 147.86968 1.000 15.93969 314 ASP A N 1
ATOM 2381 C CA . ASP A 1 314 ? 65.06326 33.95913 147.41330 1.000 15.79716 314 ASP A CA 1
ATOM 2382 C C . ASP A 1 314 ? 65.07266 35.14837 148.36695 1.000 18.02161 314 ASP A C 1
ATOM 2383 O O . ASP A 1 314 ? 66.11861 35.77779 148.56636 1.000 18.78902 314 ASP A O 1
ATOM 2388 N N . LEU A 1 315 ? 63.92523 35.47338 148.96869 1.000 16.18512 315 LEU A N 1
ATOM 2389 C CA . LEU A 1 315 ? 63.89540 36.60330 149.88693 1.000 16.39749 315 LEU A CA 1
ATOM 2390 C C . LEU A 1 315 ? 64.73959 36.32382 151.12076 1.000 17.70773 315 LEU A C 1
ATOM 2391 O O . LEU A 1 315 ? 65.40563 37.22307 151.64666 1.000 17.32271 315 LEU A O 1
ATOM 2396 N N . THR A 1 316 ? 64.73578 35.08036 151.59614 1.000 14.81867 316 THR A N 1
ATOM 2397 C CA . THR A 1 316 ? 65.51011 34.79437 152.79272 1.000 14.35008 316 THR A CA 1
ATOM 2398 C C . THR A 1 316 ? 66.99214 34.60578 152.44895 1.000 15.21723 316 THR A C 1
ATOM 2399 O O . THR A 1 316 ? 67.86009 34.95447 153.25944 1.000 18.35437 316 THR A O 1
ATOM 2403 N N . ALA A 1 317 ? 67.30340 34.13668 151.23400 1.000 15.61494 317 ALA A N 1
ATOM 2404 C CA . ALA A 1 317 ? 68.69088 34.15313 150.77370 1.000 15.38557 317 ALA A CA 1
ATOM 2405 C C . ALA A 1 317 ? 69.21654 35.57969 150.67496 1.000 17.31470 317 ALA A C 1
ATOM 2406 O O . ALA A 1 317 ? 70.36728 35.85142 151.03315 1.000 16.99632 317 ALA A O 1
ATOM 2408 N N . LYS A 1 318 ? 68.38322 36.50657 150.19477 1.000 15.95088 318 LYS A N 1
ATOM 2409 C CA . LYS A 1 318 ? 68.81754 37.89558 150.10316 1.000 17.71185 318 LYS A CA 1
ATOM 2410 C C . LYS A 1 318 ? 69.11912 38.46386 151.48293 1.000 19.33554 318 LYS A C 1
ATOM 2411 O O . LYS A 1 318 ? 70.14190 39.13478 151.67799 1.000 20.02196 318 LYS A O 1
ATOM 2417 N N . GLU A 1 319 ? 68.26403 38.17541 152.46866 1.000 20.23845 319 GLU A N 1
ATOM 2418 C CA . GLU A 1 319 ? 68.53248 38.65579 153.82344 1.000 18.23051 319 GLU A CA 1
ATOM 2419 C C . GLU A 1 319 ? 69.82381 38.07284 154.37823 1.000 19.06186 319 GLU A C 1
ATOM 2420 O O . GLU A 1 319 ? 70.60002 38.77972 155.03101 1.000 18.56371 319 GLU A O 1
ATOM 2426 N N . LEU A 1 320 ? 70.07490 36.78569 154.12945 1.000 18.42510 320 LEU A N 1
ATOM 2427 C CA . LEU A 1 320 ? 71.31008 36.17557 154.60004 1.000 16.32732 320 LEU A CA 1
ATOM 2428 C C . LEU A 1 320 ? 72.52384 36.78561 153.91119 1.000 16.88448 320 LEU A C 1
ATOM 2429 O O . LEU A 1 320 ? 73.58871 36.92723 154.52283 1.000 16.07789 320 LEU A O 1
ATOM 2434 N N . THR A 1 321 ? 72.38772 37.13303 152.63372 1.000 16.11945 321 THR A N 1
ATOM 2435 C CA . THR A 1 321 ? 73.49089 37.79416 151.94254 1.000 17.89957 321 THR A CA 1
ATOM 2436 C C . THR A 1 321 ? 73.78270 39.15043 152.57489 1.000 17.39401 321 THR A C 1
ATOM 2437 O O . THR A 1 321 ? 74.94515 39.50410 152.78767 1.000 18.39090 321 THR A O 1
ATOM 2441 N N . GLU A 1 322 ? 72.73103 39.91416 152.89596 1.000 18.47179 322 GLU A N 1
ATOM 2442 C CA . GLU A 1 322 ? 72.91908 41.19699 153.57152 1.000 19.92973 322 GLU A CA 1
ATOM 2443 C C . GLU A 1 322 ? 73.57516 41.02151 154.93967 1.000 21.80277 322 GLU A C 1
ATOM 2444 O O . GLU A 1 322 ? 74.48209 41.78283 155.30326 1.000 20.21042 322 GLU A O 1
ATOM 2450 N N . GLU A 1 323 ? 73.12944 40.02709 155.71521 1.000 17.33807 323 GLU A N 1
ATOM 2451 C CA . GLU A 1 323 ? 73.72726 39.78772 157.02910 1.000 17.07661 323 GLU A CA 1
ATOM 2452 C C . GLU A 1 323 ? 75.19592 39.42271 156.91018 1.000 18.18938 323 GLU A C 1
ATOM 2453 O O . GLU A 1 323 ? 76.02081 39.85476 157.72878 1.000 18.39841 323 GLU A O 1
ATOM 2459 N N . LYS A 1 324 ? 75.52352 38.58329 155.92529 1.000 15.19712 324 LYS A N 1
ATOM 2460 C CA . LYS A 1 324 ? 76.89799 38.16653 155.69721 1.000 14.54883 324 LYS A CA 1
ATOM 2461 C C . LYS A 1 324 ? 77.79169 39.36336 155.40439 1.000 19.95702 324 LYS A C 1
ATOM 2462 O O . LYS A 1 324 ? 78.91305 39.45044 155.91513 1.000 20.24885 324 LYS A O 1
ATOM 2468 N N . GLU A 1 325 ? 77.31654 40.29361 154.56991 1.000 18.28373 325 GLU A N 1
ATOM 2469 C CA . GLU A 1 325 ? 78.10375 41.48786 154.28279 1.000 21.57625 325 GLU A CA 1
ATOM 2470 C C . GLU A 1 325 ? 78.23336 42.37466 155.51354 1.000 19.85951 325 GLU A C 1
ATOM 2471 O O . GLU A 1 325 ? 79.29772 42.94892 155.76296 1.000 20.18812 325 GLU A O 1
ATOM 2477 N N . SER A 1 326 ? 77.16770 42.49051 156.30202 1.000 20.08921 326 SER A N 1
ATOM 2478 C CA . SER A 1 326 ? 77.22866 43.31014 157.50963 1.000 19.25369 326 SER A CA 1
ATOM 2479 C C . SER A 1 326 ? 78.24734 42.76721 158.49709 1.000 21.36442 326 SER A C 1
ATOM 2480 O O . SER A 1 326 ? 79.02352 43.53042 159.08797 1.000 20.52034 326 SER A O 1
ATOM 2483 N N . ALA A 1 327 ? 78.25268 41.44876 158.70027 1.000 17.85309 327 ALA A N 1
ATOM 2484 C CA . ALA A 1 327 ? 79.21489 40.83878 159.61008 1.000 18.23433 327 ALA A CA 1
ATOM 2485 C C . ALA A 1 327 ? 80.63811 40.97852 159.08306 1.000 19.51218 327 ALA A C 1
ATOM 2486 O O . ALA A 1 327 ? 81.55686 41.31103 159.83856 1.000 21.07517 327 ALA A O 1
ATOM 2488 N N . PHE A 1 328 ? 80.83991 40.73662 157.78699 1.000 20.45417 328 PHE A N 1
ATOM 2489 C CA . PHE A 1 328 ? 82.18489 40.83466 157.22636 1.000 23.24561 328 PHE A CA 1
ATOM 2490 C C . PHE A 1 328 ? 82.73072 42.25180 157.36867 1.000 23.05222 328 PHE A C 1
ATOM 2491 O O . PHE A 1 328 ? 83.88201 42.44671 157.77514 1.000 21.68305 328 PHE A O 1
ATOM 2499 N N . GLU A 1 329 ? 81.90913 43.25748 157.04141 1.000 19.42498 329 GLU A N 1
ATOM 2500 C CA . GLU A 1 329 ? 82.37379 44.64263 157.10872 1.000 21.36834 329 GLU A CA 1
ATOM 2501 C C . GLU A 1 329 ? 82.64460 45.05783 158.54859 1.000 24.39616 329 GLU A C 1
ATOM 2502 O O . GLU A 1 329 ? 83.64219 45.73602 158.83303 1.000 24.05007 329 GLU A O 1
ATOM 2504 N N . PHE A 1 330 ? 81.78051 44.63697 159.47708 1.000 20.02294 330 PHE A N 1
ATOM 2505 C CA . PHE A 1 330 ? 81.98239 45.00468 160.87472 1.000 22.98248 330 PHE A CA 1
ATOM 2506 C C . PHE A 1 330 ? 83.24747 44.36161 161.43465 1.000 25.95069 330 PHE A C 1
ATOM 2507 O O . PHE A 1 330 ? 84.04047 45.02804 162.11256 1.000 23.37492 330 PHE A O 1
ATOM 2515 N N . LEU A 1 331 ? 83.47202 43.07651 161.13699 1.000 18.75936 331 LEU A N 1
ATOM 2516 C CA . LEU A 1 331 ? 84.62140 42.36434 161.67679 1.000 22.47945 331 LEU A CA 1
ATOM 2517 C C . LEU A 1 331 ? 85.92959 42.76151 160.99933 1.000 25.60487 331 LEU A C 1
ATOM 2518 O O . LEU A 1 331 ? 86.99261 42.61524 161.60841 1.000 28.39212 331 LEU A O 1
ATOM 2523 N N . SER A 1 332 ? 85.87657 43.27167 159.76451 1.000 20.86907 332 SER A N 1
ATOM 2524 C CA . SER A 1 332 ? 87.09640 43.74352 159.11170 1.000 25.63361 332 SER A CA 1
ATOM 2525 C C . SER A 1 332 ? 87.68737 44.94860 159.83630 1.000 29.02684 332 SER A C 1
ATOM 2526 O O . SER A 1 332 ? 88.90656 45.15999 159.80172 1.000 36.84725 332 SER A O 1
ATOM 2529 N N . SER A 1 333 ? 86.84434 45.74643 160.48064 0.913 30.98292 333 SER A N 1
ATOM 2530 C CA . SER A 1 333 ? 87.28902 46.85843 161.29948 0.913 34.73827 333 SER A CA 1
ATOM 2531 C C . SER A 1 333 ? 87.51937 46.40163 162.73852 0.913 41.82059 333 SER A C 1
ATOM 2532 O O . SER A 1 333 ? 87.16448 47.10386 163.68496 0.913 46.14990 333 SER A O 1
ATOM 2535 N N . MET B 1 1 ? 49.45933 1.23889 173.87130 1.000 35.24006 1 MET B N 1
ATOM 2536 C CA . MET B 1 1 ? 49.25927 2.55344 174.48426 1.000 35.12529 1 MET B CA 1
ATOM 2537 C C . MET B 1 1 ? 48.17433 2.46819 175.54614 1.000 34.28491 1 MET B C 1
ATOM 2538 O O . MET B 1 1 ? 47.03064 2.11818 175.24765 1.000 36.95378 1 MET B O 1
ATOM 2543 N N . SER B 1 2 ? 48.53164 2.79247 176.78446 1.000 29.25513 2 SER B N 1
ATOM 2544 C CA . SER B 1 2 ? 47.55662 2.80763 177.86049 1.000 27.65923 2 SER B CA 1
ATOM 2545 C C . SER B 1 2 ? 46.57052 3.95753 177.67261 1.000 26.68735 2 SER B C 1
ATOM 2546 O O . SER B 1 2 ? 46.81155 4.90191 176.91610 1.000 26.57395 2 SER B O 1
ATOM 2549 N N . GLU B 1 3 ? 45.44110 3.86479 178.36666 1.000 25.48985 3 GLU B N 1
ATOM 2550 C CA . GLU B 1 3 ? 44.52751 4.99160 178.42726 1.000 23.64046 3 GLU B CA 1
ATOM 2551 C C . GLU B 1 3 ? 45.22419 6.16914 179.11717 1.000 22.38999 3 GLU B C 1
ATOM 2552 O O . GLU B 1 3 ? 46.08110 5.96611 179.98619 1.000 22.81353 3 GLU B O 1
ATOM 2554 N N . PRO B 1 4 ? 44.87383 7.40534 178.75798 1.000 20.64434 4 PRO B N 1
ATOM 2555 C CA . PRO B 1 4 ? 45.59631 8.56353 179.29477 1.000 17.75870 4 PRO B CA 1
ATOM 2556 C C . PRO B 1 4 ? 45.36885 8.71664 180.78145 1.000 19.24676 4 PRO B C 1
ATOM 2557 O O . PRO B 1 4 ? 44.30325 8.38420 181.30544 1.000 20.75769 4 PRO B O 1
ATOM 2561 N N . ILE B 1 5 ? 46.37436 9.26201 181.45437 1.000 18.20509 5 ILE B N 1
ATOM 2562 C CA . ILE B 1 5 ? 46.22751 9.68303 182.83935 1.000 16.33135 5 ILE B CA 1
ATOM 2563 C C . ILE B 1 5 ? 46.25553 11.19750 182.87883 1.000 18.63000 5 ILE B C 1
ATOM 2564 O O . ILE B 1 5 ? 46.87075 11.84815 182.02803 1.000 18.05838 5 ILE B O 1
ATOM 2569 N N . ARG B 1 6 ? 45.57400 11.75903 183.87607 1.000 15.79858 6 ARG B N 1
ATOM 2570 C CA . ARG B 1 6 ? 45.49430 13.20261 184.07589 1.000 15.38695 6 ARG B CA 1
ATOM 2571 C C . ARG B 1 6 ? 46.44407 13.59593 185.20297 1.000 17.36437 6 ARG B C 1
ATOM 2572 O O . ARG B 1 6 ? 46.34589 13.06139 186.31326 1.000 14.50121 6 ARG B O 1
ATOM 2580 N N . VAL B 1 7 ? 47.38004 14.49764 184.90452 1.000 14.67332 7 VAL B N 1
ATOM 2581 C CA . VAL B 1 7 ? 48.44395 14.89709 185.82851 1.000 14.26406 7 VAL B CA 1
ATOM 2582 C C . VAL B 1 7 ? 48.38272 16.40910 185.99350 1.000 13.58525 7 VAL B C 1
ATOM 2583 O O . VAL B 1 7 ? 48.50391 17.14802 185.00698 1.000 15.83721 7 VAL B O 1
ATOM 2587 N N . LEU B 1 8 ? 48.24283 16.86577 187.23447 1.000 12.39758 8 LEU B N 1
ATOM 2588 C CA . LEU B 1 8 ? 48.26562 18.28387 187.57385 1.000 12.32985 8 LEU B CA 1
ATOM 2589 C C . LEU B 1 8 ? 49.62858 18.69277 188.11081 1.000 13.13080 8 LEU B C 1
ATOM 2590 O O . LEU B 1 8 ? 50.21330 17.99578 188.94252 1.000 14.72558 8 LEU B O 1
ATOM 2595 N N . VAL B 1 9 ? 50.12603 19.83747 187.64217 1.000 12.88435 9 VAL B N 1
ATOM 2596 C CA . VAL B 1 9 ? 51.26693 20.50941 188.24774 1.000 14.22071 9 VAL B CA 1
ATOM 2597 C C . VAL B 1 9 ? 50.80435 21.90640 188.62312 1.000 13.21628 9 VAL B C 1
ATOM 2598 O O . VAL B 1 9 ? 50.34332 22.65513 187.75683 1.000 13.04928 9 VAL B O 1
ATOM 2602 N N . THR B 1 10 ? 50.89408 22.24592 189.91059 1.000 11.92384 10 THR B N 1
ATOM 2603 C CA . THR B 1 10 ? 50.56562 23.59260 190.35824 1.000 14.39637 10 THR B CA 1
ATOM 2604 C C . THR B 1 10 ? 51.83266 24.43851 190.36372 1.000 12.07939 10 THR B C 1
ATOM 2605 O O . THR B 1 10 ? 52.93694 23.93905 190.10689 1.000 14.49736 10 THR B O 1
ATOM 2609 N N . GLY B 1 11 ? 51.67453 25.74145 190.62986 1.000 13.79925 11 GLY B N 1
ATOM 2610 C CA . GLY B 1 11 ? 52.80927 26.64405 190.48652 1.000 16.80237 11 GLY B CA 1
ATOM 2611 C C . GLY B 1 11 ? 53.43525 26.55382 189.10424 1.000 15.73975 11 GLY B C 1
ATOM 2612 O O . GLY B 1 11 ? 54.65653 26.69474 188.94329 1.000 14.87772 11 GLY B O 1
ATOM 2613 N N . ALA B 1 12 ? 52.58757 26.31377 188.09666 1.000 15.79622 12 ALA B N 1
ATOM 2614 C CA . ALA B 1 12 ? 53.05473 25.85529 186.79154 1.000 14.79791 12 ALA B CA 1
ATOM 2615 C C . ALA B 1 12 ? 53.78948 26.91718 185.98468 1.000 13.64653 12 ALA B C 1
ATOM 2616 O O . ALA B 1 12 ? 54.41968 26.56524 184.97991 1.000 14.51440 12 ALA B O 1
ATOM 2618 N N . ALA B 1 13 ? 53.74046 28.18610 186.39283 1.000 14.50641 13 ALA B N 1
ATOM 2619 C CA . ALA B 1 13 ? 54.48570 29.23990 185.72764 1.000 14.54206 13 ALA B CA 1
ATOM 2620 C C . ALA B 1 13 ? 55.79845 29.54278 186.43911 1.000 13.87141 13 ALA B C 1
ATOM 2621 O O . ALA B 1 13 ? 56.52046 30.45988 186.01824 1.000 16.62661 13 ALA B O 1
ATOM 2623 N N . GLY B 1 14 ? 56.12941 28.76469 187.48315 1.000 15.31991 14 GLY B N 1
ATOM 2624 C CA . GLY B 1 14 ? 57.33165 28.96743 188.27010 1.000 14.12487 14 GLY B CA 1
ATOM 2625 C C . GLY B 1 14 ? 58.54000 28.18263 187.76257 1.000 15.61682 14 GLY B C 1
ATOM 2626 O O . GLY B 1 14 ? 58.48103 27.44996 186.77221 1.000 15.00861 14 GLY B O 1
ATOM 2627 N N . GLN B 1 15 ? 59.64854 28.34375 188.49506 1.000 15.87022 15 GLN B N 1
ATOM 2628 C CA . GLN B 1 15 ? 60.93907 27.78777 188.07469 1.000 17.91091 15 GLN B CA 1
ATOM 2629 C C . GLN B 1 15 ? 60.95418 26.26190 188.11101 1.000 17.13278 15 GLN B C 1
ATOM 2630 O O . GLN B 1 15 ? 61.42608 25.60966 187.16850 1.000 16.93170 15 GLN B O 1
ATOM 2636 N N . ILE B 1 16 ? 60.50171 25.66847 189.21719 1.000 14.34862 16 ILE B N 1
ATOM 2637 C CA . ILE B 1 16 ? 60.56561 24.21173 189.32974 1.000 13.79023 16 ILE B CA 1
ATOM 2638 C C . ILE B 1 16 ? 59.71979 23.56183 188.23972 1.000 12.54439 16 ILE B C 1
ATOM 2639 O O . ILE B 1 16 ? 60.16260 22.63116 187.55687 1.000 14.72304 16 ILE B O 1
ATOM 2644 N N . ALA B 1 17 ? 58.48936 24.05966 188.04652 1.000 12.88101 17 ALA B N 1
ATOM 2645 C CA . ALA B 1 17 ? 57.64013 23.50687 186.99479 1.000 13.34280 17 ALA B CA 1
ATOM 2646 C C . ALA B 1 17 ? 58.29472 23.62663 185.62479 1.000 13.24812 17 ALA B C 1
ATOM 2647 O O . ALA B 1 17 ? 58.16490 22.72525 184.79076 1.000 13.41376 17 ALA B O 1
ATOM 2649 N N . TYR B 1 18 ? 59.01259 24.72626 185.37579 1.000 13.09560 18 TYR B N 1
ATOM 2650 C CA . TYR B 1 18 ? 59.58978 24.93256 184.04779 1.000 12.94741 18 TYR B CA 1
ATOM 2651 C C . TYR B 1 18 ? 60.65014 23.88498 183.73597 1.000 16.50383 18 TYR B C 1
ATOM 2652 O O . TYR B 1 18 ? 60.85633 23.54643 182.56912 1.000 15.33828 18 TYR B O 1
ATOM 2661 N N . SER B 1 19 ? 61.31504 23.35883 184.76100 1.000 12.69505 19 SER B N 1
ATOM 2662 C CA . SER B 1 19 ? 62.29558 22.29382 184.59903 1.000 14.92504 19 SER B CA 1
ATOM 2663 C C . SER B 1 19 ? 61.67557 20.90446 184.60907 1.000 13.51060 19 SER B C 1
ATOM 2664 O O . SER B 1 19 ? 62.36975 19.93687 184.27868 1.000 15.13517 19 SER B O 1
ATOM 2667 N N . LEU B 1 20 ? 60.39392 20.79016 184.97204 1.000 13.72599 20 LEU B N 1
ATOM 2668 C CA . LEU B 1 20 ? 59.70283 19.52008 185.18269 1.000 14.44450 20 LEU B CA 1
ATOM 2669 C C . LEU B 1 20 ? 58.81236 19.08756 184.01997 1.000 15.07655 20 LEU B C 1
ATOM 2670 O O . LEU B 1 20 ? 58.71149 17.89179 183.73432 1.000 15.15517 20 LEU B O 1
ATOM 2675 N N . LEU B 1 21 ? 58.15262 20.02478 183.34229 1.000 14.40481 21 LEU B N 1
ATOM 2676 C CA . LEU B 1 21 ? 57.03711 19.64272 182.47935 1.000 14.05814 21 LEU B CA 1
ATOM 2677 C C . LEU B 1 21 ? 57.50036 18.81087 181.28682 1.000 14.82993 21 LEU B C 1
ATOM 2678 O O . LEU B 1 21 ? 56.78724 17.89962 180.85355 1.000 14.35130 21 LEU B O 1
ATOM 2683 N N . TYR B 1 22 ? 58.68106 19.11335 180.72924 1.000 14.66153 22 TYR B N 1
ATOM 2684 C CA . TYR B 1 22 ? 59.16103 18.34617 179.58418 1.000 14.29361 22 TYR B CA 1
ATOM 2685 C C . TYR B 1 22 ? 59.35620 16.88400 179.95330 1.000 15.30538 22 TYR B C 1
ATOM 2686 O O . TYR B 1 22 ? 59.04346 15.98772 179.16434 1.000 15.62766 22 TYR B O 1
ATOM 2695 N N . SER B 1 23 ? 59.86681 16.62221 181.15561 1.000 15.84560 23 SER B N 1
ATOM 2696 C CA . SER B 1 23 ? 60.09215 15.24039 181.55788 1.000 11.86737 23 SER B CA 1
ATOM 2697 C C . SER B 1 23 ? 58.78296 14.49334 181.74933 1.000 16.69689 23 SER B C 1
ATOM 2698 O O . SER B 1 23 ? 58.72501 13.27645 181.53886 1.000 16.89272 23 SER B O 1
ATOM 2701 N N . ILE B 1 24 ? 57.72765 15.18909 182.15535 1.000 15.34936 24 ILE B N 1
ATOM 2702 C CA . ILE B 1 24 ? 56.42707 14.53516 182.22603 1.000 12.89885 24 ILE B CA 1
ATOM 2703 C C . ILE B 1 24 ? 55.92484 14.24620 180.82558 1.000 16.50463 24 ILE B C 1
ATOM 2704 O O . ILE B 1 24 ? 55.50422 13.12832 180.51334 1.000 18.52899 24 ILE B O 1
ATOM 2709 N N . GLY B 1 25 ? 55.99480 15.24763 179.94962 1.000 15.40777 25 GLY B N 1
ATOM 2710 C CA . GLY B 1 25 ? 55.39783 15.11136 178.63597 1.000 15.62715 25 GLY B CA 1
ATOM 2711 C C . GLY B 1 25 ? 56.13587 14.19234 177.69481 1.000 15.78286 25 GLY B C 1
ATOM 2712 O O . GLY B 1 25 ? 55.53727 13.73093 176.71309 1.000 16.78593 25 GLY B O 1
ATOM 2713 N N . ASN B 1 26 ? 57.41179 13.90188 177.96351 1.000 13.95608 26 ASN B N 1
ATOM 2714 C CA . ASN B 1 26 ? 58.20575 13.10365 177.03810 1.000 14.97498 26 ASN B CA 1
ATOM 2715 C C . ASN B 1 26 ? 58.21729 11.62106 177.39556 1.000 16.35706 26 ASN B C 1
ATOM 2716 O O . ASN B 1 26 ? 58.86171 10.82820 176.69717 1.000 17.76464 26 ASN B O 1
ATOM 2721 N N . GLY B 1 27 ? 57.49765 11.22124 178.44338 1.000 16.20163 27 GLY B N 1
ATOM 2722 C CA . GLY B 1 27 ? 57.38374 9.82452 178.78950 1.000 16.48676 27 GLY B CA 1
ATOM 2723 C C . GLY B 1 27 ? 58.35455 9.34406 179.83915 1.000 17.71516 27 GLY B C 1
ATOM 2724 O O . GLY B 1 27 ? 58.28335 8.17067 180.24187 1.000 16.05689 27 GLY B O 1
ATOM 2725 N N . SER B 1 28 ? 59.24953 10.20439 180.30490 1.000 15.10520 28 SER B N 1
ATOM 2726 C CA . SER B 1 28 ? 60.33037 9.73875 181.15916 1.000 17.25902 28 SER B CA 1
ATOM 2727 C C . SER B 1 28 ? 59.87481 9.47155 182.58063 1.000 16.99407 28 SER B C 1
ATOM 2728 O O . SER B 1 28 ? 60.57809 8.77420 183.31478 1.000 18.25670 28 SER B O 1
ATOM 2731 N N . VAL B 1 29 ? 58.70071 9.94620 182.97279 1.000 15.99123 29 VAL B N 1
ATOM 2732 C CA . VAL B 1 29 ? 58.20641 9.69876 184.31969 1.000 15.70933 29 VAL B CA 1
ATOM 2733 C C . VAL B 1 29 ? 57.24920 8.50928 184.35229 1.000 20.30461 29 VAL B C 1
ATOM 2734 O O . VAL B 1 29 ? 57.45757 7.55368 185.10782 1.000 19.48486 29 VAL B O 1
ATOM 2738 N N . PHE B 1 30 ? 56.19557 8.54128 183.53446 1.000 14.61838 30 PHE B N 1
ATOM 2739 C CA . PHE B 1 30 ? 55.15218 7.52756 183.61822 1.000 15.29163 30 PHE B CA 1
ATOM 2740 C C . PHE B 1 30 ? 55.28304 6.43126 182.56265 1.000 18.85054 30 PHE B C 1
ATOM 2741 O O . PHE B 1 30 ? 54.47478 5.49076 182.56348 1.000 19.40651 30 PHE B O 1
ATOM 2749 N N . GLY B 1 31 ? 56.25712 6.52598 181.67293 1.000 18.39012 31 GLY B N 1
ATOM 2750 C CA . GLY B 1 31 ? 56.53933 5.45579 180.73752 1.000 20.43610 31 GLY B CA 1
ATOM 2751 C C . GLY B 1 31 ? 56.24652 5.85662 179.30244 1.000 19.37176 31 GLY B C 1
ATOM 2752 O O . GLY B 1 31 ? 55.37910 6.69365 179.02393 1.000 18.30267 31 GLY B O 1
ATOM 2753 N N . LYS B 1 32 ? 56.97892 5.23982 178.36988 1.000 20.30456 32 LYS B N 1
ATOM 2754 C CA . LYS B 1 32 ? 56.84684 5.61142 176.96249 1.000 21.90755 32 LYS B CA 1
ATOM 2755 C C . LYS B 1 32 ? 55.53222 5.15152 176.35370 1.000 23.81944 32 LYS B C 1
ATOM 2756 O O . LYS B 1 32 ? 55.22449 5.53738 175.21896 1.000 25.35049 32 LYS B O 1
ATOM 2762 N N . ASP B 1 33 ? 54.76066 4.34665 177.07658 1.000 24.86453 33 ASP B N 1
ATOM 2763 C CA . ASP B 1 33 ? 53.47477 3.84239 176.62739 1.000 28.70228 33 ASP B CA 1
ATOM 2764 C C . ASP B 1 33 ? 52.30601 4.55863 177.28750 1.000 26.47863 33 ASP B C 1
ATOM 2765 O O . ASP B 1 33 ? 51.18210 4.05690 177.22925 1.000 26.58774 33 ASP B O 1
ATOM 2770 N N . GLN B 1 34 ? 52.54245 5.68567 177.95801 1.000 21.02102 34 GLN B N 1
ATOM 2771 C CA . GLN B 1 34 ? 51.52128 6.27563 178.82530 1.000 16.01332 34 GLN B CA 1
ATOM 2772 C C . GLN B 1 34 ? 51.21130 7.69954 178.39722 1.000 15.21243 34 GLN B C 1
ATOM 2773 O O . GLN B 1 34 ? 51.94007 8.63488 178.77763 1.000 16.49594 34 GLN B O 1
ATOM 2779 N N . PRO B 1 35 ? 50.15659 7.92211 177.62033 1.000 15.94878 35 PRO B N 1
ATOM 2780 C CA . PRO B 1 35 ? 49.78980 9.29529 177.25683 1.000 17.22280 35 PRO B CA 1
ATOM 2781 C C . PRO B 1 35 ? 49.40017 10.09654 178.48629 1.000 15.27010 35 PRO B C 1
ATOM 2782 O O . PRO B 1 35 ? 48.92007 9.54506 179.47831 1.000 15.64644 35 PRO B O 1
ATOM 2786 N N . ILE B 1 36 ? 49.60218 11.41574 178.39439 1.000 15.29008 36 ILE B N 1
ATOM 2787 C CA . ILE B 1 36 ? 49.40941 12.34709 179.50513 1.000 16.04966 36 ILE B CA 1
ATOM 2788 C C . ILE B 1 36 ? 48.44387 13.44676 179.09621 1.000 16.34266 36 ILE B C 1
ATOM 2789 O O . ILE B 1 36 ? 48.61802 14.07945 178.04691 1.000 17.45332 36 ILE B O 1
ATOM 2794 N N . ILE B 1 37 ? 47.43749 13.68062 179.93137 1.000 15.72646 37 ILE B N 1
ATOM 2795 C CA . ILE B 1 37 ? 46.65294 14.90738 179.90229 1.000 13.91816 37 ILE B CA 1
ATOM 2796 C C . ILE B 1 37 ? 47.23304 15.77959 181.00448 1.000 16.75587 37 ILE B C 1
ATOM 2797 O O . ILE B 1 37 ? 47.13202 15.44287 182.19163 1.000 17.26296 37 ILE B O 1
ATOM 2802 N N . LEU B 1 38 ? 47.89397 16.86436 180.61699 1.000 17.40609 38 LEU B N 1
ATOM 2803 C CA . LEU B 1 38 ? 48.64734 17.69873 181.54640 1.000 16.73036 38 LEU B CA 1
ATOM 2804 C C . LEU B 1 38 ? 47.82900 18.92742 181.91378 1.000 15.35288 38 LEU B C 1
ATOM 2805 O O . LEU B 1 38 ? 47.39827 19.67963 181.03753 1.000 17.20608 38 LEU B O 1
ATOM 2810 N N . VAL B 1 39 ? 47.60913 19.12634 183.20855 1.000 14.71731 39 VAL B N 1
ATOM 2811 C CA . VAL B 1 39 ? 46.83064 20.24702 183.70896 1.000 13.47644 39 VAL B CA 1
ATOM 2812 C C . VAL B 1 39 ? 47.78569 21.14035 184.48713 1.000 14.10389 39 VAL B C 1
ATOM 2813 O O . VAL B 1 39 ? 48.54580 20.65610 185.33228 1.000 15.21440 39 VAL B O 1
ATOM 2817 N N . LEU B 1 40 ? 47.78588 22.42919 184.15643 1.000 15.30472 40 LEU B N 1
ATOM 2818 C CA . LEU B 1 40 ? 48.72263 23.39550 184.71515 1.000 13.78443 40 LEU B CA 1
ATOM 2819 C C . LEU B 1 40 ? 47.93411 24.46584 185.45689 1.000 15.89261 40 LEU B C 1
ATOM 2820 O O . LEU B 1 40 ? 47.12334 25.17160 184.85288 1.000 14.46786 40 LEU B O 1
ATOM 2825 N N . LEU B 1 41 ? 48.19308 24.60818 186.74778 1.000 13.54557 41 LEU B N 1
ATOM 2826 C CA . LEU B 1 41 ? 47.53547 25.61492 187.56746 1.000 15.19545 41 LEU B CA 1
ATOM 2827 C C . LEU B 1 41 ? 48.56313 26.61088 188.08574 1.000 16.72093 41 LEU B C 1
ATOM 2828 O O . LEU B 1 41 ? 49.64335 26.22048 188.53884 1.000 15.73968 41 LEU B O 1
ATOM 2833 N N . ASP B 1 42 ? 48.23378 27.89546 188.02012 1.000 13.44407 42 ASP B N 1
ATOM 2834 C CA . ASP B 1 42 ? 48.96347 28.89092 188.79447 1.000 14.77561 42 ASP B CA 1
ATOM 2835 C C . ASP B 1 42 ? 47.99472 29.99586 189.18667 1.000 16.11378 42 ASP B C 1
ATOM 2836 O O . ASP B 1 42 ? 46.79286 29.93130 188.89485 1.000 18.11196 42 ASP B O 1
ATOM 2841 N N . ILE B 1 43 ? 48.51768 30.99204 189.89791 1.000 15.94311 43 ILE B N 1
ATOM 2842 C CA . ILE B 1 43 ? 47.67566 32.08730 190.35989 1.000 15.04106 43 ILE B CA 1
ATOM 2843 C C . ILE B 1 43 ? 47.38076 33.04621 189.21104 1.000 16.97662 43 ILE B C 1
ATOM 2844 O O . ILE B 1 43 ? 48.08966 33.10448 188.20462 1.000 18.10154 43 ILE B O 1
ATOM 2849 N N . THR B 1 44 ? 46.29413 33.79996 189.37016 1.000 16.09233 44 THR B N 1
ATOM 2850 C CA . THR B 1 44 ? 45.82286 34.67224 188.29821 1.000 16.02860 44 THR B CA 1
ATOM 2851 C C . THR B 1 44 ? 46.89616 35.61534 187.76160 1.000 18.30193 44 THR B C 1
ATOM 2852 O O . THR B 1 44 ? 46.99562 35.74416 186.52795 1.000 18.78402 44 THR B O 1
ATOM 2856 N N . PRO B 1 45 ? 47.71935 36.27554 188.58491 1.000 19.22103 45 PRO B N 1
ATOM 2857 C CA . PRO B 1 45 ? 48.75404 37.16419 188.02322 1.000 16.34244 45 PRO B CA 1
ATOM 2858 C C . PRO B 1 45 ? 49.77070 36.45896 187.15049 1.000 19.47989 45 PRO B C 1
ATOM 2859 O O . PRO B 1 45 ? 50.49230 37.13524 186.40524 1.000 20.89654 45 PRO B O 1
ATOM 2863 N N . MET B 1 46 ? 49.87521 35.13602 187.22824 1.000 17.75467 46 MET B N 1
ATOM 2864 C CA . MET B 1 46 ? 50.87015 34.41161 186.45033 1.000 17.09035 46 MET B CA 1
ATOM 2865 C C . MET B 1 46 ? 50.30437 33.84445 185.16712 1.000 18.42485 46 MET B C 1
ATOM 2866 O O . MET B 1 46 ? 50.99316 33.07878 184.48585 1.000 17.37937 46 MET B O 1
ATOM 2871 N N . MET B 1 47 ? 49.08221 34.22377 184.79937 1.000 15.11809 47 MET B N 1
ATOM 2872 C CA . MET B 1 47 ? 48.41841 33.49776 183.72871 1.000 15.84457 47 MET B CA 1
ATOM 2873 C C . MET B 1 47 ? 49.03456 33.85974 182.37927 1.000 16.31050 47 MET B C 1
ATOM 2874 O O . MET B 1 47 ? 49.02334 33.04838 181.45034 1.000 17.07363 47 MET B O 1
ATOM 2879 N N . GLY B 1 48 ? 49.56709 35.07774 182.25206 1.000 16.34853 48 GLY B N 1
ATOM 2880 C CA . GLY B 1 48 ? 50.23815 35.45479 181.01767 1.000 16.98080 48 GLY B CA 1
ATOM 2881 C C . GLY B 1 48 ? 51.53205 34.69301 180.80581 1.000 17.19366 48 GLY B C 1
ATOM 2882 O O . GLY B 1 48 ? 51.84661 34.27862 179.68470 1.000 16.52703 48 GLY B O 1
ATOM 2883 N N . VAL B 1 49 ? 52.30243 34.49982 181.87143 1.000 16.07255 49 VAL B N 1
ATOM 2884 C CA . VAL B 1 49 ? 53.49558 33.66772 181.75911 1.000 16.27188 49 VAL B CA 1
ATOM 2885 C C . VAL B 1 49 ? 53.10620 32.22567 181.44427 1.000 15.20088 49 VAL B C 1
ATOM 2886 O O . VAL B 1 49 ? 53.73456 31.56369 180.60427 1.000 16.08017 49 VAL B O 1
ATOM 2890 N N . LEU B 1 50 ? 52.04953 31.72413 182.09202 1.000 15.90901 50 LEU B N 1
ATOM 2891 C CA . LEU B 1 50 ? 51.65847 30.33150 181.89612 1.000 14.77203 50 LEU B CA 1
ATOM 2892 C C . LEU B 1 50 ? 51.23356 30.07986 180.45685 1.000 16.69182 50 LEU B C 1
ATOM 2893 O O . LEU B 1 50 ? 51.50263 29.00486 179.91259 1.000 17.39691 50 LEU B O 1
ATOM 2898 N N . ASP B 1 51 ? 50.61055 31.06495 179.80776 1.000 17.64120 51 ASP B N 1
ATOM 2899 C CA . ASP B 1 51 ? 50.27926 30.90219 178.39222 1.000 16.93886 51 ASP B CA 1
ATOM 2900 C C . ASP B 1 51 ? 51.53607 30.74113 177.54080 1.000 17.29186 51 ASP B C 1
ATOM 2901 O O . ASP B 1 51 ? 51.53358 29.99465 176.54680 1.000 16.22260 51 ASP B O 1
ATOM 2906 N N . GLY B 1 52 ? 52.61984 31.41777 177.91770 1.000 15.58624 52 GLY B N 1
ATOM 2907 C CA . GLY B 1 52 ? 53.87530 31.21954 177.21400 1.000 13.41450 52 GLY B CA 1
ATOM 2908 C C . GLY B 1 52 ? 54.43589 29.82601 177.41959 1.000 15.56207 52 GLY B C 1
ATOM 2909 O O . GLY B 1 52 ? 55.00356 29.23554 176.49530 1.000 15.35035 52 GLY B O 1
ATOM 2910 N N . VAL B 1 53 ? 54.29921 29.28753 178.63922 1.000 15.08387 53 VAL B N 1
ATOM 2911 C CA . VAL B 1 53 ? 54.74239 27.92357 178.91624 1.000 15.03230 53 VAL B CA 1
ATOM 2912 C C . VAL B 1 53 ? 53.95162 26.93828 178.07441 1.000 14.77190 53 VAL B C 1
ATOM 2913 O O . VAL B 1 53 ? 54.50678 25.98671 177.51139 1.000 14.53577 53 VAL B O 1
ATOM 2917 N N . LEU B 1 54 ? 52.63758 27.15033 177.97716 1.000 14.91924 54 LEU B N 1
ATOM 2918 C CA . LEU B 1 54 ? 51.81858 26.29679 177.12886 1.000 14.87010 54 LEU B CA 1
ATOM 2919 C C . LEU B 1 54 ? 52.28653 26.34563 175.67643 1.000 15.72616 54 LEU B C 1
ATOM 2920 O O . LEU B 1 54 ? 52.37487 25.30588 175.01611 1.000 15.33223 54 LEU B O 1
ATOM 2925 N N . MET B 1 55 ? 52.61598 27.53669 175.16980 1.000 15.82238 55 MET B N 1
ATOM 2926 C CA . MET B 1 55 ? 53.10392 27.63570 173.79915 1.000 15.05648 55 MET B CA 1
ATOM 2927 C C . MET B 1 55 ? 54.36912 26.80416 173.62937 1.000 15.04600 55 MET B C 1
ATOM 2928 O O . MET B 1 55 ? 54.51510 26.06622 172.64642 1.000 15.33433 55 MET B O 1
ATOM 2933 N N . GLU B 1 56 ? 55.28420 26.88619 174.59882 1.000 13.89296 56 GLU B N 1
ATOM 2934 C CA . GLU B 1 56 ? 56.52487 26.12786 174.49137 1.000 13.40946 56 GLU B CA 1
ATOM 2935 C C . GLU B 1 56 ? 56.27255 24.63085 174.53089 1.000 14.35794 56 GLU B C 1
ATOM 2936 O O . GLU B 1 56 ? 56.93830 23.87311 173.82551 1.000 13.25469 56 GLU B O 1
ATOM 2942 N N . LEU B 1 57 ? 55.31853 24.17949 175.34811 1.000 15.03203 57 LEU B N 1
ATOM 2943 C CA . LEU B 1 57 ? 55.01832 22.75448 175.37605 1.000 12.63906 57 LEU B CA 1
ATOM 2944 C C . LEU B 1 57 ? 54.48117 22.27907 174.03179 1.000 14.93815 57 LEU B C 1
ATOM 2945 O O . LEU B 1 57 ? 54.84452 21.19445 173.55827 1.000 15.48452 57 LEU B O 1
ATOM 2950 N N . GLN B 1 58 ? 53.59696 23.06690 173.41266 1.000 13.74388 58 GLN B N 1
ATOM 2951 C CA . GLN B 1 58 ? 53.14062 22.75079 172.06616 1.000 12.69559 58 GLN B CA 1
ATOM 2952 C C . GLN B 1 58 ? 54.32625 22.63927 171.12446 1.000 14.74869 58 GLN B C 1
ATOM 2953 O O . GLN B 1 58 ? 54.38730 21.74002 170.27431 1.000 14.74220 58 GLN B O 1
ATOM 2959 N N . ASP B 1 59 ? 55.26661 23.57063 171.25713 1.000 12.37167 59 ASP B N 1
ATOM 2960 C CA . ASP B 1 59 ? 56.40740 23.65820 170.35652 1.000 14.29251 59 ASP B CA 1
ATOM 2961 C C . ASP B 1 59 ? 57.41512 22.54958 170.57956 1.000 15.84098 59 ASP B C 1
ATOM 2962 O O . ASP B 1 59 ? 58.36020 22.43014 169.79654 1.000 13.80422 59 ASP B O 1
ATOM 2967 N N . CYS B 1 60 ? 57.23737 21.73777 171.61588 1.000 14.93261 60 CYS B N 1
ATOM 2968 C CA . CYS B 1 60 ? 58.07539 20.56069 171.80865 1.000 13.78234 60 CYS B CA 1
ATOM 2969 C C . CYS B 1 60 ? 57.59945 19.35787 171.01118 1.000 14.71798 60 CYS B C 1
ATOM 2970 O O . CYS B 1 60 ? 58.35173 18.38329 170.89349 1.000 16.13108 60 CYS B O 1
ATOM 2973 N N . ALA B 1 61 ? 56.37844 19.39535 170.47375 1.000 15.67264 61 ALA B N 1
ATOM 2974 C CA . ALA B 1 61 ? 55.88501 18.35264 169.57035 1.000 13.80900 61 ALA B CA 1
ATOM 2975 C C . ALA B 1 61 ? 55.99755 16.96426 170.20364 1.000 16.73229 61 ALA B C 1
ATOM 2976 O O . ALA B 1 61 ? 56.56186 16.02627 169.62623 1.000 19.16992 61 ALA B O 1
ATOM 2978 N N . LEU B 1 62 ? 55.42194 16.83517 171.40447 1.000 16.49907 62 LEU B N 1
ATOM 2979 C CA . LEU B 1 62 ? 55.56488 15.62920 172.21645 1.000 15.89086 62 LEU B CA 1
ATOM 2980 C C . LEU B 1 62 ? 54.42140 14.66462 171.94126 1.000 18.43367 62 LEU B C 1
ATOM 2981 O O . LEU B 1 62 ? 53.26372 15.01385 172.19698 1.000 20.53101 62 LEU B O 1
ATOM 2986 N N . PRO B 1 63 ? 54.69836 13.44066 171.47568 1.000 19.29416 63 PRO B N 1
ATOM 2987 C CA . PRO B 1 63 ? 53.60130 12.53523 171.07574 1.000 21.16242 63 PRO B CA 1
ATOM 2988 C C . PRO B 1 63 ? 52.75365 12.04650 172.23192 1.000 19.82071 63 PRO B C 1
ATOM 2989 O O . PRO B 1 63 ? 51.57759 11.71198 172.02459 1.000 21.14162 63 PRO B O 1
ATOM 2993 N N . LEU B 1 64 ? 53.30479 11.98532 173.44311 1.000 17.33202 64 LEU B N 1
ATOM 2994 C CA . LEU B 1 64 ? 52.53532 11.49122 174.57474 1.000 17.59947 64 LEU B CA 1
ATOM 2995 C C . LEU B 1 64 ? 51.71948 12.58349 175.23729 1.000 20.47507 64 LEU B C 1
ATOM 2996 O O . LEU B 1 64 ? 50.87910 12.28176 176.08623 1.000 21.42703 64 LEU B O 1
ATOM 3001 N N . LEU B 1 65 ? 51.95023 13.84185 174.88041 1.000 16.81575 65 LEU B N 1
ATOM 3002 C CA . LEU B 1 65 ? 51.21184 14.95093 175.46949 1.000 19.18281 65 LEU B CA 1
ATOM 3003 C C . LEU B 1 65 ? 49.89336 15.07953 174.71636 1.000 20.46721 65 LEU B C 1
ATOM 3004 O O . LEU B 1 65 ? 49.79231 15.77634 173.70308 1.000 21.00042 65 LEU B O 1
ATOM 3009 N N . LYS B 1 66 ? 48.86613 14.38479 175.21328 1.000 17.05275 66 LYS B N 1
ATOM 3010 C CA . LYS B 1 66 ? 47.59074 14.34652 174.50193 1.000 19.94260 66 LYS B CA 1
ATOM 3011 C C . LYS B 1 66 ? 46.84104 15.66791 174.59978 1.000 23.33381 66 LYS B C 1
ATOM 3012 O O . LYS B 1 66 ? 46.17577 16.07647 173.63983 1.000 23.68240 66 LYS B O 1
ATOM 3018 N N . ASP B 1 67 ? 46.94556 16.35676 175.73151 1.000 19.92289 67 ASP B N 1
ATOM 3019 C CA . ASP B 1 67 ? 46.34033 17.66813 175.87101 1.000 17.89076 67 ASP B CA 1
ATOM 3020 C C . ASP B 1 67 ? 47.08964 18.41002 176.96383 1.000 18.41321 67 ASP B C 1
ATOM 3021 O O . ASP B 1 67 ? 47.72253 17.79727 177.82933 1.000 21.20933 67 ASP B O 1
ATOM 3026 N N . VAL B 1 68 ? 47.02200 19.73841 176.90336 1.000 18.87722 68 VAL B N 1
ATOM 3027 C CA . VAL B 1 68 ? 47.55393 20.60503 177.95057 1.000 20.21737 68 VAL B CA 1
ATOM 3028 C C . VAL B 1 68 ? 46.51410 21.67069 178.25826 1.000 20.74233 68 VAL B C 1
ATOM 3029 O O . VAL B 1 68 ? 45.98492 22.31704 177.34508 1.000 21.32675 68 VAL B O 1
ATOM 3033 N N . ILE B 1 69 ? 46.26062 21.88076 179.54186 1.000 19.18522 69 ILE B N 1
ATOM 3034 C CA . ILE B 1 69 ? 45.23846 22.79670 180.02017 1.000 22.39571 69 ILE B CA 1
ATOM 3035 C C . ILE B 1 69 ? 45.91205 23.76286 180.97731 1.000 22.39432 69 ILE B C 1
ATOM 3036 O O . ILE B 1 69 ? 46.59396 23.32829 181.90891 1.000 21.62800 69 ILE B O 1
ATOM 3041 N N . ALA B 1 70 ? 45.74895 25.05880 180.73793 1.000 18.76707 70 ALA B N 1
ATOM 3042 C CA . ALA B 1 70 ? 46.24736 26.08609 181.64315 1.000 17.02590 70 ALA B CA 1
ATOM 3043 C C . ALA B 1 70 ? 45.05949 26.74345 182.33146 1.000 20.73603 70 ALA B C 1
ATOM 3044 O O . ALA B 1 70 ? 44.06727 27.07766 181.67672 1.000 21.76402 70 ALA B O 1
ATOM 3046 N N . THR B 1 71 ? 45.15157 26.91369 183.64789 1.000 16.35743 71 THR B N 1
ATOM 3047 C CA . THR B 1 71 ? 43.99651 27.41870 184.37576 1.000 14.52507 71 THR B CA 1
ATOM 3048 C C . THR B 1 71 ? 44.45454 28.08212 185.66139 1.000 17.23422 71 THR B C 1
ATOM 3049 O O . THR B 1 71 ? 45.54506 27.80894 186.16779 1.000 16.26298 71 THR B O 1
ATOM 3053 N N . ASP B 1 72 ? 43.59914 28.96771 186.17918 1.000 14.07372 72 ASP B N 1
ATOM 3054 C CA . ASP B 1 72 ? 43.74282 29.49569 187.52845 1.000 14.98724 72 ASP B CA 1
ATOM 3055 C C . ASP B 1 72 ? 42.58407 29.05414 188.41247 1.000 13.35289 72 ASP B C 1
ATOM 3056 O O . ASP B 1 72 ? 42.41493 29.58090 189.50989 1.000 17.61686 72 ASP B O 1
ATOM 3061 N N . LYS B 1 73 ? 41.83479 28.03793 187.98731 1.000 12.86112 73 LYS B N 1
ATOM 3062 C CA . LYS B 1 73 ? 40.61941 27.61496 188.67487 1.000 15.29406 73 LYS B CA 1
ATOM 3063 C C . LYS B 1 73 ? 40.78425 26.21052 189.24262 1.000 18.07196 73 LYS B C 1
ATOM 3064 O O . LYS B 1 73 ? 41.12967 25.27348 188.51257 1.000 17.49258 73 LYS B O 1
ATOM 3070 N N . GLU B 1 74 ? 40.46379 26.05450 190.52872 1.000 16.35985 74 GLU B N 1
ATOM 3071 C CA . GLU B 1 74 ? 40.61341 24.75062 191.16732 1.000 18.47173 74 GLU B CA 1
ATOM 3072 C C . GLU B 1 74 ? 39.67772 23.70480 190.58359 1.000 17.98899 74 GLU B C 1
ATOM 3073 O O . GLU B 1 74 ? 40.03752 22.52139 190.54082 1.000 17.73330 74 GLU B O 1
ATOM 3079 N N . ASP B 1 75 ? 38.45603 24.08775 190.18448 1.000 17.10131 75 ASP B N 1
ATOM 3080 C CA . ASP B 1 75 ? 37.54443 23.05882 189.69140 1.000 19.69842 75 ASP B CA 1
ATOM 3081 C C . ASP B 1 75 ? 37.98637 22.51025 188.33511 1.000 24.89399 75 ASP B C 1
ATOM 3082 O O . ASP B 1 75 ? 37.68957 21.35417 188.01838 1.000 26.29215 75 ASP B O 1
ATOM 3087 N N . VAL B 1 76 ? 38.74308 23.28213 187.55542 1.000 17.84113 76 VAL B N 1
ATOM 3088 C CA . VAL B 1 76 ? 39.38393 22.71925 186.37188 1.000 19.19890 76 VAL B CA 1
ATOM 3089 C C . VAL B 1 76 ? 40.64561 21.94201 186.74261 1.000 20.83938 76 VAL B C 1
ATOM 3090 O O . VAL B 1 76 ? 40.88832 20.83672 186.24031 1.000 21.85999 76 VAL B O 1
ATOM 3094 N N . ALA B 1 77 ? 41.47247 22.50348 187.61779 1.000 15.70005 77 ALA B N 1
ATOM 3095 C CA . ALA B 1 77 ? 42.77908 21.91495 187.89068 1.000 15.14362 77 ALA B CA 1
ATOM 3096 C C . ALA B 1 77 ? 42.67813 20.53991 188.54654 1.000 16.60013 77 ALA B C 1
ATOM 3097 O O . ALA B 1 77 ? 43.52860 19.66996 188.29656 1.000 16.96570 77 ALA B O 1
ATOM 3099 N N . PHE B 1 78 ? 41.67748 20.32099 189.39589 1.000 15.23904 78 PHE B N 1
ATOM 3100 C CA . PHE B 1 78 ? 41.67897 19.12328 190.21799 1.000 14.78021 78 PHE B CA 1
ATOM 3101 C C . PHE B 1 78 ? 40.72080 18.05138 189.73021 1.000 14.24747 78 PHE B C 1
ATOM 3102 O O . PHE B 1 78 ? 40.67367 16.97522 190.32608 1.000 16.71650 78 PHE B O 1
ATOM 3110 N N . LYS B 1 79 ? 40.01799 18.28359 188.62502 1.000 15.45149 79 LYS B N 1
ATOM 3111 C CA . LYS B 1 79 ? 39.01968 17.32970 188.15278 1.000 16.49140 79 LYS B CA 1
ATOM 3112 C C . LYS B 1 79 ? 39.64814 16.03400 187.67417 1.000 16.93913 79 LYS B C 1
ATOM 3113 O O . LYS B 1 79 ? 40.55330 16.04162 186.83326 1.000 18.18282 79 LYS B O 1
ATOM 3119 N N . ASP B 1 80 ? 39.16128 14.91499 188.21101 1.000 15.91203 80 ASP B N 1
ATOM 3120 C CA . ASP B 1 80 ? 39.44739 13.58738 187.66592 1.000 14.67172 80 ASP B CA 1
ATOM 3121 C C . ASP B 1 80 ? 40.94630 13.26571 187.62869 1.000 13.88082 80 ASP B C 1
ATOM 3122 O O . ASP B 1 80 ? 41.39772 12.48420 186.79014 1.000 18.24587 80 ASP B O 1
ATOM 3126 N N . LEU B 1 81 ? 41.72573 13.80364 188.56672 1.000 14.21154 81 LEU B N 1
ATOM 3127 C CA . LEU B 1 81 ? 43.17084 13.61562 188.50975 1.000 17.40564 81 LEU B CA 1
ATOM 3128 C C . LEU B 1 81 ? 43.59734 12.20508 188.89214 1.000 17.16552 81 LEU B C 1
ATOM 3129 O O . LEU B 1 81 ? 43.05591 11.60214 189.82283 1.000 16.79805 81 LEU B O 1
ATOM 3134 N N . ASP B 1 82 ? 44.62771 11.70396 188.19506 1.000 13.66704 82 ASP B N 1
ATOM 3135 C CA . ASP B 1 82 ? 45.36822 10.53877 188.64439 1.000 14.65796 82 ASP B CA 1
ATOM 3136 C C . ASP B 1 82 ? 46.56542 10.91704 189.50837 1.000 13.41495 82 ASP B C 1
ATOM 3137 O O . ASP B 1 82 ? 46.93586 10.16570 190.41874 1.000 15.35024 82 ASP B O 1
ATOM 3142 N N . VAL B 1 83 ? 47.19070 12.06032 189.22430 1.000 13.26287 83 VAL B N 1
ATOM 3143 C CA . VAL B 1 83 ? 48.37696 12.51433 189.94406 1.000 12.07079 83 VAL B CA 1
ATOM 3144 C C . VAL B 1 83 ? 48.26723 14.01927 190.13320 1.000 11.81349 83 VAL B C 1
ATOM 3145 O O . VAL B 1 83 ? 47.87855 14.74033 189.20968 1.000 15.24397 83 VAL B O 1
ATOM 3149 N N . ALA B 1 84 ? 48.57875 14.48917 191.33488 1.000 11.61642 84 ALA B N 1
ATOM 3150 C CA . ALA B 1 84 ? 48.65664 15.91908 191.60976 1.000 15.27112 84 ALA B CA 1
ATOM 3151 C C . ALA B 1 84 ? 50.02377 16.23949 192.18633 1.000 13.01791 84 ALA B C 1
ATOM 3152 O O . ALA B 1 84 ? 50.37460 15.74132 193.25830 1.000 11.93613 84 ALA B O 1
ATOM 3154 N N . ILE B 1 85 ? 50.78217 17.08819 191.49909 1.000 13.41539 85 ILE B N 1
ATOM 3155 C CA . ILE B 1 85 ? 52.09196 17.52661 191.96949 1.000 10.93842 85 ILE B CA 1
ATOM 3156 C C . ILE B 1 85 ? 51.95580 18.97067 192.42338 1.000 12.29057 85 ILE B C 1
ATOM 3157 O O . ILE B 1 85 ? 51.81878 19.88775 191.60110 1.000 14.48690 85 ILE B O 1
ATOM 3162 N N . LEU B 1 86 ? 51.96434 19.17283 193.73169 1.000 11.36676 86 LEU B N 1
ATOM 3163 C CA . LEU B 1 86 ? 51.64309 20.46935 194.32677 1.000 12.81163 86 LEU B CA 1
ATOM 3164 C C . LEU B 1 86 ? 52.94038 21.23170 194.57101 1.000 14.11598 86 LEU B C 1
ATOM 3165 O O . LEU B 1 86 ? 53.55151 21.13506 195.63213 1.000 14.57763 86 LEU B O 1
ATOM 3170 N N . VAL B 1 87 ? 53.34452 22.01309 193.57058 1.000 13.56080 87 VAL B N 1
ATOM 3171 C CA . VAL B 1 87 ? 54.59719 22.76158 193.60703 1.000 13.57152 87 VAL B CA 1
ATOM 3172 C C . VAL B 1 87 ? 54.39207 24.17091 194.13805 1.000 15.65847 87 VAL B C 1
ATOM 3173 O O . VAL B 1 87 ? 55.24944 24.70572 194.84208 1.000 16.89808 87 VAL B O 1
ATOM 3177 N N . GLY B 1 88 ? 53.26259 24.79042 193.80514 1.000 14.99083 88 GLY B N 1
ATOM 3178 C CA . GLY B 1 88 ? 53.04612 26.17487 194.18439 1.000 15.97815 88 GLY B CA 1
ATOM 3179 C C . GLY B 1 88 ? 52.75764 26.28808 195.66961 1.000 18.78082 88 GLY B C 1
ATOM 3180 O O . GLY B 1 88 ? 51.97236 25.51354 196.22470 1.000 21.32503 88 GLY B O 1
ATOM 3181 N N . SER B 1 89 ? 53.39770 27.25618 196.31639 1.000 17.33233 89 SER B N 1
ATOM 3182 C CA . SER B 1 89 ? 53.08020 27.64763 197.68462 1.000 17.36743 89 SER B CA 1
ATOM 3183 C C . SER B 1 89 ? 53.35773 29.14372 197.79501 1.000 21.23782 89 SER B C 1
ATOM 3184 O O . SER B 1 89 ? 53.70148 29.79609 196.80567 1.000 24.01476 89 SER B O 1
ATOM 3187 N N . MET B 1 90 ? 53.20806 29.69791 199.00031 1.000 21.85508 90 MET B N 1
ATOM 3188 C CA . MET B 1 90 ? 53.57055 31.10487 199.20025 1.000 28.35882 90 MET B CA 1
ATOM 3189 C C . MET B 1 90 ? 55.08261 31.26930 199.17218 1.000 29.07914 90 MET B C 1
ATOM 3190 O O . MET B 1 90 ? 55.78971 30.55276 199.88786 1.000 37.53980 90 MET B O 1
ATOM 3195 N N . PRO B 1 91 ? 55.61764 32.20587 198.37618 1.000 36.50495 91 PRO B N 1
ATOM 3196 C CA . PRO B 1 91 ? 57.06616 32.40426 198.23147 1.000 42.02719 91 PRO B CA 1
ATOM 3197 C C . PRO B 1 91 ? 57.71767 33.07792 199.43943 1.000 37.84654 91 PRO B C 1
ATOM 3198 O O . PRO B 1 91 ? 57.01694 33.72135 200.22286 1.000 42.46568 91 PRO B O 1
ATOM 3202 N N . ASP B 1 100 ? 51.41895 36.31939 208.21300 1.000 47.29462 100 ASP B N 1
ATOM 3203 C CA . ASP B 1 100 ? 52.40064 35.28403 208.51025 1.000 43.58068 100 ASP B CA 1
ATOM 3204 C C . ASP B 1 100 ? 52.47022 34.24751 207.38363 1.000 41.84995 100 ASP B C 1
ATOM 3205 O O . ASP B 1 100 ? 51.49107 34.02617 206.66818 1.000 41.06685 100 ASP B O 1
ATOM 3210 N N . LEU B 1 101 ? 53.64031 33.61983 207.24098 1.000 40.18598 101 LEU B N 1
ATOM 3211 C CA . LEU B 1 101 ? 53.87478 32.70917 206.12414 1.000 37.93229 101 LEU B CA 1
ATOM 3212 C C . LEU B 1 101 ? 53.07353 31.42379 206.27723 1.000 36.98182 101 LEU B C 1
ATOM 3213 O O . LEU B 1 101 ? 52.43903 30.96228 205.32167 1.000 30.26621 101 LEU B O 1
ATOM 3218 N N . LEU B 1 102 ? 53.11045 30.81575 207.46693 1.000 32.84803 102 LEU B N 1
ATOM 3219 C CA . LEU B 1 102 ? 52.39929 29.55517 207.66302 1.000 31.74006 102 LEU B CA 1
ATOM 3220 C C . LEU B 1 102 ? 50.89710 29.73805 207.46610 1.000 33.60814 102 LEU B C 1
ATOM 3221 O O . LEU B 1 102 ? 50.24021 28.90593 206.82881 1.000 26.29636 102 LEU B O 1
ATOM 3226 N N . LYS B 1 103 ? 50.34534 30.83995 207.97735 1.000 31.13281 103 LYS B N 1
ATOM 3227 C CA . LYS B 1 103 ? 48.93004 31.14217 207.77841 1.000 31.72790 103 LYS B CA 1
ATOM 3228 C C . LYS B 1 103 ? 48.56445 31.18638 206.29514 1.000 28.44120 103 LYS B C 1
ATOM 3229 O O . LYS B 1 103 ? 47.51159 30.67605 205.88487 1.000 28.47266 103 LYS B O 1
ATOM 3235 N N . ALA B 1 104 ? 49.41703 31.79468 205.47352 1.000 25.27281 104 ALA B N 1
ATOM 3236 C CA . ALA B 1 104 ? 49.09183 31.90810 204.05708 1.000 28.61808 104 ALA B CA 1
ATOM 3237 C C . ALA B 1 104 ? 49.19461 30.55585 203.35631 1.000 23.92419 104 ALA B C 1
ATOM 3238 O O . ALA B 1 104 ? 48.40042 30.25594 202.45498 1.000 24.30907 104 ALA B O 1
ATOM 3240 N N . ASN B 1 105 ? 50.13919 29.71560 203.77732 1.000 23.35214 105 ASN B N 1
ATOM 3241 C CA . ASN B 1 105 ? 50.25141 28.38675 203.17982 1.000 22.03902 105 ASN B CA 1
ATOM 3242 C C . ASN B 1 105 ? 49.12333 27.46934 203.63027 1.000 20.91076 105 ASN B C 1
ATOM 3243 O O . ASN B 1 105 ? 48.65080 26.64049 202.84617 1.000 20.06517 105 ASN B O 1
ATOM 3248 N N . VAL B 1 106 ? 48.68131 27.58662 204.88605 1.000 21.31901 106 VAL B N 1
ATOM 3249 C CA . VAL B 1 106 ? 47.52646 26.80333 205.32164 1.000 19.15172 106 VAL B CA 1
ATOM 3250 C C . VAL B 1 106 ? 46.32379 27.12930 204.45087 1.000 21.36716 106 VAL B C 1
ATOM 3251 O O . VAL B 1 106 ? 45.57749 26.23640 204.02612 1.000 21.44093 106 VAL B O 1
ATOM 3255 N N . LYS B 1 107 ? 46.13815 28.41125 204.13661 1.000 20.82873 107 LYS B N 1
ATOM 3256 C CA . LYS B 1 107 ? 45.02088 28.79247 203.28615 1.000 22.24978 107 LYS B CA 1
ATOM 3257 C C . LYS B 1 107 ? 45.11255 28.08997 201.93405 1.000 17.99073 107 LYS B C 1
ATOM 3258 O O . LYS B 1 107 ? 44.12259 27.53036 201.45277 1.000 19.97918 107 LYS B O 1
ATOM 3261 N N . ILE B 1 108 ? 46.31345 28.04572 201.34386 1.000 17.41792 108 ILE B N 1
ATOM 3262 C CA . ILE B 1 108 ? 46.48015 27.40854 200.03409 1.000 16.32726 108 ILE B CA 1
ATOM 3263 C C . ILE B 1 108 ? 46.19304 25.91672 200.11566 1.000 17.38089 108 ILE B C 1
ATOM 3264 O O . ILE B 1 108 ? 45.44452 25.36778 199.30120 1.000 17.10928 108 ILE B O 1
ATOM 3269 N N . PHE B 1 109 ? 46.80503 25.22648 201.07783 1.000 17.64229 109 PHE B N 1
ATOM 3270 C CA . PHE B 1 109 ? 46.70816 23.77465 201.04977 1.000 14.20533 109 PHE B CA 1
ATOM 3271 C C . PHE B 1 109 ? 45.42750 23.24427 201.67062 1.000 17.49932 109 PHE B C 1
ATOM 3272 O O . PHE B 1 109 ? 45.00373 22.13995 201.31225 1.000 16.23941 109 PHE B O 1
ATOM 3280 N N . LYS B 1 110 ? 44.76482 24.01022 202.53838 1.000 17.52340 110 LYS B N 1
ATOM 3281 C CA . LYS B 1 110 ? 43.39737 23.65154 202.89628 1.000 15.50626 110 LYS B CA 1
ATOM 3282 C C . LYS B 1 110 ? 42.49048 23.72020 201.67462 1.000 15.28213 110 LYS B C 1
ATOM 3283 O O . LYS B 1 110 ? 41.65674 22.83161 201.44848 1.000 19.29270 110 LYS B O 1
ATOM 3289 N N . SER B 1 111 ? 42.64824 24.77336 200.87009 1.000 16.59434 111 SER B N 1
ATOM 3290 C CA . SER B 1 111 ? 41.83984 24.92052 199.66737 1.000 18.30001 111 SER B CA 1
ATOM 3291 C C . SER B 1 111 ? 42.11413 23.79586 198.68430 1.000 16.84315 111 SER B C 1
ATOM 3292 O O . SER B 1 111 ? 41.18339 23.21940 198.10755 1.000 16.93654 111 SER B O 1
ATOM 3295 N N . GLN B 1 112 ? 43.39097 23.44533 198.50331 1.000 14.80288 112 GLN B N 1
ATOM 3296 C CA . GLN B 1 112 ? 43.71219 22.43139 197.50746 1.000 14.30704 112 GLN B CA 1
ATOM 3297 C C . GLN B 1 112 ? 43.37170 21.03716 198.00320 1.000 16.15800 112 GLN B C 1
ATOM 3298 O O . GLN B 1 112 ? 42.96712 20.18502 197.20567 1.000 15.66744 112 GLN B O 1
ATOM 3304 N N . GLY B 1 113 ? 43.51930 20.78204 199.30678 1.000 16.20933 113 GLY B N 1
ATOM 3305 C CA . GLY B 1 113 ? 43.00611 19.53510 199.84800 1.000 17.47330 113 GLY B CA 1
ATOM 3306 C C . GLY B 1 113 ? 41.50624 19.41550 199.66230 1.000 16.19997 113 GLY B C 1
ATOM 3307 O O . GLY B 1 113 ? 40.99839 18.36136 199.27066 1.000 15.53322 113 GLY B O 1
ATOM 3308 N N . ALA B 1 114 ? 40.78112 20.50868 199.89618 1.000 15.18761 114 ALA B N 1
ATOM 3309 C CA . ALA B 1 114 ? 39.33411 20.47503 199.72265 1.000 17.48807 114 ALA B CA 1
ATOM 3310 C C . ALA B 1 114 ? 38.96312 20.21655 198.26775 1.000 17.09625 114 ALA B C 1
ATOM 3311 O O . ALA B 1 114 ? 37.99913 19.48774 197.98147 1.000 17.05028 114 ALA B O 1
ATOM 3313 N N . ALA B 1 115 ? 39.73771 20.78759 197.33737 1.000 15.94199 115 ALA B N 1
ATOM 3314 C CA . ALA B 1 115 ? 39.50825 20.55150 195.91862 1.000 15.14571 115 ALA B CA 1
ATOM 3315 C C . ALA B 1 115 ? 39.80613 19.10815 195.53725 1.000 15.68808 115 ALA B C 1
ATOM 3316 O O . ALA B 1 115 ? 39.07691 18.50951 194.74292 1.000 15.62841 115 ALA B O 1
ATOM 3318 N N . LEU B 1 116 ? 40.90011 18.54157 196.05255 1.000 16.96348 116 LEU B N 1
ATOM 3319 C CA . LEU B 1 116 ? 41.14372 17.11674 195.84542 1.000 14.81431 116 LEU B CA 1
ATOM 3320 C C . LEU B 1 116 ? 39.98390 16.28468 196.37486 1.000 17.18623 116 LEU B C 1
ATOM 3321 O O . LEU B 1 116 ? 39.58215 15.30025 195.74614 1.000 16.14753 116 LEU B O 1
ATOM 3326 N N . ASP B 1 117 ? 39.44728 16.66668 197.54130 1.000 15.15674 117 ASP B N 1
ATOM 3327 C CA . ASP B 1 117 ? 38.43714 15.86898 198.22284 1.000 16.00048 117 ASP B CA 1
ATOM 3328 C C . ASP B 1 117 ? 37.14797 15.78234 197.42744 1.000 18.48170 117 ASP B C 1
ATOM 3329 O O . ASP B 1 117 ? 36.36140 14.85352 197.63957 1.000 19.98427 117 ASP B O 1
ATOM 3334 N N . LYS B 1 118 ? 36.87921 16.74345 196.55198 1.000 15.97140 118 LYS B N 1
ATOM 3335 C CA . LYS B 1 118 ? 35.63539 16.67341 195.80155 1.000 19.21367 118 LYS B CA 1
ATOM 3336 C C . LYS B 1 118 ? 35.80649 16.46645 194.30931 1.000 18.81742 118 LYS B C 1
ATOM 3337 O O . LYS B 1 118 ? 34.89467 15.92678 193.68277 1.000 20.11659 118 LYS B O 1
ATOM 3343 N N . TYR B 1 119 ? 36.94935 16.83776 193.72914 1.000 15.48990 119 TYR B N 1
ATOM 3344 C CA . TYR B 1 119 ? 37.09007 16.81716 192.27645 1.000 18.93260 119 TYR B CA 1
ATOM 3345 C C . TYR B 1 119 ? 37.93851 15.67691 191.73497 1.000 16.38373 119 TYR B C 1
ATOM 3346 O O . TYR B 1 119 ? 37.67008 15.21519 190.62556 1.000 15.60684 119 TYR B O 1
ATOM 3355 N N . ALA B 1 120 ? 38.95183 15.21554 192.46989 1.000 15.94888 120 ALA B N 1
ATOM 3356 C CA . ALA B 1 120 ? 39.91130 14.26342 191.92119 1.000 15.36053 120 ALA B CA 1
ATOM 3357 C C . ALA B 1 120 ? 39.39421 12.83198 192.06119 1.000 14.68744 120 ALA B C 1
ATOM 3358 O O . ALA B 1 120 ? 38.43366 12.55987 192.78472 1.000 16.57215 120 ALA B O 1
ATOM 3360 N N . LYS B 1 121 ? 40.02216 11.90486 191.33474 1.000 15.14676 121 LYS B N 1
ATOM 3361 C CA . LYS B 1 121 ? 39.77167 10.49258 191.60119 1.000 15.00382 121 LYS B CA 1
ATOM 3362 C C . LYS B 1 121 ? 40.18933 10.17044 193.02980 1.000 15.04020 121 LYS B C 1
ATOM 3363 O O . LYS B 1 121 ? 41.13633 10.74387 193.56404 1.000 16.17689 121 LYS B O 1
ATOM 3369 N N . LYS B 1 122 ? 39.46653 9.25187 193.66538 1.000 15.34443 122 LYS B N 1
ATOM 3370 C CA . LYS B 1 122 ? 39.84323 8.91172 195.03346 1.000 16.91789 122 LYS B CA 1
ATOM 3371 C C . LYS B 1 122 ? 41.17202 8.17325 195.08631 1.000 16.81131 122 LYS B C 1
ATOM 3372 O O . LYS B 1 122 ? 41.78363 8.07662 196.15787 1.000 19.29299 122 LYS B O 1
ATOM 3378 N N . SER B 1 123 ? 41.64051 7.68165 193.94957 1.000 14.46648 123 SER B N 1
ATOM 3379 C CA . SER B 1 123 ? 42.91773 7.00598 193.82814 1.000 16.01743 123 SER B CA 1
ATOM 3380 C C . SER B 1 123 ? 44.07066 7.94669 193.49135 1.000 14.43678 123 SER B C 1
ATOM 3381 O O . SER B 1 123 ? 45.19049 7.46688 193.27663 1.000 15.24843 123 SER B O 1
ATOM 3384 N N . VAL B 1 124 ? 43.83021 9.26049 193.44989 1.000 12.82399 124 VAL B N 1
ATOM 3385 C CA . VAL B 1 124 ? 44.88337 10.21431 193.10536 1.000 14.96903 124 VAL B CA 1
ATOM 3386 C C . VAL B 1 124 ? 46.09412 10.03938 194.01341 1.000 14.44677 124 VAL B C 1
ATOM 3387 O O . VAL B 1 124 ? 45.96462 9.79549 195.21548 1.000 13.81359 124 VAL B O 1
ATOM 3391 N N . LYS B 1 125 ? 47.29067 10.13644 193.42039 1.000 12.16534 125 LYS B N 1
ATOM 3392 C CA . LYS B 1 125 ? 48.52600 10.24096 194.18290 1.000 11.60976 125 LYS B CA 1
ATOM 3393 C C . LYS B 1 125 ? 48.89834 11.71141 194.25570 1.000 11.68618 125 LYS B C 1
ATOM 3394 O O . LYS B 1 125 ? 48.90402 12.40150 193.23309 1.000 13.33833 125 LYS B O 1
ATOM 3400 N N . VAL B 1 126 ? 49.16110 12.19801 195.46444 1.000 11.74470 126 VAL B N 1
ATOM 3401 C CA . VAL B 1 126 ? 49.42300 13.61355 195.69661 1.000 13.66014 126 VAL B CA 1
ATOM 3402 C C . VAL B 1 126 ? 50.84876 13.74245 196.20964 1.000 13.54192 126 VAL B C 1
ATOM 3403 O O . VAL B 1 126 ? 51.19195 13.16569 197.24488 1.000 14.28173 126 VAL B O 1
ATOM 3407 N N . ILE B 1 127 ? 51.68616 14.46824 195.46391 1.000 11.52717 127 ILE B N 1
ATOM 3408 C CA . ILE B 1 127 ? 53.09136 14.67549 195.80318 1.000 12.23446 127 ILE B CA 1
ATOM 3409 C C . ILE B 1 127 ? 53.27918 16.16390 196.07788 1.000 12.09062 127 ILE B C 1
ATOM 3410 O O . ILE B 1 127 ? 53.11009 16.98882 195.17524 1.000 13.20040 127 ILE B O 1
ATOM 3415 N N . VAL B 1 128 ? 53.63514 16.51555 197.31165 1.000 12.23817 128 VAL B N 1
ATOM 3416 C CA . VAL B 1 128 ? 53.73528 17.91684 197.70138 1.000 11.80840 128 VAL B CA 1
ATOM 3417 C C . VAL B 1 128 ? 55.18959 18.36216 197.69978 1.000 13.34457 128 VAL B C 1
ATOM 3418 O O . VAL B 1 128 ? 56.04655 17.75550 198.36480 1.000 13.31556 128 VAL B O 1
ATOM 3422 N N . VAL B 1 129 ? 55.44890 19.45745 196.98422 1.000 11.56336 129 VAL B N 1
ATOM 3423 C CA . VAL B 1 129 ? 56.78742 19.98455 196.77527 1.000 14.47076 129 VAL B CA 1
ATOM 3424 C C . VAL B 1 129 ? 56.95882 21.35851 197.41048 1.000 13.68340 129 VAL B C 1
ATOM 3425 O O . VAL B 1 129 ? 58.00100 21.64499 198.00608 1.000 16.99821 129 VAL B O 1
ATOM 3429 N N . GLY B 1 130 ? 55.94897 22.21700 197.30796 1.000 14.90557 130 GLY B N 1
ATOM 3430 C CA . GLY B 1 130 ? 56.11238 23.59143 197.74986 1.000 16.95274 130 GLY B CA 1
ATOM 3431 C C . GLY B 1 130 ? 56.34131 23.67159 199.24719 1.000 17.45323 130 GLY B C 1
ATOM 3432 O O . GLY B 1 130 ? 55.68268 22.99203 200.03146 1.000 16.06504 130 GLY B O 1
ATOM 3433 N N . ASN B 1 131 ? 57.30405 24.53214 199.64941 1.000 16.56289 131 ASN B N 1
ATOM 3434 C CA . ASN B 1 131 ? 57.67075 24.63156 201.05637 1.000 19.99477 131 ASN B CA 1
ATOM 3435 C C . ASN B 1 131 ? 56.65204 25.43831 201.86268 1.000 17.63147 131 ASN B C 1
ATOM 3436 O O . ASN B 1 131 ? 56.00643 26.34941 201.33292 1.000 18.75800 131 ASN B O 1
ATOM 3441 N N . PRO B 1 132 ? 56.46561 25.10259 203.15576 1.000 18.66758 132 PRO B N 1
ATOM 3442 C CA . PRO B 1 132 ? 57.08330 23.96200 203.85839 1.000 20.42664 132 PRO B CA 1
ATOM 3443 C C . PRO B 1 132 ? 56.41051 22.63952 203.49509 1.000 16.77640 132 PRO B C 1
ATOM 3444 O O . PRO B 1 132 ? 55.21985 22.44437 203.76960 1.000 17.29758 132 PRO B O 1
ATOM 3448 N N . ALA B 1 133 ? 57.17716 21.74013 202.87844 1.000 15.95284 133 ALA B N 1
ATOM 3449 C CA . ALA B 1 133 ? 56.56563 20.62868 202.16062 1.000 15.79258 133 ALA B CA 1
ATOM 3450 C C . ALA B 1 133 ? 55.78561 19.71052 203.09051 1.000 14.26127 133 ALA B C 1
ATOM 3451 O O . ALA B 1 133 ? 54.63482 19.37214 202.80409 1.000 14.45345 133 ALA B O 1
ATOM 3453 N N . ASN B 1 134 ? 56.40000 19.27822 204.20051 1.000 13.14302 134 ASN B N 1
ATOM 3454 C CA . ASN B 1 134 ? 55.74561 18.28299 205.04979 1.000 13.09347 134 ASN B CA 1
ATOM 3455 C C . ASN B 1 134 ? 54.44921 18.82898 205.61624 1.000 14.51484 134 ASN B C 1
ATOM 3456 O O . ASN B 1 134 ? 53.41517 18.14882 205.61497 1.000 15.07553 134 ASN B O 1
ATOM 3461 N N . THR B 1 135 ? 54.49945 20.05188 206.14592 1.000 12.50560 135 THR B N 1
ATOM 3462 C CA . THR B 1 135 ? 53.31381 20.61291 206.78687 1.000 13.30772 135 THR B CA 1
ATOM 3463 C C . THR B 1 135 ? 52.24467 20.98957 205.76468 1.000 13.94037 135 THR B C 1
ATOM 3464 O O . THR B 1 135 ? 51.04934 20.82460 206.02805 1.000 14.13243 135 THR B O 1
ATOM 3468 N N . ASN B 1 136 ? 52.64960 21.49009 204.59246 1.000 14.40499 136 ASN B N 1
ATOM 3469 C CA . ASN B 1 136 ? 51.67833 21.70534 203.52552 1.000 15.11480 136 ASN B CA 1
ATOM 3470 C C . ASN B 1 136 ? 50.99177 20.40078 203.15201 1.000 14.90018 136 ASN B C 1
ATOM 3471 O O . ASN B 1 136 ? 49.77111 20.36375 202.93694 1.000 14.78186 136 ASN B O 1
ATOM 3476 N N . CYS B 1 137 ? 51.76685 19.31515 203.07916 1.000 13.20579 137 CYS B N 1
ATOM 3477 C CA . CYS B 1 137 ? 51.21646 18.00976 202.73753 1.000 13.87241 137 CYS B CA 1
ATOM 3478 C C . CYS B 1 137 ? 50.24082 17.52790 203.80679 1.000 14.56600 137 CYS B C 1
ATOM 3479 O O . CYS B 1 137 ? 49.13230 17.07294 203.49676 1.000 15.56353 137 CYS B O 1
ATOM 3482 N N . LEU B 1 138 ? 50.64091 17.63499 205.07614 1.000 13.07371 138 LEU B N 1
ATOM 3483 C CA . LEU B 1 138 ? 49.74382 17.29155 206.17710 1.000 13.12168 138 LEU B CA 1
ATOM 3484 C C . LEU B 1 138 ? 48.45019 18.10314 206.12679 1.000 14.51443 138 LEU B C 1
ATOM 3485 O O . LEU B 1 138 ? 47.36180 17.55576 206.33758 1.000 14.43729 138 LEU B O 1
ATOM 3490 N N . THR B 1 139 ? 48.55492 19.41396 205.85674 1.000 15.40149 139 THR B N 1
ATOM 3491 C CA . THR B 1 139 ? 47.37189 20.26689 205.76620 1.000 13.76837 139 THR B CA 1
ATOM 3492 C C . THR B 1 139 ? 46.43712 19.79718 204.66073 1.000 14.51148 139 THR B C 1
ATOM 3493 O O . THR B 1 139 ? 45.21700 19.70242 204.84959 1.000 14.76663 139 THR B O 1
ATOM 3497 N N . ALA B 1 140 ? 47.00014 19.50966 203.48885 1.000 14.22451 140 ALA B N 1
ATOM 3498 C CA . ALA B 1 140 ? 46.18044 19.05621 202.37450 1.000 14.80779 140 ALA B CA 1
ATOM 3499 C C . ALA B 1 140 ? 45.50406 17.73159 202.69837 1.000 14.52065 140 ALA B C 1
ATOM 3500 O O . ALA B 1 140 ? 44.32906 17.53740 202.38338 1.000 16.34546 140 ALA B O 1
ATOM 3502 N N . SER B 1 141 ? 46.23348 16.80896 203.32211 1.000 12.90256 141 SER B N 1
ATOM 3503 C CA . SER B 1 141 ? 45.65883 15.50515 203.64666 1.000 14.25906 141 SER B CA 1
ATOM 3504 C C . SER B 1 141 ? 44.51492 15.63330 204.64706 1.000 16.01682 141 SER B C 1
ATOM 3505 O O . SER B 1 141 ? 43.47549 14.98197 204.49438 1.000 16.41740 141 SER B O 1
ATOM 3508 N N . LYS B 1 142 ? 44.69275 16.45259 205.68871 1.000 16.43621 142 LYS B N 1
ATOM 3509 C CA . LYS B 1 142 ? 43.62799 16.63091 206.67156 1.000 16.51957 142 LYS B CA 1
ATOM 3510 C C . LYS B 1 142 ? 42.39331 17.26237 206.03949 1.000 19.11578 142 LYS B C 1
ATOM 3511 O O . LYS B 1 142 ? 41.26473 17.02106 206.49288 1.000 18.37048 142 LYS B O 1
ATOM 3513 N N . SER B 1 143 ? 42.58066 18.05326 204.98486 1.000 17.66276 143 SER B N 1
ATOM 3514 C CA . SER B 1 143 ? 41.48209 18.69049 204.27705 1.000 16.82222 143 SER B CA 1
ATOM 3515 C C . SER B 1 143 ? 40.89325 17.81426 203.17553 1.000 18.70030 143 SER B C 1
ATOM 3516 O O . SER B 1 143 ? 39.95874 18.24564 202.49599 1.000 20.00287 143 SER B O 1
ATOM 3519 N N . ALA B 1 144 ? 41.42006 16.60637 202.97939 1.000 15.53538 144 ALA B N 1
ATOM 3520 C CA . ALA B 1 144 ? 40.93645 15.67163 201.96144 1.000 15.30964 144 ALA B CA 1
ATOM 3521 C C . ALA B 1 144 ? 40.68935 14.31154 202.60712 1.000 16.97045 144 ALA B C 1
ATOM 3522 O O . ALA B 1 144 ? 41.34862 13.31803 202.28453 1.000 15.80086 144 ALA B O 1
ATOM 3524 N N . PRO B 1 145 ? 39.73765 14.23541 203.54262 1.000 16.07342 145 PRO B N 1
ATOM 3525 C CA . PRO B 1 145 ? 39.54539 12.98301 204.29554 1.000 15.68112 145 PRO B CA 1
ATOM 3526 C C . PRO B 1 145 ? 39.05144 11.81549 203.45611 1.000 16.24641 145 PRO B C 1
ATOM 3527 O O . PRO B 1 145 ? 39.18342 10.66885 203.90279 1.000 20.02350 145 PRO B O 1
ATOM 3531 N N . SER B 1 146 ? 38.49930 12.04931 202.26730 1.000 15.07234 146 SER B N 1
ATOM 3532 C CA . SER B 1 146 ? 38.01873 10.94687 201.44117 1.000 14.55909 146 SER B CA 1
ATOM 3533 C C . SER B 1 146 ? 39.10321 10.36683 200.54691 1.000 18.58325 146 SER B C 1
ATOM 3534 O O . SER B 1 146 ? 38.84345 9.37700 199.85181 1.000 17.34489 146 SER B O 1
ATOM 3537 N N . ILE B 1 147 ? 40.28617 10.96205 200.54308 1.000 17.00621 147 ILE B N 1
ATOM 3538 C CA . ILE B 1 147 ? 41.44677 10.43108 199.82939 1.000 16.28569 147 ILE B CA 1
ATOM 3539 C C . ILE B 1 147 ? 42.29130 9.66185 200.83983 1.000 15.24959 147 ILE B C 1
ATOM 3540 O O . ILE B 1 147 ? 42.60779 10.21485 201.90124 1.000 18.25625 147 ILE B O 1
ATOM 3545 N N . PRO B 1 148 ? 42.65604 8.40974 200.57312 1.000 15.87587 148 PRO B N 1
ATOM 3546 C CA . PRO B 1 148 ? 43.45375 7.65799 201.55197 1.000 15.60626 148 PRO B CA 1
ATOM 3547 C C . PRO B 1 148 ? 44.70189 8.44016 201.93938 1.000 14.98709 148 PRO B C 1
ATOM 3548 O O . PRO B 1 148 ? 45.38075 9.00963 201.08172 1.000 16.37563 148 PRO B O 1
ATOM 3552 N N . LYS B 1 149 ? 44.97433 8.51202 203.24967 1.000 16.77475 149 LYS B N 1
ATOM 3553 C CA . LYS B 1 149 ? 46.09827 9.32469 203.70122 1.000 14.97454 149 LYS B CA 1
ATOM 3554 C C . LYS B 1 149 ? 47.41183 8.81103 203.13266 1.000 14.54345 149 LYS B C 1
ATOM 3555 O O . LYS B 1 149 ? 48.35098 9.59733 202.95245 1.000 15.90670 149 LYS B O 1
ATOM 3561 N N . GLU B 1 150 ? 47.48854 7.50701 202.83315 1.000 13.57155 150 GLU B N 1
ATOM 3562 C CA A GLU B 1 150 ? 48.69877 6.92262 202.26345 0.528 16.09351 150 GLU B CA 1
ATOM 3563 C CA B GLU B 1 150 ? 48.70743 6.93616 202.26787 0.472 16.08690 150 GLU B CA 1
ATOM 3564 C C . GLU B 1 150 ? 48.98116 7.43314 200.85408 1.000 14.08211 150 GLU B C 1
ATOM 3565 O O . GLU B 1 150 ? 50.10432 7.25246 200.35555 1.000 14.72349 150 GLU B O 1
ATOM 3576 N N . ASN B 1 151 ? 47.99821 8.05578 200.20140 1.000 15.01948 151 ASN B N 1
ATOM 3577 C CA . ASN B 1 151 ? 48.17089 8.57621 198.84534 1.000 15.69971 151 ASN B CA 1
ATOM 3578 C C . ASN B 1 151 ? 48.89068 9.91817 198.81485 1.000 14.22619 151 ASN B C 1
ATOM 3579 O O . ASN B 1 151 ? 49.17906 10.42504 197.72389 1.000 13.87459 151 ASN B O 1
ATOM 3584 N N . PHE B 1 152 ? 49.16583 10.50566 199.97361 1.000 12.17836 152 PHE B N 1
ATOM 3585 C CA . PHE B 1 152 ? 49.84728 11.78335 200.08908 1.000 14.19763 152 PHE B CA 1
ATOM 3586 C C . PHE B 1 152 ? 51.31323 11.55315 200.41206 1.000 13.79187 152 PHE B C 1
ATOM 3587 O O . PHE B 1 152 ? 51.64907 10.70028 201.22992 1.000 16.43641 152 PHE B O 1
ATOM 3595 N N . SER B 1 153 ? 52.18349 12.32082 199.76828 1.000 14.05938 153 SER B N 1
ATOM 3596 C CA . SER B 1 153 ? 53.59998 12.22050 200.06290 1.000 13.19588 153 SER B CA 1
ATOM 3597 C C . SER B 1 153 ? 54.21208 13.58696 199.84657 1.000 14.06973 153 SER B C 1
ATOM 3598 O O . SER B 1 153 ? 53.65900 14.41709 199.12616 1.000 14.80563 153 SER B O 1
ATOM 3601 N N . CYS B 1 154 ? 55.36203 13.82830 200.47151 1.000 14.00173 154 CYS B N 1
ATOM 3602 C CA . CYS B 1 154 ? 56.05572 15.07316 200.19345 1.000 13.98930 154 CYS B CA 1
ATOM 3603 C C . CYS B 1 154 ? 57.49785 14.75770 199.83069 1.000 14.54561 154 CYS B C 1
ATOM 3604 O O . CYS B 1 154 ? 58.01223 13.67204 200.11275 1.000 13.34604 154 CYS B O 1
ATOM 3607 N N . LEU B 1 155 ? 58.12774 15.70963 199.14453 1.000 12.11979 155 LEU B N 1
ATOM 3608 C CA . LEU B 1 155 ? 59.39179 15.46670 198.47009 1.000 11.16075 155 LEU B CA 1
ATOM 3609 C C . LEU B 1 155 ? 60.55489 15.67152 199.43081 1.000 13.84167 155 LEU B C 1
ATOM 3610 O O . LEU B 1 155 ? 60.86976 16.80496 199.79785 1.000 18.58251 155 LEU B O 1
ATOM 3615 N N . THR B 1 156 ? 61.20457 14.57551 199.81792 1.000 11.94696 156 THR B N 1
ATOM 3616 C CA . THR B 1 156 ? 62.55077 14.62721 200.36435 1.000 13.25383 156 THR B CA 1
ATOM 3617 C C . THR B 1 156 ? 63.53917 13.96868 199.42078 1.000 13.64024 156 THR B C 1
ATOM 3618 O O . THR B 1 156 ? 64.71150 13.81522 199.76828 1.000 15.07063 156 THR B O 1
ATOM 3622 N N . ARG B 1 157 ? 63.08480 13.56988 198.23166 1.000 12.75622 157 ARG B N 1
ATOM 3623 C CA . ARG B 1 157 ? 63.97665 12.90108 197.29312 1.000 15.39551 157 ARG B CA 1
ATOM 3624 C C . ARG B 1 157 ? 65.10425 13.81439 196.82637 1.000 13.44896 157 ARG B C 1
ATOM 3625 O O . ARG B 1 157 ? 66.17345 13.32187 196.44771 1.000 13.21791 157 ARG B O 1
ATOM 3633 N N . LEU B 1 158 ? 64.90854 15.14165 196.84983 1.000 12.87881 158 LEU B N 1
ATOM 3634 C CA . LEU B 1 158 ? 66.03430 16.01589 196.51445 1.000 12.37335 158 LEU B CA 1
ATOM 3635 C C . LEU B 1 158 ? 67.11724 15.94654 197.58686 1.000 13.50133 158 LEU B C 1
ATOM 3636 O O . LEU B 1 158 ? 68.30926 15.84366 197.27147 1.000 14.92962 158 LEU B O 1
ATOM 3641 N N . ASP B 1 159 ? 66.72263 15.98638 198.86310 1.000 13.51991 159 ASP B N 1
ATOM 3642 C CA . ASP B 1 159 ? 67.69507 15.80412 199.94375 1.000 12.87509 159 ASP B CA 1
ATOM 3643 C C . ASP B 1 159 ? 68.39390 14.45954 199.81433 1.000 13.85613 159 ASP B C 1
ATOM 3644 O O . ASP B 1 159 ? 69.61066 14.35473 200.00781 1.000 13.63890 159 ASP B O 1
ATOM 3649 N N . HIS B 1 160 ? 67.61501 13.42008 199.49250 1.000 12.38788 160 HIS B N 1
ATOM 3650 C CA . HIS B 1 160 ? 68.12688 12.06986 199.27360 1.000 13.38583 160 HIS B CA 1
ATOM 3651 C C . HIS B 1 160 ? 69.19895 12.05699 198.19179 1.000 14.85696 160 HIS B C 1
ATOM 3652 O O . HIS B 1 160 ? 70.30168 11.53594 198.39445 1.000 15.07374 160 HIS B O 1
ATOM 3659 N N . ASN B 1 161 ? 68.88569 12.63203 197.02548 1.000 12.10472 161 ASN B N 1
ATOM 3660 C CA . ASN B 1 161 ? 69.85652 12.64969 195.93594 1.000 13.76523 161 ASN B CA 1
ATOM 3661 C C . ASN B 1 161 ? 71.07377 13.49263 196.29554 1.000 13.36725 161 ASN B C 1
ATOM 3662 O O . ASN B 1 161 ? 72.19900 13.14336 195.93811 1.000 13.71264 161 ASN B O 1
ATOM 3667 N N . ARG B 1 162 ? 70.87188 14.58569 197.03562 1.000 12.13656 162 ARG B N 1
ATOM 3668 C CA . ARG B 1 162 ? 71.99920 15.41059 197.47477 1.000 13.52537 162 ARG B CA 1
ATOM 3669 C C . ARG B 1 162 ? 72.92892 14.63331 198.39725 1.000 13.55558 162 ARG B C 1
ATOM 3670 O O . ARG B 1 162 ? 74.16324 14.75475 198.30717 1.000 14.76507 162 ARG B O 1
ATOM 3678 N N . ALA B 1 163 ? 72.35108 13.83412 199.30052 1.000 14.10952 163 ALA B N 1
ATOM 3679 C CA . ALA B 1 163 ? 73.14859 13.00074 200.18866 1.000 12.88184 163 ALA B CA 1
ATOM 3680 C C . ALA B 1 163 ? 73.96361 11.98311 199.39704 1.000 15.60745 163 ALA B C 1
ATOM 3681 O O . ALA B 1 163 ? 75.16700 11.81709 199.64214 1.000 14.29514 163 ALA B O 1
ATOM 3683 N N . LYS B 1 164 ? 73.32699 11.30055 198.43141 1.000 12.50758 164 LYS B N 1
ATOM 3684 C CA . LYS B 1 164 ? 74.06650 10.36896 197.57492 1.000 15.03686 164 LYS B CA 1
ATOM 3685 C C . LYS B 1 164 ? 75.23494 11.07183 196.89695 1.000 14.95623 164 LYS B C 1
ATOM 3686 O O . LYS B 1 164 ? 76.34887 10.52551 196.82882 1.000 17.21651 164 LYS B O 1
ATOM 3692 N N . ALA B 1 165 ? 75.00554 12.30122 196.41310 1.000 12.91105 165 ALA B N 1
ATOM 3693 C CA . ALA B 1 165 ? 76.04834 13.03243 195.69973 1.000 14.27272 165 ALA B CA 1
ATOM 3694 C C . ALA B 1 165 ? 77.23256 13.36160 196.60658 1.000 16.01513 165 ALA B C 1
ATOM 3695 O O . ALA B 1 165 ? 78.39123 13.31823 196.16938 1.000 17.29547 165 ALA B O 1
ATOM 3697 N N . GLN B 1 166 ? 76.97093 13.69179 197.87574 1.000 14.64152 166 GLN B N 1
ATOM 3698 C CA . GLN B 1 166 ? 78.07026 14.03164 198.77564 1.000 13.64063 166 GLN B CA 1
ATOM 3699 C C . GLN B 1 166 ? 78.91311 12.80534 199.11527 1.000 15.17858 166 GLN B C 1
ATOM 3700 O O . GLN B 1 166 ? 80.14540 12.89683 199.19434 1.000 15.18103 166 GLN B O 1
ATOM 3706 N N . ILE B 1 167 ? 78.26677 11.65561 199.32362 1.000 13.07270 167 ILE B N 1
ATOM 3707 C CA . ILE B 1 167 ? 78.99427 10.40840 199.52424 1.000 13.93768 167 ILE B CA 1
ATOM 3708 C C . ILE B 1 167 ? 79.80787 10.07144 198.27961 1.000 16.27929 167 ILE B C 1
ATOM 3709 O O . ILE B 1 167 ? 80.98178 9.69548 198.36915 1.000 17.22855 167 ILE B O 1
ATOM 3714 N N . ALA B 1 168 ? 79.20442 10.22165 197.09705 1.000 14.68161 168 ALA B N 1
ATOM 3715 C CA . ALA B 1 168 ? 79.91740 9.89863 195.86340 1.000 16.26276 168 ALA B CA 1
ATOM 3716 C C . ALA B 1 168 ? 81.15354 10.78019 195.68102 1.000 18.52542 168 ALA B C 1
ATOM 3717 O O . ALA B 1 168 ? 82.20190 10.30524 195.22906 1.000 19.55896 168 ALA B O 1
ATOM 3719 N N . LEU B 1 169 ? 81.06553 12.05659 196.05543 1.000 15.83340 169 LEU B N 1
ATOM 3720 C CA . LEU B 1 169 ? 82.22117 12.94250 195.93585 1.000 15.52704 169 LEU B CA 1
ATOM 3721 C C . LEU B 1 169 ? 83.35340 12.52071 196.87200 1.000 17.34404 169 LEU B C 1
ATOM 3722 O O . LEU B 1 169 ? 84.53325 12.56590 196.49806 1.000 19.95664 169 LEU B O 1
ATOM 3727 N N . LYS B 1 170 ? 83.01593 12.10124 198.09261 1.000 16.51579 170 LYS B N 1
ATOM 3728 C CA . LYS B 1 170 ? 84.03604 11.66622 199.03989 1.000 17.55479 170 LYS B CA 1
ATOM 3729 C C . LYS B 1 170 ? 84.70181 10.35802 198.62449 1.000 16.62137 170 LYS B C 1
ATOM 3730 O O . LYS B 1 170 ? 85.84841 10.09804 199.00858 1.000 17.76567 170 LYS B O 1
ATOM 3736 N N . LEU B 1 171 ? 84.01116 9.51267 197.85981 1.000 16.22391 171 LEU B N 1
ATOM 3737 C CA . LEU B 1 171 ? 84.53290 8.19893 197.52414 1.000 19.14667 171 LEU B CA 1
ATOM 3738 C C . LEU B 1 171 ? 84.98679 8.05947 196.07740 1.000 18.64087 171 LEU B C 1
ATOM 3739 O O . LEU B 1 171 ? 85.63068 7.05890 195.74862 1.000 19.91560 171 LEU B O 1
ATOM 3744 N N . GLY B 1 172 ? 84.68560 9.02046 195.20776 1.000 19.07771 172 GLY B N 1
ATOM 3745 C CA . GLY B 1 172 ? 85.14266 8.92326 193.83131 1.000 19.18564 172 GLY B CA 1
ATOM 3746 C C . GLY B 1 172 ? 84.34482 7.98912 192.94823 1.000 19.06152 172 GLY B C 1
ATOM 3747 O O . GLY B 1 172 ? 84.87624 7.47483 191.95862 1.000 24.16930 172 GLY B O 1
ATOM 3748 N N . VAL B 1 173 ? 83.07078 7.75847 193.26951 1.000 15.74611 173 VAL B N 1
ATOM 3749 C CA . VAL B 1 173 ? 82.19767 6.87716 192.50987 1.000 17.75362 173 VAL B CA 1
ATOM 3750 C C . VAL B 1 173 ? 81.01199 7.70695 192.01595 1.000 17.07690 173 VAL B C 1
ATOM 3751 O O . VAL B 1 173 ? 80.86024 8.87181 192.36773 1.000 19.44164 173 VAL B O 1
ATOM 3755 N N . THR B 1 174 ? 80.17647 7.10836 191.17706 1.000 20.53811 174 THR B N 1
ATOM 3756 C CA . THR B 1 174 ? 78.98842 7.84505 190.77282 1.000 20.38307 174 THR B CA 1
ATOM 3757 C C . THR B 1 174 ? 77.92543 7.71142 191.86026 1.000 19.48306 174 THR B C 1
ATOM 3758 O O . THR B 1 174 ? 77.88217 6.72187 192.59719 1.000 20.93132 174 THR B O 1
ATOM 3762 N N . ALA B 1 175 ? 77.07481 8.73374 191.97705 1.000 18.67961 175 ALA B N 1
ATOM 3763 C CA . ALA B 1 175 ? 76.07104 8.73078 193.04182 1.000 18.69546 175 ALA B CA 1
ATOM 3764 C C . ALA B 1 175 ? 75.15093 7.52423 192.96440 1.000 20.70311 175 ALA B C 1
ATOM 3765 O O . ALA B 1 175 ? 74.62919 7.07317 193.99229 1.000 22.12835 175 ALA B O 1
ATOM 3767 N N . ASN B 1 176 ? 74.93533 6.98038 191.76955 1.000 19.58857 176 ASN B N 1
ATOM 3768 C CA . ASN B 1 176 ? 74.04666 5.83456 191.69897 1.000 22.27921 176 ASN B CA 1
ATOM 3769 C C . ASN B 1 176 ? 74.68745 4.55526 192.22318 1.000 24.11111 176 ASN B C 1
ATOM 3770 O O . ASN B 1 176 ? 73.97231 3.56546 192.40236 1.000 25.48824 176 ASN B O 1
ATOM 3775 N N . ASP B 1 177 ? 75.99785 4.53903 192.48524 1.000 19.71464 177 ASP B N 1
ATOM 3776 C CA . ASP B 1 177 ? 76.53936 3.39686 193.21695 1.000 21.76277 177 ASP B CA 1
ATOM 3777 C C . ASP B 1 177 ? 76.34956 3.50853 194.71580 1.000 19.69586 177 ASP B C 1
ATOM 3778 O O . ASP B 1 177 ? 76.82980 2.63406 195.44419 1.000 18.78701 177 ASP B O 1
ATOM 3783 N N . VAL B 1 178 ? 75.70162 4.55541 195.19799 1.000 16.70981 178 VAL B N 1
ATOM 3784 C CA . VAL B 1 178 ? 75.38192 4.68503 196.61371 1.000 14.82278 178 VAL B CA 1
ATOM 3785 C C . VAL B 1 178 ? 73.90880 4.35657 196.76816 1.000 18.18067 178 VAL B C 1
ATOM 3786 O O . VAL B 1 178 ? 73.07111 4.90436 196.04202 1.000 21.37383 178 VAL B O 1
ATOM 3790 N N . LYS B 1 179 ? 73.57966 3.45774 197.68231 1.000 16.44899 179 LYS B N 1
ATOM 3791 C CA . LYS B 1 179 ? 72.16982 3.16620 197.88428 1.000 16.93134 179 LYS B CA 1
ATOM 3792 C C . LYS B 1 179 ? 71.83792 3.13029 199.36179 1.000 17.46702 179 LYS B C 1
ATOM 3793 O O . LYS B 1 179 ? 72.70535 2.97461 200.22814 1.000 16.85223 179 LYS B O 1
ATOM 3799 N N . ASN B 1 180 ? 70.54429 3.29408 199.62006 1.000 14.13639 180 ASN B N 1
ATOM 3800 C CA . ASN B 1 180 ? 69.96758 3.09615 200.94409 1.000 12.78537 180 ASN B CA 1
ATOM 3801 C C . ASN B 1 180 ? 70.47932 4.11800 201.94752 1.000 14.54259 180 ASN B C 1
ATOM 3802 O O . ASN B 1 180 ? 70.53637 3.84711 203.13969 1.000 14.78983 180 ASN B O 1
ATOM 3807 N N . VAL B 1 181 ? 70.82009 5.31713 201.45912 1.000 16.25934 181 VAL B N 1
ATOM 3808 C CA . VAL B 1 181 ? 70.79161 6.48410 202.32678 1.000 14.27209 181 VAL B CA 1
ATOM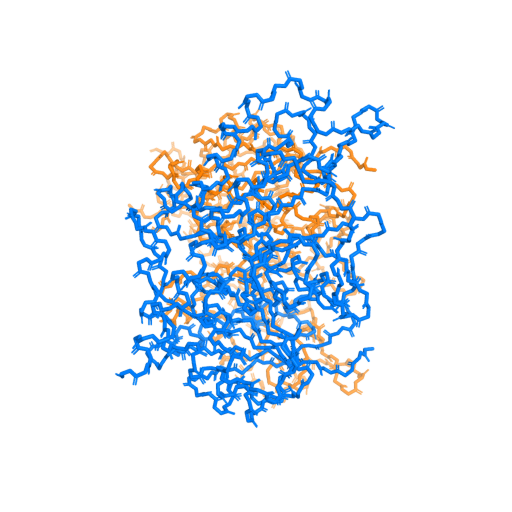 3809 C C . VAL B 1 181 ? 69.34429 6.71369 202.75229 1.000 13.64992 181 VAL B C 1
ATOM 3810 O O . VAL B 1 181 ? 68.40084 6.26366 202.09742 1.000 15.69605 181 VAL B O 1
ATOM 3814 N N . ILE B 1 182 ? 69.16966 7.41541 203.87084 1.000 13.44845 182 ILE B N 1
ATOM 3815 C CA . ILE B 1 182 ? 67.83670 7.75293 204.37100 1.000 13.32515 182 ILE B CA 1
ATOM 3816 C C . ILE B 1 182 ? 67.79821 9.22396 204.74351 1.000 15.34333 182 ILE B C 1
ATOM 3817 O O . ILE B 1 182 ? 68.68756 9.71500 205.44249 1.000 15.14562 182 ILE B O 1
ATOM 3822 N N . ILE B 1 183 ? 66.74436 9.91666 204.32786 1.000 12.30548 183 ILE B N 1
ATOM 3823 C CA . ILE B 1 183 ? 66.45360 11.24502 204.84090 1.000 10.90312 183 ILE B CA 1
ATOM 3824 C C . ILE B 1 183 ? 65.29350 11.06803 205.80233 1.000 12.31124 183 ILE B C 1
ATOM 3825 O O . ILE B 1 183 ? 64.18868 10.72743 205.37215 1.000 14.05698 183 ILE B O 1
ATOM 3830 N N . TRP B 1 184 ? 65.54315 11.24188 207.10014 1.000 11.58210 184 TRP B N 1
ATOM 3831 C CA . TRP B 1 184 ? 64.47906 11.16035 208.09505 1.000 12.99692 184 TRP B CA 1
ATOM 3832 C C . TRP B 1 184 ? 63.92153 12.54787 208.37231 1.000 11.51948 184 TRP B C 1
ATOM 3833 O O . TRP B 1 184 ? 64.68584 13.49121 208.59191 1.000 13.02872 184 TRP B O 1
ATOM 3844 N N . GLY B 1 185 ? 62.59991 12.66017 208.41249 1.000 11.05561 185 GLY B N 1
ATOM 3845 C CA . GLY B 1 185 ? 61.95199 13.78139 209.07527 1.000 12.45208 185 GLY B CA 1
ATOM 3846 C C . GLY B 1 185 ? 61.51688 14.87394 208.10931 1.000 13.08210 185 GLY B C 1
ATOM 3847 O O . GLY B 1 185 ? 60.83218 14.60571 207.12377 1.000 14.50721 185 GLY B O 1
ATOM 3848 N N . ASN B 1 186 ? 61.88633 16.11383 208.42565 1.000 14.23213 186 ASN B N 1
ATOM 3849 C CA . ASN B 1 186 ? 61.36185 17.30064 207.76106 1.000 12.69184 186 ASN B CA 1
ATOM 3850 C C . ASN B 1 186 ? 62.22214 17.67760 206.56331 1.000 16.08677 186 ASN B C 1
ATOM 3851 O O . ASN B 1 186 ? 63.45093 17.60124 206.61697 1.000 16.55713 186 ASN B O 1
ATOM 3856 N N . HIS B 1 187 ? 61.57439 18.10941 205.48303 1.000 13.57161 187 HIS B N 1
ATOM 3857 C CA . HIS B 1 187 ? 62.30705 18.75373 204.39014 1.000 16.41924 187 HIS B CA 1
ATOM 3858 C C . HIS B 1 187 ? 62.69135 20.16200 204.84776 1.000 17.35508 187 HIS B C 1
ATOM 3859 O O . HIS B 1 187 ? 62.02961 21.16020 204.54591 1.000 19.61054 187 HIS B O 1
ATOM 3866 N N . SER B 1 188 ? 63.78727 20.23831 205.59632 1.000 16.07061 188 SER B N 1
ATOM 3867 C CA . SER B 1 188 ? 64.20817 21.46705 206.26005 1.000 18.82065 188 SER B CA 1
ATOM 3868 C C . SER B 1 188 ? 65.62358 21.26898 206.77608 1.000 21.35182 188 SER B C 1
ATOM 3869 O O . SER B 1 188 ? 66.21281 20.18950 206.65133 1.000 18.20784 188 SER B O 1
ATOM 3872 N N . SER B 1 189 ? 66.13599 22.30473 207.43187 1.000 18.97266 189 SER B N 1
ATOM 3873 C CA . SER B 1 189 ? 67.47759 22.22144 207.98060 1.000 19.32484 189 SER B CA 1
ATOM 3874 C C . SER B 1 189 ? 67.58320 21.29082 209.17729 1.000 18.26651 189 SER B C 1
ATOM 3875 O O . SER B 1 189 ? 68.70168 21.12228 209.66073 1.000 19.81577 189 SER B O 1
ATOM 3878 N N . THR B 1 190 ? 66.49204 20.67827 209.66376 1.000 14.79365 190 THR B N 1
ATOM 3879 C CA . THR B 1 190 ? 66.61609 19.67288 210.71821 1.000 14.41963 190 THR B CA 1
ATOM 3880 C C . THR B 1 190 ? 66.55972 18.25210 210.18993 1.000 15.71176 190 THR B C 1
ATOM 3881 O O . THR B 1 190 ? 66.63698 17.31705 210.99082 1.000 18.82506 190 THR B O 1
ATOM 3885 N N . GLN B 1 191 ? 66.41311 18.06731 208.87898 1.000 13.97764 191 GLN B N 1
ATOM 3886 C CA . GLN B 1 191 ? 66.43085 16.72869 208.30496 1.000 14.26261 191 GLN B CA 1
ATOM 3887 C C . GLN B 1 191 ? 67.66100 15.96416 208.77617 1.000 15.22066 191 GLN B C 1
ATOM 3888 O O . GLN B 1 191 ? 68.72694 16.54657 209.00055 1.000 17.96506 191 GLN B O 1
ATOM 3894 N N . TYR B 1 192 ? 67.51713 14.64652 208.89797 1.000 14.75101 192 TYR B N 1
ATOM 3895 C CA . TYR B 1 192 ? 68.64463 13.78797 209.26640 1.000 13.65971 192 TYR B CA 1
ATOM 3896 C C . TYR B 1 192 ? 69.05255 12.93567 208.06975 1.000 14.43194 192 TYR B C 1
ATOM 3897 O O . TYR B 1 192 ? 68.36789 11.95149 207.74443 1.000 15.20874 192 TYR B O 1
ATOM 3906 N N . PRO B 1 193 ? 70.15753 13.26375 207.38708 1.000 13.74739 193 PRO B N 1
ATOM 3907 C CA . PRO B 1 193 ? 70.70004 12.39712 206.33146 1.000 15.22999 193 PRO B CA 1
ATOM 3908 C C . PRO B 1 193 ? 71.51213 11.27748 206.96286 1.000 14.43661 193 PRO B C 1
ATOM 3909 O O . PRO B 1 193 ? 72.59567 11.50557 207.51228 1.000 16.50926 193 PRO B O 1
ATOM 3913 N N . ASP B 1 194 ? 70.97250 10.06860 206.90580 1.000 13.69775 194 ASP B N 1
ATOM 3914 C CA . ASP B 1 194 ? 71.44483 8.91654 207.66813 1.000 16.37651 194 ASP B CA 1
ATOM 3915 C C . ASP B 1 194 ? 72.08138 7.92950 206.70103 1.000 14.47619 194 ASP B C 1
ATOM 3916 O O . ASP B 1 194 ? 71.48353 7.59585 205.67132 1.000 15.28913 194 ASP B O 1
ATOM 3921 N N . VAL B 1 195 ? 73.31351 7.50109 206.99222 1.000 15.46053 195 VAL B N 1
ATOM 3922 C CA . VAL B 1 195 ? 73.96640 6.51200 206.14960 1.000 14.23094 195 VAL B CA 1
ATOM 3923 C C . VAL B 1 195 ? 74.33875 5.25783 206.92692 1.000 15.27614 195 VAL B C 1
ATOM 3924 O O . VAL B 1 195 ? 75.09941 4.42859 206.42429 1.000 17.36150 195 VAL B O 1
ATOM 3928 N N . ASN B 1 196 ? 73.79225 5.08600 208.13490 1.000 15.84589 196 ASN B N 1
ATOM 3929 C CA . ASN B 1 196 ? 74.06768 3.87531 208.90430 1.000 15.54640 196 ASN B CA 1
ATOM 3930 C C . ASN B 1 196 ? 73.64963 2.60425 208.18543 1.000 17.37963 196 ASN B C 1
ATOM 3931 O O . ASN B 1 196 ? 74.18502 1.53254 208.49035 1.000 20.58538 196 ASN B O 1
ATOM 3936 N N . HIS B 1 197 ? 72.70589 2.68869 207.25357 1.000 16.45485 197 HIS B N 1
ATOM 3937 C CA . HIS B 1 197 ? 72.19166 1.51283 206.57259 1.000 14.60469 197 HIS B CA 1
ATOM 3938 C C . HIS B 1 197 ? 72.50626 1.53483 205.08744 1.000 17.28039 197 HIS B C 1
ATOM 3939 O O . HIS B 1 197 ? 71.95022 0.72890 204.32786 1.000 20.19863 197 HIS B O 1
ATOM 3946 N N . ALA B 1 198 ? 73.38595 2.43206 204.66487 1.000 14.73594 198 ALA B N 1
ATOM 3947 C CA . ALA B 1 198 ? 73.67040 2.65174 203.25845 1.000 15.29197 198 ALA B CA 1
ATOM 3948 C C . ALA B 1 198 ? 74.85457 1.80422 202.82735 1.000 17.85086 198 ALA B C 1
ATOM 3949 O O . ALA B 1 198 ? 75.71902 1.46231 203.63417 1.000 17.41711 198 ALA B O 1
ATOM 3951 N N . LYS B 1 199 ? 74.88190 1.47646 201.53874 1.000 17.04037 199 LYS B N 1
ATOM 3952 C CA . LYS B 1 199 ? 75.96037 0.71807 200.92799 1.000 15.28470 199 LYS B CA 1
ATOM 3953 C C . LYS B 1 199 ? 76.48162 1.49343 199.73523 1.000 17.76476 199 LYS B C 1
ATOM 3954 O O . LYS B 1 199 ? 75.74244 2.23244 199.08565 1.000 17.85955 199 LYS B O 1
ATOM 3960 N N . VAL B 1 200 ? 77.74495 1.28452 199.41303 1.000 18.27756 200 VAL B N 1
ATOM 3961 C CA . VAL B 1 200 ? 78.31853 1.87717 198.21537 1.000 16.77245 200 VAL B CA 1
ATOM 3962 C C . VAL B 1 200 ? 79.13333 0.80807 197.50601 1.000 23.72899 200 VAL B C 1
ATOM 3963 O O . VAL B 1 200 ? 79.78876 -0.01791 198.14986 1.000 21.34242 200 VAL B O 1
ATOM 3967 N N . LYS B 1 201 ? 79.05436 0.79533 196.18046 1.000 20.71370 201 LYS B N 1
ATOM 3968 C CA . LYS B 1 201 ? 79.86906 -0.12086 195.39717 1.000 22.36156 201 LYS B CA 1
ATOM 3969 C C . LYS B 1 201 ? 81.23922 0.51075 195.18134 1.000 24.27178 201 LYS B C 1
ATOM 3970 O O . LYS B 1 201 ? 81.34252 1.59638 194.60157 1.000 22.60123 201 LYS B O 1
ATOM 3976 N N . LEU B 1 202 ? 82.28417 -0.15802 195.66938 1.000 22.69207 202 LEU B N 1
ATOM 3977 C CA . LEU B 1 202 ? 83.65911 0.31030 195.56553 1.000 27.65135 202 LEU B CA 1
ATOM 3978 C C . LEU B 1 202 ? 84.50834 -0.79626 194.96790 1.000 32.10291 202 LEU B C 1
ATOM 3979 O O . LEU B 1 202 ? 84.50578 -1.91982 195.47882 1.000 32.52792 202 LEU B O 1
ATOM 3984 N N . GLN B 1 203 ? 85.22722 -0.47560 193.88785 1.000 31.33480 203 GLN B N 1
ATOM 3985 C CA . GLN B 1 203 ? 86.07430 -1.44661 193.19358 1.000 36.33804 203 GLN B CA 1
ATOM 3986 C C . GLN B 1 203 ? 85.30481 -2.72708 192.87928 1.000 37.58943 203 GLN B C 1
ATOM 3987 O O . GLN B 1 203 ? 85.87449 -3.81954 192.84048 1.000 43.71553 203 GLN B O 1
ATOM 3993 N N . GLY B 1 204 ? 83.99646 -2.59985 192.67050 1.000 36.59296 204 GLY B N 1
ATOM 3994 C CA . GLY B 1 204 ? 83.15070 -3.71554 192.31192 1.000 34.41197 204 GLY B CA 1
ATOM 3995 C C . GLY B 1 204 ? 82.43687 -4.39178 193.46386 1.000 39.14283 204 GLY B C 1
ATOM 3996 O O . GLY B 1 204 ? 81.59308 -5.26299 193.21633 1.000 40.62888 204 GLY B O 1
ATOM 3997 N N . LYS B 1 205 ? 82.72896 -4.01994 194.70725 1.000 35.94406 205 LYS B N 1
ATOM 3998 C CA . LYS B 1 205 ? 82.15160 -4.69120 195.86246 1.000 33.33460 205 LYS B CA 1
ATOM 3999 C C . LYS B 1 205 ? 81.35563 -3.71519 196.71509 1.000 26.95294 205 LYS B C 1
ATOM 4000 O O . LYS B 1 205 ? 81.76873 -2.56795 196.91169 1.000 29.89788 205 LYS B O 1
ATOM 4006 N N . GLU B 1 206 ? 80.22559 -4.18752 197.23598 1.000 32.01879 206 GLU B N 1
ATOM 4007 C CA . GLU B 1 206 ? 79.40078 -3.37937 198.12121 1.000 31.88017 206 GLU B CA 1
ATOM 4008 C C . GLU B 1 206 ? 80.01301 -3.34781 199.51238 1.000 31.07191 206 GLU B C 1
ATOM 4009 O O . GLU B 1 206 ? 80.38224 -4.38764 200.06518 1.000 32.38138 206 GLU B O 1
ATOM 4015 N N . VAL B 1 207 ? 80.10655 -2.15333 200.07893 1.000 20.58673 207 VAL B N 1
ATOM 4016 C CA . VAL B 1 207 ? 80.65092 -1.95527 201.41183 1.000 20.06226 207 VAL B CA 1
ATOM 4017 C C . VAL B 1 207 ? 79.75597 -0.94091 202.10710 1.000 19.48065 207 VAL B C 1
ATOM 4018 O O . VAL B 1 207 ? 79.08613 -0.13309 201.45483 1.000 19.58153 207 VAL B O 1
ATOM 4022 N N . GLY B 1 208 ? 79.71511 -0.99844 203.43596 1.000 19.71141 208 GLY B N 1
ATOM 4023 C CA . GLY B 1 208 ? 78.98586 0.01808 204.17588 1.000 17.67510 208 GLY B CA 1
ATOM 4024 C C . GLY B 1 208 ? 79.60308 1.39127 203.98591 1.000 18.07988 208 GLY B C 1
ATOM 4025 O O . GLY B 1 208 ? 80.80998 1.53230 203.75018 1.000 18.08697 208 GLY B O 1
ATOM 4026 N N . VAL B 1 209 ? 78.76964 2.42948 204.07640 1.000 18.27483 209 VAL B N 1
ATOM 4027 C CA . VAL B 1 209 ? 79.28587 3.76255 203.76346 1.000 16.73020 209 VAL B CA 1
ATOM 4028 C C . VAL B 1 209 ? 80.21057 4.24152 204.88817 1.000 17.45990 209 VAL B C 1
ATOM 4029 O O . VAL B 1 209 ? 81.25563 4.85486 204.63355 1.000 17.77999 209 VAL B O 1
ATOM 4033 N N . TYR B 1 210 ? 79.85757 3.95947 206.15349 1.000 16.10075 210 TYR B N 1
ATOM 4034 C CA . TYR B 1 210 ? 80.75034 4.31889 207.25303 1.000 14.97998 210 TYR B CA 1
ATOM 4035 C C . TYR B 1 210 ? 82.09814 3.62524 207.09950 1.000 15.69377 210 TYR B C 1
ATOM 4036 O O . TYR B 1 210 ? 83.15210 4.23197 207.32767 1.000 17.90193 210 TYR B O 1
ATOM 4045 N N . GLU B 1 211 ? 82.07557 2.35080 206.71162 1.000 15.69676 211 GLU B N 1
ATOM 4046 C CA . GLU B 1 211 ? 83.31196 1.61098 206.48153 1.000 18.37513 211 GLU B CA 1
ATOM 4047 C C . GLU B 1 211 ? 84.11859 2.20261 205.33523 1.000 20.51697 211 GLU B C 1
ATOM 4048 O O . GLU B 1 211 ? 85.35820 2.23463 205.38177 1.000 19.78943 211 GLU B O 1
ATOM 4054 N N . ALA B 1 212 ? 83.43965 2.64985 204.28141 1.000 21.08698 212 ALA B N 1
ATOM 4055 C CA . ALA B 1 212 ? 84.15342 3.16641 203.12159 1.000 18.86964 212 ALA B CA 1
ATOM 4056 C C . ALA B 1 212 ? 84.78463 4.52489 203.40944 1.000 17.51527 212 ALA B C 1
ATOM 4057 O O . ALA B 1 212 ? 85.88477 4.81482 202.92459 1.000 22.45603 212 ALA B O 1
ATOM 4059 N N . LEU B 1 213 ? 84.11534 5.35939 204.20823 1.000 17.74628 213 LEU B N 1
ATOM 4060 C CA . LEU B 1 213 ? 84.59001 6.71754 204.46639 1.000 19.23389 213 LEU B CA 1
ATOM 4061 C C . LEU B 1 213 ? 85.73248 6.74989 205.47328 1.000 22.10650 213 LEU B C 1
ATOM 4062 O O . LEU B 1 213 ? 86.64242 7.57878 205.34912 1.000 24.68502 213 LEU B O 1
ATOM 4067 N N . LYS B 1 214 ? 85.69901 5.87437 206.47701 1.000 20.75163 214 LYS B N 1
ATOM 4068 C CA . LYS B 1 214 ? 86.63075 5.92483 207.60286 1.000 21.17037 214 LYS B CA 1
ATOM 4069 C C . LYS B 1 214 ? 86.79035 7.35574 208.10771 1.000 22.50853 214 LYS B C 1
ATOM 4070 O O . LYS B 1 214 ? 87.89628 7.87080 208.27648 1.000 23.60685 214 LYS B O 1
ATOM 4076 N N . ASP B 1 215 ? 85.65137 8.02286 208.31577 1.000 19.19415 215 ASP B N 1
ATOM 4077 C CA . ASP B 1 215 ? 85.63969 9.41125 208.76576 1.000 18.16682 215 ASP B CA 1
ATOM 4078 C C . ASP B 1 215 ? 84.27982 9.62518 209.42613 1.000 18.23943 215 ASP B C 1
ATOM 4079 O O . ASP B 1 215 ? 83.39765 10.30086 208.90244 1.000 18.95798 215 ASP B O 1
ATOM 4084 N N . ASP B 1 216 ? 84.12334 9.02510 210.61063 1.000 18.92923 216 ASP B N 1
ATOM 4085 C CA . ASP B 1 216 ? 82.85886 9.13462 211.32787 1.000 16.60790 216 ASP B CA 1
ATOM 4086 C C . ASP B 1 216 ? 82.51134 10.58686 211.60626 1.000 18.53324 216 ASP B C 1
ATOM 4087 O O . ASP B 1 216 ? 81.34009 10.98220 211.51834 1.000 18.65756 216 ASP B O 1
ATOM 4092 N N . SER B 1 217 ? 83.51892 11.38559 211.96122 1.000 18.58056 217 SER B N 1
ATOM 4093 C CA . SER B 1 217 ? 83.31396 12.79512 212.28063 1.000 19.55502 217 SER B CA 1
ATOM 4094 C C . SER B 1 217 ? 82.69475 13.55062 211.10946 1.000 20.22337 217 SER B C 1
ATOM 4095 O O . SER B 1 217 ? 81.78786 14.37495 211.29673 1.000 20.88278 217 SER B O 1
ATOM 4098 N N . TRP B 1 218 ? 83.16104 13.27383 209.89142 1.000 15.72848 218 TRP B N 1
ATOM 4099 C CA . TRP B 1 218 ? 82.57987 13.93092 208.72213 1.000 17.67175 218 TRP B CA 1
ATOM 4100 C C . TRP B 1 218 ? 81.12438 13.51787 208.52858 1.000 16.50467 218 TRP B C 1
ATOM 4101 O O . TRP B 1 218 ? 80.24836 14.36409 208.31488 1.000 15.59841 218 TRP B O 1
ATOM 4112 N N . LEU B 1 219 ? 80.86138 12.20985 208.56969 1.000 15.97919 219 LEU B N 1
ATOM 4113 C CA . LEU B 1 219 ? 79.51967 11.69616 208.31911 1.000 14.36582 219 LEU B CA 1
ATOM 4114 C C . LEU B 1 219 ? 78.51281 12.20885 209.33868 1.000 16.08139 219 LEU B C 1
ATOM 4115 O O . LEU B 1 219 ? 77.33268 12.39114 209.00749 1.000 15.81223 219 LEU B O 1
ATOM 4120 N N . LYS B 1 220 ? 78.95165 12.45424 210.57811 1.000 14.10860 220 LYS B N 1
ATOM 4121 C CA . LYS B 1 220 ? 78.04662 12.90609 211.61810 1.000 17.22144 220 LYS B CA 1
ATOM 4122 C C . LYS B 1 220 ? 78.00751 14.41806 211.74016 1.000 20.86916 220 LYS B C 1
ATOM 4123 O O . LYS B 1 220 ? 77.13262 14.94229 212.43581 1.000 20.98230 220 LYS B O 1
ATOM 4129 N N . GLY B 1 221 ? 78.89216 15.12515 211.03586 1.000 15.66029 221 GLY B N 1
ATOM 4130 C CA . GLY B 1 221 ? 79.01663 16.56243 211.15416 1.000 16.54485 221 GLY B CA 1
ATOM 4131 C C . GLY B 1 221 ? 78.88361 17.27008 209.81971 1.000 15.72287 221 GLY B C 1
ATOM 4132 O O . GLY B 1 221 ? 77.76769 17.60079 209.40585 1.000 17.89856 221 GLY B O 1
ATOM 4133 N N . GLU B 1 222 ? 80.01088 17.48555 209.13496 1.000 17.73147 222 GLU B N 1
ATOM 4134 C CA . GLU B 1 222 ? 80.01007 18.27031 207.89841 1.000 18.77905 222 GLU B CA 1
ATOM 4135 C C . GLU B 1 222 ? 79.06156 17.71080 206.84840 1.000 16.83537 222 GLU B C 1
ATOM 4136 O O . GLU B 1 222 ? 78.41901 18.47814 206.11947 1.000 17.47939 222 GLU B O 1
ATOM 4142 N N . PHE B 1 223 ? 78.99177 16.38230 206.71795 1.000 15.26539 223 PHE B N 1
ATOM 4143 C CA . PHE B 1 223 ? 78.07950 15.78979 205.73868 1.000 13.25222 223 PHE B CA 1
ATOM 4144 C C . PHE B 1 223 ? 76.64437 16.20408 206.01947 1.000 14.98488 223 PHE B C 1
ATOM 4145 O O . PHE B 1 223 ? 75.90277 16.58763 205.10289 1.000 14.23483 223 PHE B O 1
ATOM 4153 N N . VAL B 1 224 ? 76.24958 16.14860 207.28640 1.000 13.23361 224 VAL B N 1
ATOM 4154 C CA . VAL B 1 224 ? 74.88557 16.51356 207.66203 1.000 13.51166 224 VAL B CA 1
ATOM 4155 C C . VAL B 1 224 ? 74.63213 17.98649 207.36815 1.000 14.35710 224 VAL B C 1
ATOM 4156 O O . VAL B 1 224 ? 73.63081 18.35038 206.73930 1.000 15.68359 224 VAL B O 1
ATOM 4160 N N . THR B 1 225 ? 75.53626 18.85705 207.82250 1.000 16.57422 225 THR B N 1
ATOM 4161 C CA . THR B 1 225 ? 75.37707 20.28341 207.57078 1.000 17.85522 225 THR B CA 1
ATOM 4162 C C . THR B 1 225 ? 75.34341 20.58278 206.07542 1.000 15.68809 225 THR B C 1
ATOM 4163 O O . THR B 1 225 ? 74.53553 21.39639 205.61584 1.000 15.57589 225 THR B O 1
ATOM 4167 N N . THR B 1 226 ? 76.20460 19.92498 205.29517 1.000 16.20556 226 THR B N 1
ATOM 4168 C CA . THR B 1 226 ? 76.23465 20.19737 203.86095 1.000 15.25990 226 THR B CA 1
ATOM 4169 C C . THR B 1 226 ? 74.90668 19.86170 203.19332 1.000 14.53239 226 THR B C 1
ATOM 4170 O O . THR B 1 226 ? 74.40591 20.65028 202.38194 1.000 16.33086 226 THR B O 1
ATOM 4174 N N . VAL B 1 227 ? 74.31337 18.70945 203.52967 1.000 14.96313 227 VAL B N 1
ATOM 4175 C CA . VAL B 1 227 ? 73.01897 18.35054 202.94844 1.000 13.64794 227 VAL B CA 1
ATOM 4176 C C . VAL B 1 227 ? 71.92183 19.30320 203.43078 1.000 15.06968 227 VAL B C 1
ATOM 4177 O O . VAL B 1 227 ? 71.09569 19.76304 202.63595 1.000 16.06802 227 VAL B O 1
ATOM 4181 N N . GLN B 1 228 ? 71.91767 19.63773 204.73074 1.000 16.03941 228 GLN B N 1
ATOM 4182 C CA . GLN B 1 228 ? 70.89634 20.52079 205.29729 1.000 14.24024 228 GLN B CA 1
ATOM 4183 C C . GLN B 1 228 ? 70.92308 21.90469 204.66607 1.000 16.93360 228 GLN B C 1
ATOM 4184 O O . GLN B 1 228 ? 69.87350 22.54767 204.53709 1.000 18.99927 228 GLN B O 1
ATOM 4190 N N . GLN B 1 229 ? 72.10640 22.37706 204.27284 1.000 15.04041 229 GLN B N 1
ATOM 4191 C CA . GLN B 1 229 ? 72.27807 23.72741 203.75701 1.000 17.94287 229 GLN B CA 1
ATOM 4192 C C . GLN B 1 229 ? 72.43616 23.77861 202.24898 1.000 17.13924 229 GLN B C 1
ATOM 4193 O O . GLN B 1 229 ? 72.72182 24.85366 201.71414 1.000 17.30539 229 GLN B O 1
ATOM 4199 N N . ARG B 1 230 ? 72.25407 22.64802 201.55201 1.000 15.71985 230 ARG B N 1
ATOM 4200 C CA . ARG B 1 230 ? 72.57322 22.60394 200.12893 1.000 14.56886 230 ARG B CA 1
ATOM 4201 C C . ARG B 1 230 ? 71.66319 23.51330 199.31520 1.000 14.37064 230 ARG B C 1
ATOM 4202 O O . ARG B 1 230 ? 72.12326 24.16864 198.37521 1.000 17.75225 230 ARG B O 1
ATOM 4210 N N . GLY B 1 231 ? 70.37002 23.56188 199.65254 1.000 15.48411 231 GLY B N 1
ATOM 4211 C CA . GLY B 1 231 ? 69.46830 24.41410 198.89983 1.000 17.65088 231 GLY B CA 1
ATOM 4212 C C . GLY B 1 231 ? 69.84735 25.87673 199.01205 1.000 16.68325 231 GLY B C 1
ATOM 4213 O O . GLY B 1 231 ? 69.83248 26.61072 198.02011 1.000 17.75473 231 GLY B O 1
ATOM 4214 N N . ALA B 1 232 ? 70.18997 26.31780 200.22615 1.000 16.24125 232 ALA B N 1
ATOM 4215 C CA . ALA B 1 232 ? 70.63887 27.68914 200.41673 1.000 16.67804 232 ALA B CA 1
ATOM 4216 C C . ALA B 1 232 ? 71.90355 27.97673 199.62414 1.000 15.97739 232 ALA B C 1
ATOM 4217 O O . ALA B 1 232 ? 72.09681 29.10240 199.14866 1.000 18.99091 232 ALA B O 1
ATOM 4219 N N . ALA B 1 233 ? 72.78134 26.98279 199.48320 1.000 18.09839 233 ALA B N 1
ATOM 4220 C CA . ALA B 1 233 ? 74.02599 27.20214 198.75454 1.000 16.18347 233 ALA B CA 1
ATOM 4221 C C . ALA B 1 233 ? 73.76265 27.34891 197.26159 1.000 17.52788 233 ALA B C 1
ATOM 4222 O O . ALA B 1 233 ? 74.39933 28.16788 196.58913 1.000 19.63577 233 ALA B O 1
ATOM 4224 N N . VAL B 1 234 ? 72.85015 26.53905 196.72372 1.000 16.39797 234 VAL B N 1
ATOM 4225 C CA . VAL B 1 234 ? 72.52085 26.65708 195.30999 1.000 15.50811 234 VAL B CA 1
ATOM 4226 C C . VAL B 1 234 ? 71.88764 28.01166 195.02634 1.000 19.91076 234 VAL B C 1
ATOM 4227 O O . VAL B 1 234 ? 72.22484 28.66770 194.03857 1.000 18.98609 234 VAL B O 1
ATOM 4231 N N . ILE B 1 235 ? 70.95538 28.44530 195.88118 1.000 17.46775 235 ILE B N 1
ATOM 4232 C CA . ILE B 1 235 ? 70.29709 29.74316 195.69594 1.000 21.35916 235 ILE B CA 1
ATOM 4233 C C . ILE B 1 235 ? 71.30725 30.87800 195.78073 1.000 24.60433 235 ILE B C 1
ATOM 4234 O O . ILE B 1 235 ? 71.26516 31.82913 194.98897 1.000 23.04043 235 ILE B O 1
ATOM 4239 N N . LYS B 1 236 ? 72.22001 30.81081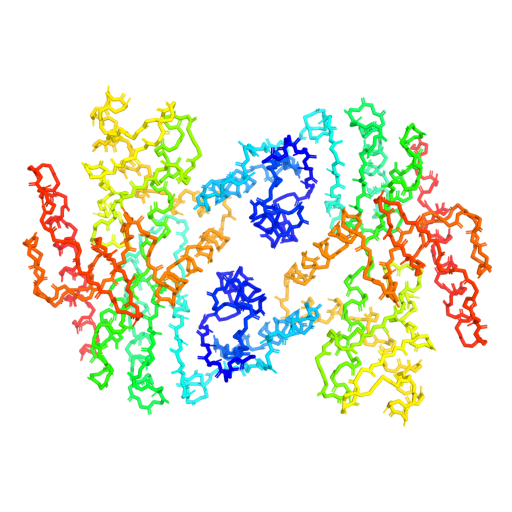 196.75156 1.000 20.73870 236 LYS B N 1
ATOM 4240 C CA . LYS B 1 236 ? 73.25218 31.83448 196.85953 1.000 22.45883 236 LYS B CA 1
ATOM 4241 C C . LYS B 1 236 ? 74.11636 31.89598 195.60705 1.000 23.44112 236 LYS B C 1
ATOM 4242 O O . LYS B 1 236 ? 74.56282 32.97841 195.21133 1.000 23.74581 236 LYS B O 1
ATOM 4248 N N . ALA B 1 237 ? 74.36644 30.75215 194.97429 1.000 19.40503 237 ALA B N 1
ATOM 4249 C CA . ALA B 1 237 ? 75.21170 30.72771 193.78763 1.000 16.57533 237 ALA B CA 1
ATOM 4250 C C . ALA B 1 237 ? 74.44639 31.17952 192.54917 1.000 20.23777 237 ALA B C 1
ATOM 4251 O O . ALA B 1 237 ? 74.90281 32.06368 191.81923 1.000 20.08032 237 ALA B O 1
ATOM 4253 N N . ARG B 1 238 ? 73.27758 30.59078 192.30705 1.000 20.22982 238 ARG B N 1
ATOM 4254 C CA . ARG B 1 238 ? 72.52382 30.83692 191.08535 1.000 20.30921 238 ARG B CA 1
ATOM 4255 C C . ARG B 1 238 ? 71.62497 32.05827 191.16684 1.000 24.51301 238 ARG B C 1
ATOM 4256 O O . ARG B 1 238 ? 71.17320 32.54291 190.12051 1.000 28.35435 238 ARG B O 1
ATOM 4264 N N . LYS B 1 239 ? 71.30000 32.51840 192.37930 1.000 24.51230 239 LYS B N 1
ATOM 4265 C CA . LYS B 1 239 ? 70.36802 33.62035 192.61890 1.000 26.84247 239 LYS B CA 1
ATOM 4266 C C . LYS B 1 239 ? 68.93833 33.24667 192.23013 1.000 32.03773 239 LYS B C 1
ATOM 4267 O O . LYS B 1 239 ? 67.98733 33.91887 192.63426 1.000 36.66899 239 LYS B O 1
ATOM 4273 N N . LEU B 1 240 ? 68.77437 32.18138 191.45522 1.000 32.29443 240 LEU B N 1
ATOM 4274 C CA . LEU B 1 240 ? 67.48063 31.62523 191.10805 1.000 30.67599 240 LEU B CA 1
ATOM 4275 C C . LEU B 1 240 ? 67.27131 30.35581 191.93340 1.000 35.05772 240 LEU B C 1
ATOM 4276 O O . LEU B 1 240 ? 68.02167 30.06541 192.86973 1.000 35.59767 240 LEU B O 1
ATOM 4281 N N . SER B 1 241 ? 66.26573 29.57021 191.57809 1.000 30.71447 241 SER B N 1
ATOM 4282 C CA . SER B 1 241 ? 65.93809 28.40148 192.37629 1.000 29.63187 241 SER B CA 1
ATOM 4283 C C . SER B 1 241 ? 66.89391 27.24515 192.07399 1.000 19.78858 241 SER B C 1
ATOM 4284 O O . SER B 1 241 ? 67.83316 27.35852 191.27860 1.000 29.52244 241 SER B O 1
ATOM 4287 N N . SER B 1 242 ? 66.67873 26.13873 192.77040 1.000 21.24511 242 SER B N 1
ATOM 4288 C CA . SER B 1 242 ? 67.33810 24.85691 192.51106 1.000 17.12659 242 SER B CA 1
ATOM 4289 C C . SER B 1 242 ? 66.43712 23.96253 191.66422 1.000 14.64378 242 SER B C 1
ATOM 4290 O O . SER B 1 242 ? 66.15423 22.81405 191.99855 1.000 17.07941 242 SER B O 1
ATOM 4293 N N . ALA B 1 243 ? 65.97469 24.49771 190.53773 1.000 13.92537 243 ALA B N 1
ATOM 4294 C CA . ALA B 1 243 ? 64.85388 23.90251 189.81549 1.000 14.09059 243 ALA B CA 1
ATOM 4295 C C . ALA B 1 243 ? 65.25221 22.65614 189.03453 1.000 14.91555 243 ALA B C 1
ATOM 4296 O O . ALA B 1 243 ? 64.47156 21.69009 188.97055 1.000 14.65236 243 ALA B O 1
ATOM 4298 N N . MET B 1 244 ? 66.44402 22.64392 188.42946 1.000 12.46846 244 MET B N 1
ATOM 4299 C CA . MET B 1 244 ? 66.80116 21.48784 187.61453 1.000 12.81710 244 MET B CA 1
ATOM 4300 C C . MET B 1 244 ? 66.87402 20.23576 188.48070 1.000 13.92831 244 MET B C 1
ATOM 4301 O O . MET B 1 244 ? 66.32266 19.18500 188.12924 1.000 14.69853 244 MET B O 1
ATOM 4306 N N . SER B 1 245 ? 67.51563 20.34419 189.64398 1.000 13.52839 245 SER B N 1
ATOM 4307 C CA . SER B 1 245 ? 67.66978 19.17117 190.49724 1.000 12.43564 245 SER B CA 1
ATOM 4308 C C . SER B 1 245 ? 66.39059 18.85192 191.26378 1.000 13.01708 245 SER B C 1
ATOM 4309 O O . SER B 1 245 ? 66.11799 17.67615 191.53447 1.000 12.90646 245 SER B O 1
ATOM 4312 N N . ALA B 1 246 ? 65.59935 19.86658 191.61747 1.000 11.35186 246 ALA B N 1
ATOM 4313 C CA . ALA B 1 246 ? 64.30526 19.58831 192.23400 1.000 12.07887 246 ALA B CA 1
ATOM 4314 C C . ALA B 1 246 ? 63.39808 18.83777 191.27108 1.000 12.31996 246 ALA B C 1
ATOM 4315 O O . ALA B 1 246 ? 62.76857 17.84421 191.65375 1.000 12.91807 246 ALA B O 1
ATOM 4317 N N . ALA B 1 247 ? 63.34259 19.28295 190.01454 1.000 12.95408 247 ALA B N 1
ATOM 4318 C CA . ALA B 1 247 ? 62.54467 18.58548 189.01277 1.000 13.63140 247 ALA B CA 1
ATOM 4319 C C . ALA B 1 247 ? 63.00282 17.14605 188.83227 1.000 11.43235 247 ALA B C 1
ATOM 4320 O O . ALA B 1 247 ? 62.17615 16.23202 188.75929 1.000 12.30374 247 ALA B O 1
ATOM 4322 N N . LYS B 1 248 ? 64.31843 16.91615 188.74995 1.000 11.97721 248 LYS B N 1
ATOM 4323 C CA . LYS B 1 248 ? 64.79349 15.54776 188.61121 1.000 12.11748 248 LYS B CA 1
ATOM 4324 C C . LYS B 1 248 ? 64.36771 14.70782 189.81077 1.000 13.92345 248 LYS B C 1
ATOM 4325 O O . LYS B 1 248 ? 63.94041 13.55567 189.65433 1.000 12.13540 248 LYS B O 1
ATOM 4331 N N . ALA B 1 249 ? 64.43703 15.28659 191.01134 1.000 13.03189 249 ALA B N 1
ATOM 4332 C CA . ALA B 1 249 ? 64.01263 14.56540 192.21326 1.000 11.79763 249 ALA B CA 1
ATOM 4333 C C . ALA B 1 249 ? 62.52380 14.23220 192.18655 1.000 13.94177 249 ALA B C 1
ATOM 4334 O O . ALA B 1 249 ? 62.12680 13.12699 192.57923 1.000 12.13743 249 ALA B O 1
ATOM 4336 N N . ILE B 1 250 ? 61.68219 15.18058 191.75744 1.000 12.85803 250 ILE B N 1
ATOM 4337 C CA . ILE B 1 250 ? 60.24715 14.89944 191.63094 1.000 10.82755 250 ILE B CA 1
ATOM 4338 C C . ILE B 1 250 ? 60.03333 13.73064 190.68429 1.000 14.81453 250 ILE B C 1
ATOM 4339 O O . ILE B 1 250 ? 59.23354 12.82389 190.94540 1.000 11.78714 250 ILE B O 1
ATOM 4344 N N . CYS B 1 251 ? 60.75789 13.73572 189.56848 1.000 12.50336 251 CYS B N 1
ATOM 4345 C CA . CYS B 1 251 ? 60.62834 12.65143 188.60671 1.000 13.22948 251 CYS B CA 1
ATOM 4346 C C . CYS B 1 251 ? 61.00707 11.32249 189.23779 1.000 12.74361 251 CYS B C 1
ATOM 4347 O O . CYS B 1 251 ? 60.29814 10.32782 189.05336 1.000 13.51979 251 CYS B O 1
ATOM 4350 N N . ASP B 1 252 ? 62.11813 11.29173 189.99501 1.000 12.66959 252 ASP B N 1
ATOM 4351 C CA . ASP B 1 252 ? 62.53759 10.07131 190.67976 1.000 13.72499 252 ASP B CA 1
ATOM 4352 C C . ASP B 1 252 ? 61.47638 9.60931 191.67443 1.000 14.69562 252 ASP B C 1
ATOM 4353 O O . ASP B 1 252 ? 61.13001 8.42433 191.72415 1.000 12.93574 252 ASP B O 1
ATOM 4358 N N . HIS B 1 253 ? 60.98159 10.54283 192.49633 1.000 12.29767 253 HIS B N 1
ATOM 4359 C CA . HIS B 1 253 ? 59.94041 10.25571 193.48832 1.000 11.25631 253 HIS B CA 1
ATOM 4360 C C . HIS B 1 253 ? 58.69353 9.67215 192.82936 1.000 14.35751 253 HIS B C 1
ATOM 4361 O O . HIS B 1 253 ? 58.18182 8.62570 193.24631 1.000 13.88938 253 HIS B O 1
ATOM 4368 N N . VAL B 1 254 ? 58.21689 10.31215 191.76357 1.000 10.92097 254 VAL B N 1
ATOM 4369 C CA . VAL B 1 254 ? 56.98135 9.86562 191.13185 1.000 11.92757 254 VAL B CA 1
ATOM 4370 C C . VAL B 1 254 ? 57.21298 8.57683 190.35588 1.000 12.72331 254 VAL B C 1
ATOM 4371 O O . VAL B 1 254 ? 56.37021 7.67598 190.35931 1.000 15.19879 254 VAL B O 1
ATOM 4375 N N . ARG B 1 255 ? 58.35874 8.46212 189.68474 1.000 13.62699 255 ARG B N 1
ATOM 4376 C CA . ARG B 1 255 ? 58.65895 7.22441 188.97619 1.000 15.91683 255 ARG B CA 1
ATOM 4377 C C . ARG B 1 255 ? 58.68602 6.04253 189.93129 1.000 16.40111 255 ARG B C 1
ATOM 4378 O O . ARG B 1 255 ? 58.18352 4.96027 189.60577 1.000 17.96370 255 ARG B O 1
ATOM 4386 N N . ASP B 1 256 ? 59.25984 6.22477 191.12365 1.000 14.67721 256 ASP B N 1
ATOM 4387 C CA . ASP B 1 256 ? 59.31743 5.08853 192.03427 1.000 16.84081 256 ASP B CA 1
ATOM 4388 C C . ASP B 1 256 ? 57.94846 4.73028 192.59636 1.000 14.90206 256 ASP B C 1
ATOM 4389 O O . ASP B 1 256 ? 57.66613 3.54828 192.82050 1.000 15.45062 256 ASP B O 1
ATOM 4394 N N . ILE B 1 257 ? 57.07063 5.70495 192.80525 1.000 13.42591 257 ILE B N 1
ATOM 4395 C CA . ILE B 1 257 ? 55.68516 5.34789 193.08908 1.000 12.43005 257 ILE B CA 1
ATOM 4396 C C . ILE B 1 257 ? 55.10802 4.53138 191.93532 1.000 15.50811 257 ILE B C 1
ATOM 4397 O O . ILE B 1 257 ? 54.52030 3.46327 192.13592 1.000 16.59188 257 ILE B O 1
ATOM 4402 N N . TRP B 1 258 ? 55.30338 5.00490 190.70202 1.000 13.93973 258 TRP B N 1
ATOM 4403 C CA . TRP B 1 258 ? 54.58061 4.43912 189.56859 1.000 15.61266 258 TRP B CA 1
ATOM 4404 C C . TRP B 1 258 ? 55.08055 3.04944 189.19983 1.000 16.49581 258 TRP B C 1
ATOM 4405 O O . TRP B 1 258 ? 54.28217 2.18573 188.81267 1.000 18.89015 258 TRP B O 1
ATOM 4416 N N . PHE B 1 259 ? 56.39115 2.81502 189.30082 1.000 15.69593 259 PHE B N 1
ATOM 4417 C CA . PHE B 1 259 ? 57.00308 1.56986 188.84887 1.000 17.43197 259 PHE B CA 1
ATOM 4418 C C . PHE B 1 259 ? 57.59374 0.72962 189.96812 1.000 19.74815 259 PHE B C 1
ATOM 4419 O O . PHE B 1 259 ? 57.98689 -0.41549 189.71102 1.000 21.64050 259 PHE B O 1
ATOM 4427 N N . GLY B 1 260 ? 57.71385 1.27442 191.17149 1.000 15.37895 260 GLY B N 1
ATOM 4428 C CA . GLY B 1 260 ? 58.24096 0.53869 192.29944 1.000 15.48528 260 GLY B CA 1
ATOM 4429 C C . GLY B 1 260 ? 59.73156 0.76275 192.50385 1.000 16.32239 260 GLY B C 1
ATOM 4430 O O . GLY B 1 260 ? 60.46722 1.18220 191.60397 1.000 18.57359 260 GLY B O 1
ATOM 4431 N N . THR B 1 261 ? 60.18252 0.46285 193.71652 1.000 15.64760 261 THR B N 1
ATOM 4432 C CA . THR B 1 261 ? 61.59398 0.57651 194.04277 1.000 16.11816 261 THR B CA 1
ATOM 4433 C C . THR B 1 261 ? 62.36628 -0.65311 193.56533 1.000 16.40827 261 THR B C 1
ATOM 4434 O O . THR B 1 261 ? 61.82837 -1.76257 193.53665 1.000 20.65327 261 THR B O 1
ATOM 4438 N N . PRO B 1 262 ? 63.63010 -0.47275 193.17964 1.000 18.71709 262 PRO B N 1
ATOM 4439 C CA . PRO B 1 262 ? 64.45401 -1.62011 192.77953 1.000 22.82097 262 PRO B CA 1
ATOM 4440 C C . PRO B 1 262 ? 64.62837 -2.61485 193.91904 1.000 24.09963 262 PRO B C 1
ATOM 4441 O O . PRO B 1 262 ? 64.58930 -2.25501 195.09724 1.000 21.07870 262 PRO B O 1
ATOM 4445 N N . GLU B 1 263 ? 64.83929 -3.88494 193.55911 1.000 22.53778 263 GLU B N 1
ATOM 4446 C CA . GLU B 1 263 ? 65.05244 -4.91169 194.57504 1.000 24.05603 263 GLU B CA 1
ATOM 4447 C C . GLU B 1 263 ? 66.24370 -4.55756 195.45869 1.000 22.95171 263 GLU B C 1
ATOM 4448 O O . GLU B 1 263 ? 67.32054 -4.20074 194.96677 1.000 24.96344 263 GLU B O 1
ATOM 4450 N N . GLY B 1 264 ? 66.03779 -4.62899 196.77118 1.000 20.78039 264 GLY B N 1
ATOM 4451 C CA . GLY B 1 264 ? 67.09709 -4.36638 197.72146 1.000 19.06700 264 GLY B CA 1
ATOM 4452 C C . GLY B 1 264 ? 67.28277 -2.91132 198.08217 1.000 18.81616 264 GLY B C 1
ATOM 4453 O O . GLY B 1 264 ? 68.09955 -2.61117 198.96429 1.000 18.41674 264 GLY B O 1
ATOM 4454 N N . GLU B 1 265 ? 66.55597 -1.99952 197.44101 1.000 15.51186 265 GLU B N 1
ATOM 4455 C CA . GLU B 1 265 ? 66.75142 -0.57392 197.64330 1.000 18.15363 265 GLU B CA 1
ATOM 4456 C C . GLU B 1 265 ? 65.50374 0.03236 198.27410 1.000 15.17910 265 GLU B C 1
ATOM 4457 O O . GLU B 1 265 ? 64.38008 -0.37418 197.96821 1.000 20.43850 265 GLU B O 1
ATOM 4463 N N . PHE B 1 266 ? 65.70063 0.98142 199.17584 1.000 14.67471 266 PHE B N 1
ATOM 4464 C CA . PHE B 1 266 ? 64.59061 1.77475 199.67773 1.000 13.44344 266 PHE B CA 1
ATOM 4465 C C . PHE B 1 266 ? 64.89503 3.23683 199.39208 1.000 14.03723 266 PHE B C 1
ATOM 4466 O O . PHE B 1 266 ? 66.04322 3.60742 199.14652 1.000 15.60710 266 PHE B O 1
ATOM 4474 N N . VAL B 1 267 ? 63.84732 4.05676 199.36531 1.000 13.33121 267 VAL B N 1
ATOM 4475 C CA . VAL B 1 267 ? 63.99799 5.47452 199.06785 1.000 12.31049 267 VAL B CA 1
ATOM 4476 C C . VAL B 1 267 ? 63.30696 6.29419 200.14199 1.000 11.51378 267 VAL B C 1
ATOM 4477 O O . VAL B 1 267 ? 62.45218 5.80080 200.88104 1.000 14.33365 267 VAL B O 1
ATOM 4481 N N . SER B 1 268 ? 63.66827 7.57507 200.20267 1.000 12.01395 268 SER B N 1
ATOM 4482 C CA . SER B 1 268 ? 63.10029 8.47892 201.19983 1.000 11.73492 268 SER B CA 1
ATOM 4483 C C . SER B 1 268 ? 61.86271 9.16502 200.64989 1.000 15.17714 268 SER B C 1
ATOM 4484 O O . SER B 1 268 ? 61.88183 9.66461 199.52040 1.000 13.02003 268 SER B O 1
ATOM 4487 N N . MET B 1 269 ? 60.80554 9.21553 201.47023 1.000 13.74763 269 MET B N 1
ATOM 4488 C CA . MET B 1 269 ? 59.53958 9.84429 201.11946 1.000 14.28234 269 MET B CA 1
ATOM 4489 C C . MET B 1 269 ? 58.91020 10.37104 202.39964 1.000 14.01799 269 MET B C 1
ATOM 4490 O O . MET B 1 269 ? 58.87579 9.64506 203.38898 1.000 13.57801 269 MET B O 1
ATOM 4495 N N . GLY B 1 270 ? 58.43162 11.61361 202.38761 1.000 13.79049 270 GLY B N 1
ATOM 4496 C CA . GLY B 1 270 ? 57.56734 12.08340 203.45210 1.000 13.01179 270 GLY B CA 1
ATOM 4497 C C . GLY B 1 270 ? 56.20995 11.41189 203.33137 1.000 14.19655 270 GLY B C 1
ATOM 4498 O O . GLY B 1 270 ? 55.55716 11.51410 202.27918 1.000 12.51402 270 GLY B O 1
ATOM 4499 N N . VAL B 1 271 ? 55.79114 10.68144 204.36624 1.000 13.76903 271 VAL B N 1
ATOM 4500 C CA . VAL B 1 271 ? 54.50497 9.98792 204.36302 1.000 13.00336 271 VAL B CA 1
ATOM 4501 C C . VAL B 1 271 ? 53.88747 10.10591 205.75157 1.000 13.16548 271 VAL B C 1
ATOM 4502 O O . VAL B 1 271 ? 54.53590 10.52055 206.70923 1.000 12.94290 271 VAL B O 1
ATOM 4506 N N . ILE B 1 272 ? 52.60180 9.75067 205.84256 1.000 14.28807 272 ILE B N 1
ATOM 4507 C CA . ILE B 1 272 ? 51.90741 9.79313 207.12749 1.000 14.72483 272 ILE B CA 1
ATOM 4508 C C . ILE B 1 272 ? 52.54278 8.80079 208.09268 1.000 16.37815 272 ILE B C 1
ATOM 4509 O O . ILE B 1 272 ? 52.77361 7.63116 207.76297 1.000 15.43742 272 ILE B O 1
ATOM 4514 N N . SER B 1 273 ? 52.82778 9.26830 209.30577 1.000 12.72862 273 SER B N 1
ATOM 4515 C CA . SER B 1 273 ? 53.65201 8.49768 210.22703 1.000 12.80053 273 SER B CA 1
ATOM 4516 C C . SER B 1 273 ? 52.88860 7.42187 210.98863 1.000 15.58268 273 SER B C 1
ATOM 4517 O O . SER B 1 273 ? 53.53134 6.62321 211.67891 1.000 15.77807 273 SER B O 1
ATOM 4520 N N . ASP B 1 274 ? 51.55929 7.38048 210.86913 1.000 16.86917 274 ASP B N 1
ATOM 4521 C CA . ASP B 1 274 ? 50.72722 6.47090 211.65636 1.000 18.39661 274 ASP B CA 1
ATOM 4522 C C . ASP B 1 274 ? 51.25988 5.04579 211.65622 1.000 16.83426 274 ASP B C 1
ATOM 4523 O O . ASP B 1 274 ? 51.44007 4.43481 210.59893 1.000 18.94632 274 ASP B O 1
ATOM 4528 N N . GLY B 1 275 ? 51.45154 4.50389 212.85513 1.000 18.58317 275 GLY B N 1
ATOM 4529 C CA . GLY B 1 275 ? 51.81751 3.11618 213.01551 1.000 19.88248 275 GLY B CA 1
ATOM 4530 C C . GLY B 1 275 ? 53.28411 2.81017 212.83276 1.000 20.31331 275 GLY B C 1
ATOM 4531 O O . GLY B 1 275 ? 53.66123 1.63106 212.89392 1.000 21.18356 275 GLY B O 1
ATOM 4532 N N . ASN B 1 276 ? 54.12637 3.82267 212.60473 1.000 17.31453 276 ASN B N 1
ATOM 4533 C CA . ASN B 1 276 ? 55.55607 3.57810 212.47615 1.000 17.27480 276 ASN B CA 1
ATOM 4534 C C . ASN B 1 276 ? 56.13188 2.96967 213.75204 1.000 19.14760 276 ASN B C 1
ATOM 4535 O O . ASN B 1 276 ? 55.62525 3.16956 214.86103 1.000 18.70736 276 ASN B O 1
ATOM 4540 N N . SER B 1 277 ? 57.20706 2.21001 213.58030 1.000 16.61308 277 SER B N 1
ATOM 4541 C CA . SER B 1 277 ? 57.87255 1.53732 214.68944 1.000 18.70235 277 SER B CA 1
ATOM 4542 C C . SER B 1 277 ? 59.17798 2.21615 215.09751 1.000 20.90502 277 SER B C 1
ATOM 4543 O O . SER B 1 277 ? 60.00645 1.59239 215.76442 1.000 20.82631 277 SER B O 1
ATOM 4546 N N . TYR B 1 278 ? 59.36983 3.48420 214.73482 1.000 18.92348 278 TYR B N 1
ATOM 4547 C CA . TYR B 1 278 ? 60.61882 4.19472 214.97581 1.000 19.63659 278 TYR B CA 1
ATOM 4548 C C . TYR B 1 278 ? 60.47737 5.28229 216.03401 1.000 18.85544 278 TYR B C 1
ATOM 4549 O O . TYR B 1 278 ? 61.34440 6.15507 216.14811 1.000 21.95848 278 TYR B O 1
ATOM 4558 N N . GLY B 1 279 ? 59.40775 5.23702 216.82389 1.000 16.51304 279 GLY B N 1
ATOM 4559 C CA . GLY B 1 279 ? 59.28710 6.19985 217.90204 1.000 16.75185 279 GLY B CA 1
ATOM 4560 C C . GLY B 1 279 ? 58.92764 7.59542 217.45919 1.000 20.85408 279 GLY B C 1
ATOM 4561 O O . GLY B 1 279 ? 59.05246 8.53252 218.25191 1.000 21.64072 279 GLY B O 1
ATOM 4562 N N . VAL B 1 280 ? 58.49723 7.76041 216.21463 1.000 16.99193 280 VAL B N 1
ATOM 4563 C CA . VAL B 1 280 ? 58.04325 9.04245 215.67730 1.000 17.23369 280 VAL B CA 1
ATOM 4564 C C . VAL B 1 280 ? 56.57442 9.20820 216.04827 1.000 15.33514 280 VAL B C 1
ATOM 4565 O O . VAL B 1 280 ? 55.81509 8.24069 215.94465 1.000 17.46785 280 VAL B O 1
ATOM 4569 N N . PRO B 1 281 ? 56.13127 10.39842 216.46616 1.000 15.43893 281 PRO B N 1
ATOM 4570 C CA . PRO B 1 281 ? 54.71671 10.57764 216.80609 1.000 17.47080 281 PRO B CA 1
ATOM 4571 C C . PRO B 1 281 ? 53.81357 10.22101 215.63792 1.000 17.93019 281 PRO B C 1
ATOM 4572 O O . PRO B 1 281 ? 54.15769 10.43986 214.47642 1.000 20.35744 281 PRO B O 1
ATOM 4576 N N . ASP B 1 282 ? 52.64379 9.66465 215.95400 1.000 18.35934 282 ASP B N 1
ATOM 4577 C CA . ASP B 1 282 ? 51.64945 9.45710 214.90984 1.000 17.30880 282 ASP B CA 1
ATOM 4578 C C . ASP B 1 282 ? 51.13162 10.80750 214.40920 1.000 19.15874 282 ASP B C 1
ATOM 4579 O O . ASP B 1 282 ? 51.36739 11.85691 215.01365 1.000 19.67869 282 ASP B O 1
ATOM 4584 N N . ASP B 1 283 ? 50.43556 10.76999 213.27079 1.000 18.39858 283 ASP B N 1
ATOM 4585 C CA . ASP B 1 283 ? 49.75639 11.94131 212.70040 1.000 17.00912 283 ASP B CA 1
ATOM 4586 C C . ASP B 1 283 ? 50.73212 13.04154 212.30897 1.000 17.16831 283 ASP B C 1
ATOM 4587 O O . ASP B 1 283 ? 50.42495 14.22547 212.41284 1.000 17.85127 283 ASP B O 1
ATOM 4592 N N . LEU B 1 284 ? 51.92001 12.66343 211.85315 1.000 15.46651 284 LEU B N 1
ATOM 4593 C CA . LEU B 1 284 ? 52.85360 13.61021 211.26826 1.000 16.70070 284 LEU B CA 1
ATOM 4594 C C . LEU B 1 284 ? 53.08248 13.20244 209.81999 1.000 15.61668 284 LEU B C 1
ATOM 4595 O O . LEU B 1 284 ? 52.95595 12.02678 209.47384 1.000 15.46918 284 LEU B O 1
ATOM 4600 N N . LEU B 1 285 ? 53.43312 14.17192 208.97433 1.000 14.52641 285 LEU B N 1
ATOM 4601 C CA . LEU B 1 285 ? 54.01344 13.87565 207.67225 1.000 16.32460 285 LEU B CA 1
ATOM 4602 C C . LEU B 1 285 ? 55.51992 13.96906 207.82281 1.000 12.91872 285 LEU B C 1
ATOM 4603 O O . LEU B 1 285 ? 56.06201 15.05598 208.03126 1.000 13.63280 285 LEU B O 1
ATOM 4608 N N . TYR B 1 286 ? 56.17805 12.82254 207.74198 1.000 12.85848 286 TYR B N 1
ATOM 4609 C CA . TYR B 1 286 ? 57.55322 12.66618 208.17789 1.000 11.00753 286 TYR B CA 1
ATOM 4610 C C . TYR B 1 286 ? 58.26970 11.76597 207.17797 1.000 11.87394 286 TYR B C 1
ATOM 4611 O O . TYR B 1 286 ? 57.71567 10.75578 206.74397 1.000 13.72710 286 TYR B O 1
ATOM 4620 N N . SER B 1 287 ? 59.49406 12.13463 206.79217 1.000 11.08391 287 SER B N 1
ATOM 4621 C CA . SER B 1 287 ? 60.21831 11.31337 205.82449 1.000 12.92717 287 SER B CA 1
ATOM 4622 C C . SER B 1 287 ? 60.74305 10.02812 206.46803 1.000 11.49395 287 SER B C 1
ATOM 4623 O O . SER B 1 287 ? 61.40350 10.05969 207.51650 1.000 11.67961 287 SER B O 1
ATOM 4626 N N . PHE B 1 288 ? 60.43926 8.89661 205.83107 1.000 13.32581 288 PHE B N 1
ATOM 4627 C CA . PHE B 1 288 ? 60.83392 7.55798 206.24443 1.000 12.90878 288 PHE B CA 1
ATOM 4628 C C . PHE B 1 288 ? 61.46666 6.82710 205.07001 1.000 13.23563 288 PHE B C 1
ATOM 4629 O O . PHE B 1 288 ? 61.20410 7.16357 203.90930 1.000 12.80698 288 PHE B O 1
ATOM 4637 N N . PRO B 1 289 ? 62.27251 5.79223 205.33955 1.000 11.98390 289 PRO B N 1
ATOM 4638 C CA . PRO B 1 289 ? 62.66449 4.85359 204.27863 1.000 12.59271 289 PRO B CA 1
ATOM 4639 C C . PRO B 1 289 ? 61.49835 3.94848 203.93141 1.000 13.87202 289 PRO B C 1
ATOM 4640 O O . PRO B 1 289 ? 60.85819 3.37880 204.81938 1.000 13.86400 289 PRO B O 1
ATOM 4644 N N . VAL B 1 290 ? 61.21964 3.81917 202.63552 1.000 12.82102 290 VAL B N 1
ATOM 4645 C CA . VAL B 1 290 ? 60.07040 3.04562 202.18067 1.000 14.12226 290 VAL B CA 1
ATOM 4646 C C . VAL B 1 290 ? 60.48439 2.19314 200.99146 1.000 15.92304 290 VAL B C 1
ATOM 4647 O O . VAL B 1 290 ? 61.39972 2.54122 200.23530 1.000 14.02703 290 VAL B O 1
ATOM 4651 N N . VAL B 1 291 ? 59.82719 1.03995 200.85777 1.000 12.69861 291 VAL B N 1
ATOM 4652 C CA . VAL B 1 291 ? 59.85292 0.26324 199.62063 1.000 14.81026 291 VAL B CA 1
ATOM 4653 C C . VAL B 1 291 ? 58.48584 0.39661 198.97188 1.000 15.45980 291 VAL B C 1
ATOM 4654 O O . VAL B 1 291 ? 57.47075 0.56729 199.65533 1.000 16.76687 291 VAL B O 1
ATOM 4658 N N . ILE B 1 292 ? 58.45450 0.37935 197.64045 1.000 15.25249 292 ILE B N 1
ATOM 4659 C CA . ILE B 1 292 ? 57.21226 0.61442 196.90998 1.000 14.78305 292 ILE B CA 1
ATOM 4660 C C . ILE B 1 292 ? 56.97402 -0.51162 195.91695 1.000 15.58650 292 ILE B C 1
ATOM 4661 O O . ILE B 1 292 ? 57.86006 -0.85343 195.13113 1.000 17.11608 292 ILE B O 1
ATOM 4666 N N . LYS B 1 293 ? 55.77984 -1.09471 195.97405 1.000 15.16633 293 LYS B N 1
ATOM 4667 C CA . LYS B 1 293 ? 55.34568 -2.13064 195.04880 1.000 17.57424 293 LYS B CA 1
ATOM 4668 C C . LYS B 1 293 ? 53.89008 -1.86756 194.69630 1.000 17.25123 293 LYS B C 1
ATOM 4669 O O . LYS B 1 293 ? 53.08152 -1.60924 195.59275 1.000 18.42371 293 LYS B O 1
ATOM 4675 N N . ASN B 1 294 ? 53.55347 -1.92617 193.40247 1.000 16.61443 294 ASN B N 1
ATOM 4676 C CA . ASN B 1 294 ? 52.16785 -1.77294 192.94895 1.000 18.02106 294 ASN B CA 1
ATOM 4677 C C . ASN B 1 294 ? 51.57542 -0.44906 193.42300 1.000 18.48950 294 ASN B C 1
ATOM 4678 O O . ASN B 1 294 ? 50.41937 -0.37877 193.84143 1.000 19.93018 294 ASN B O 1
ATOM 4683 N N . LYS B 1 295 ? 52.39413 0.60193 193.36866 1.000 16.22060 295 LYS B N 1
ATOM 4684 C CA . LYS B 1 295 ? 52.05910 1.99259 193.68933 1.000 17.82896 295 LYS B CA 1
ATOM 4685 C C . LYS B 1 295 ? 51.77330 2.22615 195.16955 1.000 20.41999 295 LYS B C 1
ATOM 4686 O O . LYS B 1 295 ? 51.29350 3.30720 195.53713 1.000 21.04179 295 LYS B O 1
ATOM 4692 N N . THR B 1 296 ? 52.10492 1.26872 196.02973 1.000 16.75348 296 THR B N 1
ATOM 4693 C CA . THR B 1 296 ? 51.85074 1.34400 197.46226 1.000 14.92193 296 THR B CA 1
ATOM 4694 C C . THR B 1 296 ? 53.17489 1.28303 198.20293 1.000 14.86268 296 THR B C 1
ATOM 4695 O O . THR B 1 296 ? 53.96771 0.35845 197.99066 1.000 15.97653 296 THR B O 1
ATOM 4699 N N . TRP B 1 297 ? 53.41985 2.26880 199.06387 1.000 15.77565 297 TRP B N 1
ATOM 4700 C CA . TRP B 1 297 ? 54.62572 2.25767 199.87173 1.000 16.93968 297 TRP B CA 1
ATOM 4701 C C . TRP B 1 297 ? 54.40779 1.49353 201.17486 1.000 14.94098 297 TRP B C 1
ATOM 4702 O O . TRP B 1 297 ? 53.28379 1.32375 201.66568 1.000 15.38220 297 TRP B O 1
ATOM 4713 N N . LYS B 1 298 ? 55.51741 1.03302 201.73030 1.000 14.46302 298 LYS B N 1
ATOM 4714 C CA . LYS B 1 298 ? 55.54059 0.32698 202.99933 1.000 16.51501 298 LYS B CA 1
ATOM 4715 C C . LYS B 1 298 ? 56.79493 0.75691 203.74268 1.000 17.27411 298 LYS B C 1
ATOM 4716 O O . LYS B 1 298 ? 57.88305 0.82748 203.15208 1.000 15.22981 298 LYS B O 1
ATOM 4722 N N . PHE B 1 299 ? 56.64478 1.04855 205.03152 1.000 15.59871 299 PHE B N 1
ATOM 4723 C CA . PHE B 1 299 ? 57.80121 1.33943 205.87283 1.000 19.13569 299 PHE B CA 1
ATOM 4724 C C . PHE B 1 299 ? 58.80684 0.20318 205.79049 1.000 17.27530 299 PHE B C 1
ATOM 4725 O O . PHE B 1 299 ? 58.43600 -0.97208 205.85925 1.000 18.31103 299 PHE B O 1
ATOM 4733 N N . VAL B 1 300 ? 60.08429 0.55154 205.65694 1.000 14.56497 300 VAL B N 1
ATOM 4734 C CA . VAL B 1 300 ? 61.13519 -0.41196 205.96467 1.000 13.97872 300 VAL B CA 1
ATOM 4735 C C . VAL B 1 300 ? 61.14278 -0.61494 207.47409 1.000 15.16616 300 VAL B C 1
ATOM 4736 O O . VAL B 1 300 ? 61.49712 0.29727 208.22606 1.000 19.48671 300 VAL B O 1
ATOM 4740 N N . GLU B 1 301 ? 60.73952 -1.80546 207.91117 1.000 19.37270 301 GLU B N 1
ATOM 4741 C CA . GLU B 1 301 ? 60.69851 -2.17243 209.31753 1.000 20.69620 301 GLU B CA 1
ATOM 4742 C C . GLU B 1 301 ? 61.98152 -2.88808 209.72316 1.000 19.53189 301 GLU B C 1
ATOM 4743 O O . GLU B 1 301 ? 62.57159 -3.63103 208.93680 1.000 21.88133 301 GLU B O 1
ATOM 4749 N N . GLY B 1 302 ? 62.39891 -2.66985 210.97005 1.000 17.47351 302 GLY B N 1
ATOM 4750 C CA . GLY B 1 302 ? 63.48842 -3.44535 211.54156 1.000 21.29394 302 GLY B CA 1
ATOM 4751 C C . GLY B 1 302 ? 64.86804 -2.84075 211.43106 1.000 20.47002 302 GLY B C 1
ATOM 4752 O O . GLY B 1 302 ? 65.85660 -3.52923 211.72152 1.000 23.63950 302 GLY B O 1
ATOM 4753 N N . LEU B 1 303 ? 64.98010 -1.58874 211.01202 1.000 19.87063 303 LEU B N 1
ATOM 4754 C CA . LEU B 1 303 ? 66.27042 -0.93176 211.01507 1.000 15.97610 303 LEU B CA 1
ATOM 4755 C C . LEU B 1 303 ? 66.64319 -0.53608 212.43465 1.000 21.65578 303 LEU B C 1
ATOM 4756 O O . LEU B 1 303 ? 65.87984 0.18207 213.08633 1.000 21.57898 303 LEU B O 1
ATOM 4761 N N . PRO B 1 304 ? 67.78942 -0.96306 212.94251 1.000 17.11987 304 PRO B N 1
ATOM 4762 C CA . PRO B 1 304 ? 68.20211 -0.52005 214.27838 1.000 19.53785 304 PRO B CA 1
ATOM 4763 C C . PRO B 1 304 ? 68.67551 0.92656 214.26554 1.000 18.64140 304 PRO B C 1
ATOM 4764 O O . PRO B 1 304 ? 69.40841 1.36048 213.37333 1.000 22.44774 304 PRO B O 1
ATOM 4768 N N . ILE B 1 305 ? 68.24586 1.66844 215.28054 1.000 19.66251 305 ILE B N 1
ATOM 4769 C CA . ILE B 1 305 ? 68.46599 3.11009 215.38844 1.000 17.34775 305 ILE B CA 1
ATOM 4770 C C . ILE B 1 305 ? 69.46270 3.34076 216.51578 1.000 18.78864 305 ILE B C 1
ATOM 4771 O O . ILE B 1 305 ? 69.11185 3.15927 217.68764 1.000 16.88569 305 ILE B O 1
ATOM 4776 N N . ASN B 1 306 ? 70.68830 3.76452 216.18367 1.000 14.93508 306 ASN B N 1
ATOM 4777 C CA . ASN B 1 306 ? 71.67031 3.99039 217.23884 1.000 16.72437 306 ASN B CA 1
ATOM 4778 C C . ASN B 1 306 ? 71.38316 5.31801 217.94037 1.000 17.13940 306 ASN B C 1
ATOM 4779 O O . ASN B 1 306 ? 70.46531 6.05238 217.58136 1.000 17.03346 306 ASN B O 1
ATOM 4784 N N . ASP B 1 307 ? 72.17019 5.63469 218.96921 1.000 17.30319 307 ASP B N 1
ATOM 4785 C CA . ASP B 1 307 ? 71.80787 6.76497 219.81679 1.000 16.82646 307 ASP B CA 1
ATOM 4786 C C . ASP B 1 307 ? 71.93955 8.09478 219.08084 1.000 16.51463 307 ASP B C 1
ATOM 4787 O O . ASP B 1 307 ? 71.11865 9.00038 219.28373 1.000 18.31384 307 ASP B O 1
ATOM 4792 N N . PHE B 1 308 ? 72.97268 8.24399 218.24508 1.000 15.70441 308 PHE B N 1
ATOM 4793 C CA . PHE B 1 308 ? 73.11199 9.46387 217.45245 1.000 17.11128 308 PHE B CA 1
ATOM 4794 C C . PHE B 1 308 ? 71.90935 9.64309 216.53632 1.000 18.05810 308 PHE B C 1
ATOM 4795 O O . PHE B 1 308 ? 71.34440 10.73742 216.42699 1.000 17.09473 308 PHE B O 1
ATOM 4803 N N . SER B 1 309 ? 71.50248 8.56585 215.86804 1.000 15.68621 309 SER B N 1
ATOM 4804 C CA . SER B 1 309 ? 70.38324 8.65416 214.93679 1.000 14.90877 309 SER B CA 1
ATOM 4805 C C . SER B 1 309 ? 69.09105 8.99414 215.66196 1.000 15.59656 309 SER B C 1
ATOM 4806 O O . SER B 1 309 ? 68.28800 9.80051 215.17763 1.000 16.39064 309 SER B O 1
ATOM 4809 N N . ARG B 1 310 ? 68.87395 8.37052 216.82135 1.000 14.28971 310 ARG B N 1
ATOM 4810 C CA . ARG B 1 310 ? 67.63946 8.57399 217.57568 1.000 14.74549 310 ARG B CA 1
ATOM 4811 C C . ARG B 1 310 ? 67.47825 10.03886 217.94760 1.000 14.80716 310 ARG B C 1
ATOM 4812 O O . ARG B 1 310 ? 66.40042 10.61859 217.77469 1.000 14.50246 310 ARG B O 1
ATOM 4820 N N . GLU B 1 311 ? 68.56327 10.66335 218.40753 1.000 15.02979 311 GLU B N 1
ATOM 4821 C CA . GLU B 1 311 ? 68.52248 12.07927 218.75509 1.000 14.15417 311 GLU B CA 1
ATOM 4822 C C . GLU B 1 311 ? 68.16862 12.93066 217.54742 1.000 14.72725 311 GLU B C 1
ATOM 4823 O O . GLU B 1 311 ? 67.30755 13.80893 217.63447 1.000 16.35806 311 GLU B O 1
ATOM 4829 N N . LYS B 1 312 ? 68.82864 12.68819 216.40949 1.000 14.78944 312 LYS B N 1
ATOM 4830 C CA . LYS B 1 312 ? 68.52650 13.48017 215.21368 1.000 16.04688 312 LYS B CA 1
ATOM 4831 C C . LYS B 1 312 ? 67.09522 13.25593 214.74088 1.000 16.20481 312 LYS B C 1
ATOM 4832 O O . LYS B 1 312 ? 66.42506 14.20479 214.31520 1.000 15.03221 312 LYS B O 1
ATOM 4838 N N . MET B 1 313 ? 66.61415 12.00612 214.78789 1.000 14.79166 313 MET B N 1
ATOM 4839 C CA . MET B 1 313 ? 65.24410 11.73738 214.36806 1.000 13.15704 313 MET B CA 1
ATOM 4840 C C . MET B 1 313 ? 64.25942 12.48174 215.26274 1.000 14.83869 313 MET B C 1
ATOM 4841 O O . MET B 1 313 ? 63.20772 12.94325 214.80604 1.000 14.60683 313 MET B O 1
ATOM 4846 N N . ASP B 1 314 ? 64.57400 12.58044 216.55985 1.000 13.91822 314 ASP B N 1
ATOM 4847 C CA . ASP B 1 314 ? 63.65947 13.23735 217.48808 1.000 14.68245 314 ASP B CA 1
ATOM 4848 C C . ASP B 1 314 ? 63.68895 14.75194 217.32917 1.000 15.68990 314 ASP B C 1
ATOM 4849 O O . ASP B 1 314 ? 62.67030 15.41658 217.53930 1.000 15.62533 314 ASP B O 1
ATOM 4854 N N . LEU B 1 315 ? 64.84165 15.31873 216.98213 1.000 14.01312 315 LEU B N 1
ATOM 4855 C CA . LEU B 1 315 ? 64.90996 16.76635 216.82360 1.000 13.91718 315 LEU B CA 1
ATOM 4856 C C . LEU B 1 315 ? 64.11909 17.22643 215.60874 1.000 15.30714 315 LEU B C 1
ATOM 4857 O O . LEU B 1 315 ? 63.53622 18.31820 215.62610 1.000 15.27957 315 LEU B O 1
ATOM 4862 N N . THR B 1 316 ? 64.09528 16.42133 214.54322 1.000 13.31203 316 THR B N 1
ATOM 4863 C CA . THR B 1 316 ? 63.30642 16.81397 213.38359 1.000 14.00125 316 THR B CA 1
ATOM 4864 C C . THR B 1 316 ? 61.82216 16.50364 213.60057 1.000 13.24208 316 THR B C 1
ATOM 4865 O O . THR B 1 316 ? 60.95063 17.23452 213.10662 1.000 15.11606 316 THR B O 1
ATOM 4869 N N . ALA B 1 317 ? 61.50817 15.45697 214.36524 1.000 13.98557 317 ALA B N 1
ATOM 4870 C CA . ALA B 1 317 ? 60.12474 15.24516 214.77529 1.000 12.45113 317 ALA B CA 1
ATOM 4871 C C . ALA B 1 317 ? 59.60971 16.42394 215.58956 1.000 14.67670 317 ALA B C 1
ATOM 4872 O O . ALA B 1 317 ? 58.44987 16.83346 215.44235 1.000 14.47097 317 ALA B O 1
ATOM 4874 N N . LYS B 1 318 ? 60.46241 16.97260 216.45799 1.000 14.48388 318 LYS B N 1
ATOM 4875 C CA . LYS B 1 318 ? 60.07773 18.11627 217.27907 1.000 13.85726 318 LYS B CA 1
ATOM 4876 C C . LYS B 1 318 ? 59.68752 19.30210 216.40304 1.000 14.21284 318 LYS B C 1
ATOM 4877 O O . LYS B 1 318 ? 58.64778 19.93804 216.61999 1.000 14.38012 318 LYS B O 1
ATOM 4883 N N . GLU B 1 319 ? 60.49709 19.59506 215.38706 1.000 13.96561 319 GLU B N 1
ATOM 4884 C CA . GLU B 1 319 ? 60.19789 20.72823 214.52150 1.000 12.05775 319 GLU B CA 1
ATOM 4885 C C . GLU B 1 319 ? 58.89576 20.50208 213.76251 1.000 14.65205 319 GLU B C 1
ATOM 4886 O O . GLU B 1 319 ?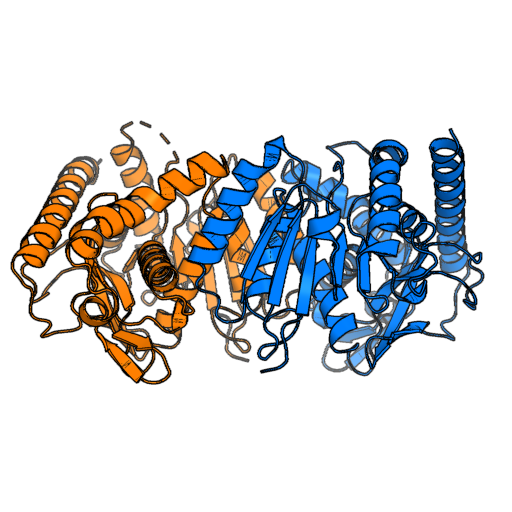 58.12319 21.43623 213.54621 1.000 13.30930 319 GLU B O 1
ATOM 4892 N N . LEU B 1 320 ? 58.65251 19.26778 213.32489 1.000 12.30685 320 LEU B N 1
ATOM 4893 C CA . LEU B 1 320 ? 57.42596 18.98048 212.59397 1.000 13.21283 320 LEU B CA 1
ATOM 4894 C C . LEU B 1 320 ? 56.20499 19.14280 213.48501 1.000 12.92980 320 LEU B C 1
ATOM 4895 O O . LEU B 1 320 ? 55.16641 19.65412 213.04192 1.000 16.24882 320 LEU B O 1
ATOM 4900 N N . THR B 1 321 ? 56.30943 18.69031 214.73472 1.000 12.79458 321 THR B N 1
ATOM 4901 C CA . THR B 1 321 ? 55.22226 18.88053 215.68554 1.000 15.05677 321 THR B CA 1
ATOM 4902 C C . THR B 1 321 ? 54.94948 20.36486 215.92004 1.000 14.29390 321 THR B C 1
ATOM 4903 O O . THR B 1 321 ? 53.78552 20.78932 215.99574 1.000 15.04418 321 THR B O 1
ATOM 4907 N N . GLU B 1 322 ? 56.01265 21.16649 216.04311 1.000 15.42609 322 GLU B N 1
ATOM 4908 C CA . GLU B 1 322 ? 55.85393 22.60625 216.21599 1.000 14.81579 322 GLU B CA 1
ATOM 4909 C C . GLU B 1 322 ? 55.15098 23.23527 215.02345 1.000 16.22044 322 GLU B C 1
ATOM 4910 O O . GLU B 1 322 ? 54.25957 24.07814 215.19273 1.000 20.23765 322 GLU B O 1
ATOM 4916 N N . GLU B 1 323 ? 55.55002 22.85102 213.80747 1.000 15.13161 323 GLU B N 1
ATOM 4917 C CA . GLU B 1 323 ? 54.92166 23.41685 212.61654 1.000 16.18716 323 GLU B CA 1
ATOM 4918 C C . GLU B 1 323 ? 53.45866 23.02622 212.54536 1.000 17.70947 323 GLU B C 1
ATOM 4919 O O . GLU B 1 323 ? 52.61025 23.84076 212.16944 1.000 20.41107 323 GLU B O 1
ATOM 4925 N N . LYS B 1 324 ? 53.15517 21.77235 212.88846 1.000 16.61888 324 LYS B N 1
ATOM 4926 C CA . LYS B 1 324 ? 51.78344 21.28427 212.85693 1.000 17.17217 324 LYS B CA 1
ATOM 4927 C C . LYS B 1 324 ? 50.90310 22.06531 213.82184 1.000 20.90060 324 LYS B C 1
ATOM 4928 O O . LYS B 1 324 ? 49.80084 22.49156 213.46027 1.000 20.83100 324 LYS B O 1
ATOM 4934 N N . GLU B 1 325 ? 51.36820 22.26067 215.06089 1.000 18.42618 325 GLU B N 1
ATOM 4935 C CA . GLU B 1 325 ? 50.52063 22.96972 216.01756 1.000 18.48225 325 GLU B CA 1
ATOM 4936 C C . GLU B 1 325 ? 50.34756 24.43476 215.63989 1.000 21.01828 325 GLU B C 1
ATOM 4937 O O . GLU B 1 325 ? 49.26971 24.99978 215.86660 1.000 25.62709 325 GLU B O 1
ATOM 4943 N N . SER B 1 326 ? 51.36356 25.06089 215.03939 1.000 20.54302 326 SER B N 1
ATOM 4944 C CA . SER B 1 326 ? 51.19676 26.44660 214.60170 1.000 22.33375 326 SER B CA 1
ATOM 4945 C C . SER B 1 326 ? 50.24493 26.53410 213.41752 1.000 29.27962 326 SER B C 1
ATOM 4946 O O . SER B 1 326 ? 49.39429 27.43202 213.36062 1.000 28.39363 326 SER B O 1
ATOM 4949 N N . ALA B 1 327 ? 50.36821 25.60246 212.46728 1.000 22.84325 327 ALA B N 1
ATOM 4950 C CA . ALA B 1 327 ? 49.50392 25.62138 211.29090 1.000 25.57471 327 ALA B CA 1
ATOM 4951 C C . ALA B 1 327 ? 48.05404 25.32690 211.65238 1.000 29.58935 327 ALA B C 1
ATOM 4952 O O . ALA B 1 327 ? 47.13489 25.98648 211.15077 1.000 29.11434 327 ALA B O 1
ATOM 4954 N N . PHE B 1 328 ? 47.82189 24.33798 212.51236 1.000 25.89087 328 PHE B N 1
ATOM 4955 C CA . PHE B 1 328 ? 46.45342 23.89856 212.73183 1.000 32.66859 328 PHE B CA 1
ATOM 4956 C C . PHE B 1 328 ? 45.64633 24.89912 213.55046 1.000 34.72711 328 PHE B C 1
ATOM 4957 O O . PHE B 1 328 ? 44.41433 24.80854 213.56654 1.000 37.94562 328 PHE B O 1
ATOM 4965 N N . GLU B 1 329 ? 46.30469 25.86341 214.19977 1.000 33.09161 329 GLU B N 1
ATOM 4966 C CA . GLU B 1 329 ? 45.57767 26.98130 214.78965 1.000 33.88489 329 GLU B CA 1
ATOM 4967 C C . GLU B 1 329 ? 44.88507 27.81536 213.71453 1.000 35.58887 329 GLU B C 1
ATOM 4968 O O . GLU B 1 329 ? 43.82381 28.39576 213.96469 1.000 36.96720 329 GLU B O 1
ATOM 4970 N N . PHE B 1 330 ? 45.45393 27.87319 212.51243 1.000 33.44353 330 PHE B N 1
ATOM 4971 C CA . PHE B 1 330 ? 44.84103 28.57600 211.39316 1.000 33.12090 330 PHE B CA 1
ATOM 4972 C C . PHE B 1 330 ? 43.93183 27.68339 210.55747 1.000 32.67917 330 PHE B C 1
ATOM 4973 O O . PHE B 1 330 ? 43.33388 28.17121 209.59352 1.000 37.73539 330 PHE B O 1
ATOM 4975 N N . LEU B 1 331 ? 43.80881 26.39673 210.90117 0.858 32.55549 331 LEU B N 1
ATOM 4976 C CA . LEU B 1 331 ? 43.08388 25.45914 210.04494 0.858 37.16119 331 LEU B CA 1
ATOM 4977 C C . LEU B 1 331 ? 41.58884 25.75799 210.00387 0.858 37.96783 331 LEU B C 1
ATOM 4978 O O . LEU B 1 331 ? 40.99215 25.81075 208.92175 0.858 39.78034 331 LEU B O 1
ATOM 4983 N N . SER B 1 332 ? 40.95706 25.93337 211.16874 0.916 37.52107 332 SER B N 1
ATOM 4984 C CA . SER B 1 332 ? 39.53426 26.26705 211.17351 0.916 44.14170 332 SER B CA 1
ATOM 4985 C C . SER B 1 332 ? 39.28945 27.63218 210.54589 0.916 44.58574 332 SER B C 1
ATOM 4986 O O . SER B 1 332 ? 38.18104 27.90297 210.06506 0.916 45.05570 332 SER B O 1
ATOM 4989 N N . SER B 1 333 ? 40.31027 28.49316 210.55923 0.840 45.38878 333 SER B N 1
ATOM 4990 C CA . SER B 1 333 ? 40.33116 29.82212 209.93470 0.840 47.67120 333 SER B CA 1
ATOM 4991 C C . SER B 1 333 ? 39.62175 30.86281 210.78714 0.840 49.66727 333 SER B C 1
ATOM 4992 O O . SER B 1 333 ? 40.07900 32.00153 210.88045 0.840 52.99249 333 SER B O 1
#

Secondary structure (DSSP, 8-state):
-PPPEEEEESSTTSHHHHHHHHHHHTTTTT-TT--EEEEEE--GGGHHHHHHHHHHHHHTT-TTEEEEEEES-HHHHTTT-SEEEE--SPPP-TT--GGGGHHHHHHHHHHHHHHHHHHS-TT-EEEE-SSSHHHHHHHHHHT-TTS-GGGEEE--HHHHHHHHHHHHHHHTS-GGGEE--EEEB-SSTT-EEE-TT-EEEETTEEEEHHHHH--HHHHHTHHHHHHHHHHHHHHHHHSS--HHHHHHHHHHHHHHHHH-PPTT--EEEEEE-TT-SSSPPSS-EEEEEEEEETTEEEEPP-----HHHHHHHHHHHHHHHHHHHHHHHHHH-/-PPPEEEEESSTTSHHHHHHHHHHHTTTTT-TT--EEEEEE--GGGHHHHHHHHHHHHHT--TTEEEEEEES-HHHHTTT-SEEEE------HHHHHHHHHHHHHHHHHHHS-TT-EEEE-SSSHHHHHHHHHHT-TTS-GGGEEE--HHHHHHHHHHHHHHHTS-GGGEE--EEEB-SSTT-EEE-TT-EEEETTEEEEHHHHH--HHHHHTHHHHHHHTHHHHHHHHHSS--HHHHHHHHHHHHHHHHH-PPTT--EEEEEE-TT-SSSPPSS-EEEEEEEEETTEEEE-------HHHHHHHHHHHHHHHHHHHHHHHTT--

B-factor: mean 19.95, std 6.91, range [10.53, 54.53]

InterPro domains:
  IPR001236 Lactate/malate dehydrogenase, N-terminal [PF00056] (6-152)
  IPR001252 Malate dehydrogenase, active site [PS00068] (155-167)
  IPR001557 L-lactate/malate dehydrogenase [PIRSF000102] (2-326)
  IPR010945 Malate dehydrogenase, type 2 [MF_01517] (1-331)
  IPR010945 Malate dehydrogenase, type 2 [PTHR23382] (3-328)
  IPR010945 Malate dehydrogenase, type 2 [TIGR01759] (3-327)
  IPR011274 Malate dehydrogenase, NAD-dependent, cytosolic [TIGR01758] (6-328)
  IPR011274 Malate dehydrogenase, NAD-dependent, cytosolic [cd01336] (3-328)
  IPR015955 Lactate dehydrogena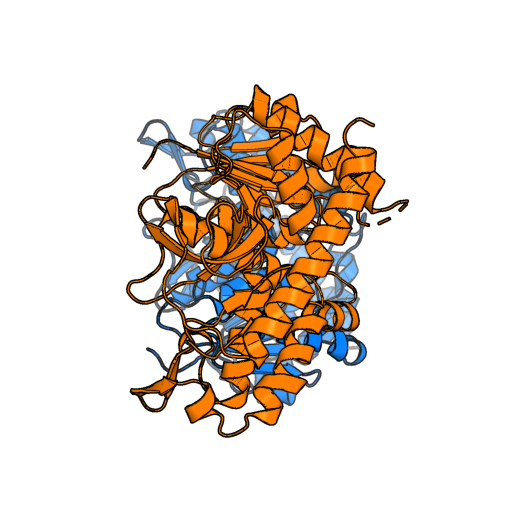se/glycoside hydrolase, family 4, C-terminal [G3DSA:3.90.110.10] (155-334)
  IPR015955 Lactate dehydrogenase/glycoside hydrolase, family 4, C-terminal [SSF56327] (156-331)
  IPR022383 Lactate/malate dehydrogenase, C-terminal [PF02866] (156-330)
  IPR036291 NAD(P)-binding domain superfamily [SSF51735] (3-153)